Protein AF-0000000084935522 (afdb_homodimer)

Foldseek 3Di:
DDFLLNDDLVLVQLQAQQEADAADPVVVVVLVVAWDKDKAAAFDKDDPVLVLFKWKAWAAAKKWKWFDDDDPVDFIAIGIYHHRDISALPDLPDNDDPVGIIMGGNHTTMMIIHTSVVLVCCVPVPVPVNVSSVVSNVSRVLSNVLLVVCLVPDDLLVLVLSVQSSQCSVVPWDLPDQKTKRPDPDDLCRSCSNSVHDSVVVVVSQVVCVVVVQWDDDDPIIIGGSVSRRVPASCGSVNCPPVRNPVVCVVVPDPPVPPPPPPDD/DDFLLNDDLVLVQLQAQQEADAADPVVVVVLVVAWDKDKAAAFDKDDPVLVLFKWKAWAAAKKWKWFDDDDPVDFIAIGIYHHRDISALPDLPDSDDPPGIIMGGNHTTMMIIHTSVVLVCCVPVPVVVNVSSVVSNVSRVLSNVLLVVCLVPDDLLVLVLSVQSSQCSVVPWDLPDQKTWRPDPDDLCRSCSNSVHDSVVVVVSQVVCVVVVQWDDDDPIIIGGSVSRRVPFSQGSVNCPPVRNPVVCVVVPDPPVPPPPPPDD

Radius of gyration: 23.45 Å; Cα contacts (8 Å, |Δi|>4): 921; chains: 2; bounding box: 56×71×57 Å

pLDDT: mean 80.38, std 21.11, range [19.59, 98.38]

Secondary structure (DSSP, 8-state):
---GGGS-HHHHHHT--SSPPPPPHHHHHHHHHHSEEEEE-TT-B--HHHHHHEEEEEEES-EEEEE--S-TTSPPEEEEE-TTEES----SS--S--TTEEEEESSSEEEEEEEHHHHHTHHHH-HHHHHHHHHHHHHHHHHHHHHHHHHHHS-HHHHHHHHHHHHHHHTT--TTSSEEEE-----HHHHHHHHTS-HHHHHHHHHHHHHTTSEEEETTEEEEEGGGGTTS-S-GGG-TTSTT---GGGSS--GGGS-------/---GGGS-HHHHHHT--SSPPPPPHHHHHHHHHHSEEEEE-TT-B--HHHHHHEEEEEEES-EEEEE--S-TTSPPEEEEE-TTEES----SS--S--TTEEEEESSSEEEEEEEHHHHHTHHHH-HHHHHHHHHHHHHHHHHHHHHHHHHHHS-HHHHHHHHHHHHHHHTT--TTSSEEEE-----HHHHHHHHTS-HHHHHHHHHHHHHTTSEEEETTEEEEEGGGGTTS-S-GGG-TTSTT---THHHH--GGGS-------

Organism: Ferrimonas balearica (strain DSM 9799 / CCM 4581 / KCTC 23876 / PAT) (NCBI:txid550540)

Nearest PDB structures (foldseek):
  4i02-assembly3_F-3  TM=8.255E-01  e=2.495E-12  Escherichia coli K-12
  3rpq-assembly1_B  TM=7.978E-01  e=1.987E-12  Escherichia coli K-12
  7pza-assembly1_A  TM=7.798E-01  e=7.785E-12  Sinorhizobium meliloti 1021
  4i0b-assembly1_A  TM=6.883E-01  e=2.960E-12  Escherichia coli K-12
  1hw5-assembly1_B  TM=7.271E-01  e=2.295E-11  Escherichia coli

Structure (mmCIF, N/CA/C/O backbone):
data_AF-0000000084935522-model_v1
#
loop_
_entity.id
_entity.type
_entity.pdbx_description
1 polymer 'Putative transcriptional regulator, Crp/Fnr family'
#
loop_
_atom_site.group_PDB
_atom_site.id
_atom_site.type_symbol
_atom_site.label_atom_id
_atom_site.label_alt_id
_atom_site.label_comp_id
_atom_site.label_asym_id
_atom_site.label_entity_id
_atom_site.label_seq_id
_atom_site.pdbx_PDB_ins_code
_atom_site.Cartn_x
_atom_site.Cartn_y
_atom_site.Cartn_z
_atom_site.occupancy
_atom_site.B_iso_or_equiv
_atom_site.auth_seq_id
_atom_site.auth_comp_id
_atom_site.auth_asym_id
_atom_site.auth_atom_id
_atom_site.pdbx_PDB_model_num
ATOM 1 N N . MET A 1 1 ? -0.828 3.359 30.453 1 43.62 1 MET A N 1
ATOM 2 C CA . MET A 1 1 ? -0.746 2.953 29.062 1 43.62 1 MET A CA 1
ATOM 3 C C . MET A 1 1 ? -0.355 4.133 28.172 1 43.62 1 MET A C 1
ATOM 5 O O . MET A 1 1 ? -0.935 5.215 28.281 1 43.62 1 MET A O 1
ATOM 9 N N . VAL A 1 2 ? 0.733 4.09 27.641 1 54.03 2 VAL A N 1
ATOM 10 C CA . VAL A 1 2 ? 1.228 5.219 26.859 1 54.03 2 VAL A CA 1
ATOM 11 C C . VAL A 1 2 ? 0.267 5.508 25.703 1 54.03 2 VAL A C 1
ATOM 13 O O . VAL A 1 2 ? -0.183 4.586 25.016 1 54.03 2 VAL A O 1
ATOM 16 N N . ARG A 1 3 ? -0.238 6.727 25.812 1 69.38 3 ARG A N 1
ATOM 17 C CA . ARG A 1 3 ? -1.176 7.203 24.797 1 69.38 3 ARG A CA 1
ATOM 18 C C . ARG A 1 3 ? -0.447 7.93 23.672 1 69.38 3 ARG A C 1
ATOM 20 O O . ARG A 1 3 ? 0.633 8.484 23.891 1 69.38 3 ARG A O 1
ATOM 27 N N . ALA A 1 4 ? -0.957 7.805 22.5 1 75.12 4 ALA A N 1
ATOM 28 C CA . ALA A 1 4 ? -0.351 8.484 21.359 1 75.12 4 ALA A CA 1
ATOM 29 C C . ALA A 1 4 ? -0.124 9.961 21.656 1 75.12 4 ALA A C 1
ATOM 31 O O . ALA A 1 4 ? 0.895 10.531 21.266 1 75.12 4 ALA A O 1
ATOM 32 N N . VAL A 1 5 ? -0.979 10.539 22.5 1 78.38 5 VAL A N 1
ATOM 33 C CA . VAL A 1 5 ? -0.938 11.969 22.781 1 78.38 5 VAL A CA 1
ATOM 34 C C . VAL A 1 5 ? 0.269 12.289 23.656 1 78.38 5 VAL A C 1
ATOM 36 O O . VAL A 1 5 ? 0.755 13.422 23.672 1 78.38 5 VAL A O 1
ATOM 39 N N . SER A 1 6 ? 0.748 11.273 24.266 1 78.06 6 SER A N 1
ATOM 40 C CA . SER A 1 6 ? 1.826 11.492 25.234 1 78.06 6 SER A CA 1
ATOM 41 C C . SER A 1 6 ? 3.191 11.328 24.578 1 78.06 6 SER A C 1
ATOM 43 O O . SER A 1 6 ? 4.223 11.594 25.188 1 78.06 6 SER A O 1
ATOM 45 N N . LEU A 1 7 ? 3.203 10.961 23.375 1 78.44 7 LEU A N 1
ATOM 46 C CA . LEU A 1 7 ? 4.465 10.797 22.656 1 78.44 7 LEU A CA 1
ATOM 47 C C . LEU A 1 7 ? 5.125 12.156 22.406 1 78.44 7 LEU A C 1
ATOM 49 O O . LEU A 1 7 ? 4.445 13.18 22.359 1 78.44 7 LEU A O 1
ATOM 53 N N . ASN A 1 8 ? 6.418 12.102 22.359 1 80.56 8 ASN A N 1
ATOM 54 C CA . ASN A 1 8 ? 7.094 13.336 21.953 1 80.56 8 ASN A CA 1
ATOM 55 C C . ASN A 1 8 ? 6.855 13.648 20.484 1 80.56 8 ASN A C 1
ATOM 57 O O . ASN A 1 8 ? 6.297 12.836 19.75 1 80.56 8 ASN A O 1
ATOM 61 N N . ALA A 1 9 ? 7.262 14.836 20.078 1 80.75 9 ALA A N 1
ATOM 62 C CA . ALA A 1 9 ? 6.957 15.336 18.734 1 80.75 9 ALA A CA 1
ATOM 63 C C . ALA A 1 9 ? 7.535 14.422 17.656 1 80.75 9 ALA A C 1
ATOM 65 O O . ALA A 1 9 ? 6.867 14.117 16.672 1 80.75 9 ALA A O 1
ATOM 66 N N . GLY A 1 10 ? 8.766 14.016 17.875 1 77.75 10 GLY A N 1
ATOM 67 C CA . GLY A 1 10 ? 9.414 13.141 16.906 1 77.75 10 GLY A CA 1
ATOM 68 C C . GLY A 1 10 ? 8.727 11.797 16.766 1 77.75 10 GLY A C 1
ATOM 69 O O . GLY A 1 10 ? 8.547 11.305 15.641 1 77.75 10 GLY A O 1
ATOM 70 N N . MET A 1 11 ? 8.289 11.32 17.812 1 78.75 11 MET A N 1
ATOM 71 C CA . MET A 1 11 ? 7.605 10.031 17.812 1 78.75 11 MET A CA 1
ATOM 72 C C . MET A 1 11 ? 6.223 10.156 17.188 1 78.75 11 MET A C 1
ATOM 74 O O . MET A 1 11 ? 5.77 9.25 16.484 1 78.75 11 MET A O 1
ATOM 78 N N . LYS A 1 12 ? 5.566 11.25 17.438 1 82.75 12 LYS A N 1
ATOM 79 C CA . LYS A 1 12 ? 4.262 11.469 16.828 1 82.75 12 LYS A CA 1
ATOM 80 C C . LYS A 1 12 ? 4.375 11.562 15.312 1 82.75 12 LYS A C 1
ATOM 82 O O . LYS A 1 12 ? 3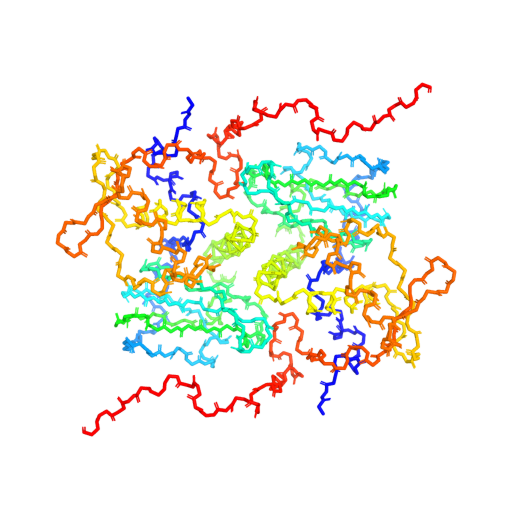.564 10.977 14.586 1 82.75 12 LYS A O 1
ATOM 87 N N . GLU A 1 13 ? 5.383 12.172 14.883 1 82.81 13 GLU A N 1
ATOM 88 C CA . GLU A 1 13 ? 5.574 12.32 13.445 1 82.81 13 GLU A CA 1
ATOM 89 C C . GLU A 1 13 ? 5.82 10.969 12.773 1 82.81 13 GLU A C 1
ATOM 91 O O . GLU A 1 13 ? 5.285 10.695 11.703 1 82.81 13 GLU A O 1
ATOM 96 N N . LYS A 1 14 ? 6.547 10.188 13.422 1 76 14 LYS A N 1
ATOM 97 C CA . LYS A 1 14 ? 6.863 8.867 12.883 1 76 14 LYS A CA 1
ATOM 98 C C . LYS A 1 14 ? 5.633 7.965 12.875 1 76 14 LYS A C 1
ATOM 100 O O . LYS A 1 14 ? 5.57 7 12.109 1 76 14 LYS A O 1
ATOM 105 N N . ALA A 1 15 ? 4.676 8.352 13.602 1 76.56 15 ALA A N 1
ATOM 106 C CA . ALA A 1 15 ? 3.484 7.516 13.75 1 76.56 15 ALA A CA 1
ATOM 107 C C . ALA A 1 15 ? 2.406 7.922 12.75 1 76.56 15 ALA A C 1
ATOM 109 O O . ALA A 1 15 ? 1.381 7.246 12.625 1 76.56 15 ALA A O 1
ATOM 110 N N . THR A 1 16 ? 2.635 8.953 12.008 1 85.69 16 THR A N 1
ATOM 111 C CA . THR A 1 16 ? 1.631 9.391 11.039 1 85.69 16 THR A CA 1
ATOM 112 C C . THR A 1 16 ? 1.622 8.477 9.82 1 85.69 16 THR A C 1
ATOM 114 O O . THR A 1 16 ? 2.676 8.016 9.375 1 85.69 16 THR A O 1
ATOM 117 N N . ILE A 1 17 ? 0.384 8.242 9.297 1 87.69 17 ILE A N 1
ATOM 118 C CA . ILE A 1 17 ? 0.302 7.383 8.117 1 87.69 17 ILE A CA 1
ATOM 119 C C . ILE A 1 17 ? -0.415 8.117 6.988 1 87.69 17 ILE A C 1
ATOM 121 O O . ILE A 1 17 ? -0.262 7.77 5.816 1 87.69 17 ILE A O 1
ATOM 125 N N . PHE A 1 18 ? -1.075 9.156 7.289 1 92.38 18 PHE A N 1
ATOM 126 C CA . PHE A 1 18 ? -1.888 9.812 6.273 1 92.38 18 PHE A CA 1
ATOM 127 C C . PHE A 1 18 ? -1.037 10.75 5.43 1 92.38 18 PHE A C 1
ATOM 129 O O . PHE A 1 18 ? -1.423 11.117 4.316 1 92.38 18 PHE A O 1
ATOM 136 N N . PHE A 1 19 ? 0.098 11.148 5.984 1 92.25 19 PHE A N 1
ATOM 137 C CA . PHE A 1 19 ? 0.929 12.133 5.301 1 92.25 19 PHE A CA 1
ATOM 138 C C . PHE A 1 19 ? 2.371 11.656 5.203 1 92.25 19 PHE A C 1
ATOM 140 O O . PHE A 1 19 ? 2.9 11.07 6.152 1 92.25 19 PHE A O 1
ATOM 147 N N . PRO A 1 20 ? 2.928 11.938 4.031 1 91.12 20 PRO A N 1
ATOM 148 C CA . PRO A 1 20 ? 4.34 11.57 3.939 1 91.12 20 PRO A CA 1
ATOM 149 C C . PRO A 1 20 ? 5.219 12.336 4.93 1 91.12 20 PRO A C 1
ATOM 151 O O . PRO A 1 20 ? 4.809 13.383 5.441 1 91.12 20 PRO A O 1
ATOM 154 N N . GLY A 1 21 ? 6.379 11.781 5.117 1 89 21 GLY A N 1
ATOM 155 C CA . GLY A 1 21 ? 7.344 12.469 5.969 1 89 21 GLY A CA 1
ATOM 156 C C . GLY A 1 21 ? 8.047 13.617 5.27 1 89 21 GLY A C 1
ATOM 157 O O . GLY A 1 21 ? 8.078 13.672 4.039 1 89 21 GLY A O 1
ATOM 158 N N . LYS A 1 22 ? 8.578 14.414 6.133 1 91.5 22 LYS A N 1
ATOM 159 C CA . LYS A 1 22 ? 9.383 15.508 5.594 1 91.5 22 LYS A CA 1
ATOM 160 C C . LYS A 1 22 ? 10.664 14.984 4.945 1 91.5 22 LYS A C 1
ATOM 162 O O . LYS A 1 22 ? 11.203 13.961 5.371 1 91.5 22 LYS A O 1
ATOM 167 N N . VAL A 1 23 ? 11.016 15.703 3.924 1 91.38 23 VAL A N 1
ATOM 168 C CA . VAL A 1 23 ? 12.266 15.344 3.258 1 91.38 23 VAL A CA 1
ATOM 169 C C . VAL A 1 23 ? 13.453 15.727 4.137 1 91.38 23 VAL A C 1
ATOM 171 O O . VAL A 1 23 ? 13.43 16.766 4.793 1 91.38 23 VAL A O 1
ATOM 174 N N . ASP A 1 24 ? 14.422 14.906 4.078 1 89.75 24 ASP A N 1
ATOM 175 C CA . ASP A 1 24 ? 15.664 15.188 4.793 1 89.75 24 ASP A CA 1
ATOM 176 C C . ASP A 1 24 ? 16.281 16.516 4.336 1 89.75 24 ASP A C 1
ATOM 178 O O . ASP A 1 24 ? 16.234 16.844 3.146 1 89.75 24 ASP A O 1
ATOM 182 N N . ASP A 1 25 ? 17 17.188 5.254 1 91.44 25 ASP A N 1
ATOM 183 C CA . ASP A 1 25 ? 17.531 18.516 4.977 1 91.44 25 ASP A CA 1
ATOM 184 C C . ASP A 1 25 ? 18.547 18.469 3.832 1 91.44 25 ASP A C 1
ATOM 186 O O . ASP A 1 25 ? 18.594 19.391 3.014 1 91.44 25 ASP A O 1
ATOM 190 N N . SER A 1 26 ? 19.375 17.484 3.824 1 91.88 26 SER A N 1
ATOM 191 C CA . SER A 1 26 ? 20.375 17.375 2.77 1 91.88 26 SER A CA 1
ATOM 192 C C . SER A 1 26 ? 19.734 17.188 1.404 1 91.88 26 SER A C 1
ATOM 194 O O . SER A 1 26 ? 20.188 17.766 0.411 1 91.88 26 SER A O 1
ATOM 196 N N . ILE A 1 27 ? 18.688 16.453 1.354 1 91.5 27 ILE A N 1
ATOM 197 C CA . ILE A 1 27 ? 17.953 16.234 0.116 1 91.5 27 ILE A CA 1
ATOM 198 C C . ILE A 1 27 ? 17.234 17.516 -0.294 1 91.5 27 ILE A C 1
ATOM 200 O O . ILE A 1 27 ? 17.219 17.875 -1.472 1 91.5 27 ILE A O 1
ATOM 204 N N . LEU A 1 28 ? 16.703 18.172 0.692 1 93.69 28 LEU A N 1
ATOM 205 C CA . LEU A 1 28 ? 16.031 19.453 0.435 1 93.69 28 LEU A CA 1
ATOM 206 C C . LEU A 1 28 ? 16.984 20.438 -0.214 1 93.69 28 LEU A C 1
ATOM 208 O O . LEU A 1 28 ? 16.641 21.094 -1.205 1 93.69 28 LEU A O 1
ATOM 212 N N . THR A 1 29 ? 18.141 20.516 0.333 1 94.88 29 THR A N 1
ATOM 213 C CA . THR A 1 29 ? 19.141 21.438 -0.211 1 94.88 29 THR A CA 1
ATOM 214 C C . THR A 1 29 ? 19.469 21.078 -1.657 1 94.88 29 THR A C 1
ATOM 216 O O . THR A 1 29 ? 19.609 21.953 -2.508 1 94.88 29 THR A O 1
ATOM 219 N N . PHE A 1 30 ? 19.578 19.844 -1.866 1 95.38 30 PHE A N 1
ATOM 220 C CA . PHE A 1 30 ? 19.859 19.375 -3.223 1 95.38 30 PHE A CA 1
ATOM 221 C C . PHE A 1 30 ? 18.734 19.797 -4.172 1 95.38 30 PHE A C 1
ATOM 223 O O . PHE A 1 30 ? 19 20.281 -5.273 1 95.38 30 PHE A O 1
ATOM 230 N N . PHE A 1 31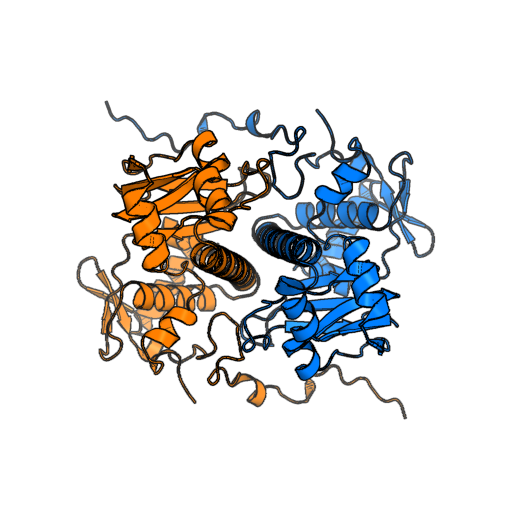 ? 17.516 19.625 -3.781 1 94.5 31 PHE A N 1
ATOM 231 C CA . PHE A 1 31 ? 16.359 19.984 -4.609 1 94.5 31 PHE A CA 1
ATOM 232 C C . PHE A 1 31 ? 16.312 21.484 -4.867 1 94.5 31 PHE A C 1
ATOM 234 O O . PHE A 1 31 ? 16.062 21.922 -5.992 1 94.5 31 PHE A O 1
ATOM 241 N N . LEU A 1 32 ? 16.594 22.203 -3.84 1 94.31 32 LEU A N 1
ATOM 242 C CA . LEU A 1 32 ? 16.547 23.656 -3.971 1 94.31 32 LEU A CA 1
ATOM 243 C C . LEU A 1 32 ? 17.656 24.141 -4.906 1 94.31 32 LEU A C 1
ATOM 245 O O . LEU A 1 32 ? 17.469 25.109 -5.645 1 94.31 32 LEU A O 1
ATOM 249 N N . THR A 1 33 ? 18.719 23.469 -4.93 1 95.19 33 THR A N 1
ATOM 250 C CA . THR A 1 33 ? 19.875 23.875 -5.715 1 95.19 33 THR A CA 1
ATOM 251 C C . THR A 1 33 ? 19.75 23.406 -7.16 1 95.19 33 THR A C 1
ATOM 253 O O . THR A 1 33 ? 20.141 24.125 -8.086 1 95.19 33 THR A O 1
ATOM 256 N N . HIS A 1 34 ? 19.188 22.281 -7.395 1 95.88 34 HIS A N 1
ATOM 257 C CA . HIS A 1 34 ? 19.266 21.672 -8.711 1 95.88 34 HIS A CA 1
ATOM 258 C C . HIS A 1 34 ? 17.906 21.578 -9.375 1 95.88 34 HIS A C 1
ATOM 260 O O . HIS A 1 34 ? 17.797 21.219 -10.547 1 95.88 34 HIS A O 1
ATOM 266 N N . GLY A 1 35 ? 16.875 21.859 -8.586 1 96.38 35 GLY A N 1
ATOM 267 C CA . GLY A 1 35 ? 15.539 21.75 -9.133 1 96.38 35 GLY A CA 1
ATOM 268 C C . GLY A 1 35 ? 15.023 23.047 -9.727 1 96.38 35 GLY A C 1
ATOM 269 O O . GLY A 1 35 ? 15.727 24.062 -9.711 1 96.38 35 GLY A O 1
ATOM 270 N N . GLU A 1 36 ? 13.859 22.922 -10.398 1 96.88 36 GLU A N 1
ATOM 271 C CA . GLU A 1 36 ? 13.18 24.078 -10.984 1 96.88 36 GLU A CA 1
ATOM 272 C C . GLU A 1 36 ? 11.875 24.375 -10.25 1 96.88 36 GLU A C 1
ATOM 274 O O . GLU A 1 36 ? 11.078 23.484 -9.984 1 96.88 36 GLU A O 1
ATOM 279 N N . SER A 1 37 ? 11.703 25.688 -10.039 1 97.25 37 SER A N 1
ATOM 280 C CA . SER A 1 37 ? 10.492 26.125 -9.352 1 97.25 37 SER A CA 1
ATOM 281 C C . SER A 1 37 ? 9.344 26.328 -10.328 1 97.25 37 SER A C 1
ATOM 283 O O . SER A 1 37 ? 9.531 26.891 -11.406 1 97.25 37 SER A O 1
ATOM 285 N N . VAL A 1 38 ? 8.18 25.781 -9.969 1 97.75 38 VAL A N 1
ATOM 286 C CA . VAL A 1 38 ? 6.973 25.906 -10.781 1 97.75 38 VAL A CA 1
ATOM 287 C C . VAL A 1 38 ? 5.801 26.328 -9.891 1 97.75 38 VAL A C 1
ATOM 289 O O . VAL A 1 38 ? 5.586 25.766 -8.82 1 97.75 38 VAL A O 1
ATOM 292 N N . ASN A 1 39 ? 5.086 27.281 -10.352 1 98.12 39 ASN A N 1
ATOM 293 C CA . ASN A 1 39 ? 3.867 27.688 -9.656 1 98.12 39 ASN A CA 1
ATOM 294 C C . ASN A 1 39 ? 2.637 27 -10.242 1 98.12 39 ASN A C 1
ATOM 296 O O . ASN A 1 39 ? 2.5 26.891 -11.461 1 98.12 39 ASN A O 1
ATOM 300 N N . LEU A 1 40 ? 1.85 26.484 -9.344 1 97.88 40 LEU A N 1
ATOM 301 C CA . LEU A 1 40 ? 0.579 25.875 -9.711 1 97.88 40 LEU A CA 1
ATOM 302 C C . LEU A 1 40 ? -0.589 26.609 -9.078 1 97.88 40 LEU A C 1
ATOM 304 O O . LEU A 1 40 ? -0.591 26.859 -7.867 1 97.88 40 LEU A O 1
ATOM 308 N N . ALA A 1 41 ? -1.518 26.953 -9.906 1 97.69 41 ALA A N 1
ATOM 309 C CA . ALA A 1 41 ? -2.762 27.484 -9.359 1 97.69 41 ALA A CA 1
ATOM 310 C C . ALA A 1 41 ? -3.654 26.375 -8.828 1 97.69 41 ALA A C 1
ATOM 312 O O . ALA A 1 41 ? -3.521 25.219 -9.234 1 97.69 41 ALA A O 1
ATOM 313 N N . LYS A 1 42 ? -4.508 26.812 -7.969 1 95.06 42 LYS A N 1
ATOM 314 C CA . LYS A 1 42 ? -5.496 25.844 -7.484 1 95.06 42 LYS A CA 1
ATOM 315 C C . LYS A 1 42 ? -6.172 25.125 -8.641 1 95.06 42 LYS A C 1
ATOM 317 O O . LYS A 1 42 ? -6.641 25.75 -9.586 1 95.06 42 LYS A O 1
ATOM 322 N N . GLY A 1 43 ? -6.129 23.828 -8.539 1 93 43 GLY A N 1
ATOM 323 C CA . GLY A 1 43 ? -6.801 23.047 -9.555 1 93 43 GLY A CA 1
ATOM 324 C C . GLY A 1 43 ? -5.871 22.578 -10.664 1 93 43 GLY A C 1
ATOM 325 O O . GLY A 1 43 ? -6.203 21.672 -11.43 1 93 43 GLY A O 1
ATOM 326 N N . ASP A 1 44 ? -4.715 23.219 -10.75 1 96 44 ASP A N 1
ATOM 327 C CA . ASP A 1 44 ? -3.762 22.812 -11.781 1 96 44 ASP A CA 1
ATOM 328 C C . ASP A 1 44 ? -3.242 21.391 -11.523 1 96 44 ASP A C 1
ATOM 330 O O . ASP A 1 44 ? -3.162 20.953 -10.375 1 96 44 ASP A O 1
ATOM 334 N N . THR A 1 45 ? -2.869 20.75 -12.648 1 93.06 45 THR A N 1
ATOM 335 C CA . THR A 1 45 ? -2.291 19.406 -12.57 1 93.06 45 THR A CA 1
ATOM 336 C C . THR A 1 45 ? -0.834 19.422 -13.023 1 93.06 45 THR A C 1
ATOM 338 O O . THR A 1 45 ? -0.45 20.234 -13.867 1 93.06 45 THR A O 1
ATOM 341 N N . VAL A 1 46 ? -0.079 18.562 -12.414 1 92.31 46 VAL A N 1
ATOM 342 C CA . VAL A 1 46 ? 1.265 18.344 -12.93 1 92.31 46 VAL A CA 1
ATOM 343 C C . VAL A 1 46 ? 1.192 17.453 -14.18 1 92.31 46 VAL A C 1
ATOM 345 O O . VAL A 1 46 ? 0.609 16.375 -14.148 1 92.31 46 VAL A O 1
ATOM 348 N N . PRO A 1 47 ? 1.812 17.906 -15.211 1 87.44 47 PRO A N 1
ATOM 349 C CA . PRO A 1 47 ? 1.754 17.125 -16.453 1 87.44 47 PRO A CA 1
ATOM 350 C C . PRO A 1 47 ? 2.355 15.734 -16.297 1 87.44 47 PRO A C 1
ATOM 352 O O . PRO A 1 47 ? 3.352 15.562 -15.586 1 87.44 47 PRO A O 1
ATOM 355 N N . LYS A 1 48 ? 1.809 14.82 -17.047 1 80.75 48 LYS A N 1
ATOM 356 C CA . LYS A 1 48 ? 2.244 13.43 -16.984 1 80.75 48 LYS A CA 1
ATOM 357 C C . LYS A 1 48 ? 3.719 13.297 -17.359 1 80.75 48 LYS A C 1
ATOM 359 O O . LYS A 1 48 ? 4.445 12.492 -16.781 1 80.75 48 LYS A O 1
ATOM 364 N N . LYS A 1 49 ? 4.098 14.031 -18.312 1 80 49 LYS A N 1
ATOM 365 C CA . LYS A 1 49 ? 5.492 14 -18.75 1 80 49 LYS A CA 1
ATOM 366 C C . LYS A 1 49 ? 6.43 14.344 -17.594 1 80 49 LYS A C 1
ATOM 368 O O . LYS A 1 49 ? 7.5 13.75 -17.453 1 80 49 LYS A O 1
ATOM 373 N N . THR A 1 50 ? 6.016 15.305 -16.812 1 84.88 50 THR A N 1
ATOM 374 C CA . THR A 1 50 ? 6.805 15.695 -15.648 1 84.88 50 THR A CA 1
ATOM 375 C C . THR A 1 50 ? 6.805 14.594 -14.594 1 84.88 50 THR A C 1
ATOM 377 O O . THR A 1 50 ? 7.852 14.273 -14.023 1 84.88 50 THR A O 1
ATOM 380 N N . LEU A 1 51 ? 5.711 13.961 -14.453 1 82 51 LEU A N 1
ATOM 381 C CA . LEU A 1 51 ? 5.582 12.922 -13.438 1 82 51 LEU A CA 1
ATOM 382 C C . LEU A 1 51 ? 6.441 11.711 -13.781 1 82 51 LEU A C 1
ATOM 384 O O . LEU A 1 51 ? 6.934 11.016 -12.891 1 82 51 LEU A O 1
ATOM 388 N N . ILE A 1 52 ? 6.586 11.508 -14.969 1 77.75 52 ILE A N 1
ATOM 389 C CA . ILE A 1 52 ? 7.328 10.336 -15.43 1 77.75 52 ILE A CA 1
ATOM 390 C C . ILE A 1 52 ? 8.828 10.562 -15.234 1 77.75 52 ILE A C 1
ATOM 392 O O . ILE A 1 52 ? 9.555 9.633 -14.883 1 77.75 52 ILE A O 1
ATOM 396 N N . ASN A 1 53 ? 9.242 11.781 -15.32 1 81.88 53 ASN A N 1
ATOM 397 C CA . ASN A 1 53 ? 10.68 12 -15.422 1 81.88 53 ASN A CA 1
ATOM 398 C C . ASN A 1 53 ? 11.219 12.758 -14.219 1 81.88 53 ASN A C 1
ATOM 400 O O . ASN A 1 53 ? 12.438 12.945 -14.086 1 81.88 53 ASN A O 1
ATOM 404 N N . SER A 1 54 ? 10.312 13.148 -13.359 1 88.31 54 SER A N 1
ATOM 405 C CA . SER A 1 54 ? 10.789 14.047 -12.312 1 88.31 54 SER A CA 1
ATOM 406 C C . SER A 1 54 ? 10.172 13.703 -10.969 1 88.31 54 SER A C 1
ATOM 408 O O . SER A 1 54 ? 9.125 13.047 -10.906 1 88.31 54 SER A O 1
ATOM 410 N N . PHE A 1 55 ? 10.883 14.117 -10 1 91.88 55 PHE A N 1
ATOM 411 C CA . PHE A 1 55 ? 10.312 14.156 -8.656 1 91.88 55 PHE A CA 1
ATOM 412 C C . PHE A 1 55 ? 9.695 15.523 -8.375 1 91.88 55 PHE A C 1
ATOM 414 O O . PHE A 1 55 ? 10.18 16.547 -8.875 1 91.88 55 PHE A O 1
ATOM 421 N N . VAL A 1 56 ? 8.656 15.516 -7.602 1 94.81 56 VAL A N 1
ATOM 422 C CA . VAL A 1 56 ? 7.934 16.75 -7.297 1 94.81 56 VAL A CA 1
ATOM 423 C C . VAL A 1 56 ? 7.973 17.016 -5.797 1 94.81 56 VAL A C 1
ATOM 425 O O . VAL A 1 56 ? 7.469 16.219 -5.004 1 94.81 56 VAL A O 1
ATOM 428 N N . PHE A 1 57 ? 8.562 18.125 -5.465 1 96.5 57 PHE A N 1
ATOM 429 C CA . PHE A 1 57 ? 8.672 18.594 -4.09 1 96.5 57 PHE A CA 1
ATOM 430 C C . PHE A 1 57 ? 7.766 19.797 -3.852 1 96.5 57 PHE A C 1
ATOM 432 O O . PHE A 1 57 ? 7.777 20.75 -4.633 1 96.5 57 PHE A O 1
ATOM 439 N N . LEU A 1 58 ? 7.023 19.734 -2.746 1 97.69 58 LEU A N 1
ATOM 440 C CA . LEU A 1 58 ? 6.137 20.859 -2.449 1 97.69 58 LEU A CA 1
ATOM 441 C C . LEU A 1 58 ? 6.805 21.859 -1.506 1 97.69 58 LEU A C 1
ATOM 443 O O . LEU A 1 58 ? 7.078 21.531 -0.347 1 97.69 58 LEU A O 1
ATOM 447 N N . ARG A 1 59 ? 6.973 22.984 -1.981 1 97.12 59 ARG A N 1
ATOM 448 C CA . ARG A 1 59 ? 7.566 24.031 -1.156 1 97.12 59 ARG A CA 1
ATOM 449 C C . ARG A 1 59 ? 6.496 24.781 -0.367 1 97.12 59 ARG A C 1
ATOM 451 O O . ARG A 1 59 ? 6.633 24.969 0.841 1 97.12 59 ARG A O 1
ATOM 458 N N . GLU A 1 60 ? 5.453 25.188 -1.044 1 96.69 60 GLU A N 1
ATOM 459 C CA . GLU A 1 60 ? 4.32 25.891 -0.442 1 96.69 60 GLU A CA 1
ATOM 460 C C . GLU A 1 60 ? 3.002 25.438 -1.062 1 96.69 60 GLU A C 1
ATOM 462 O O . GLU A 1 60 ? 2.949 25.094 -2.246 1 96.69 60 GLU A O 1
ATOM 467 N N . GLY A 1 61 ? 1.966 25.516 -0.209 1 96.25 61 GLY A N 1
ATOM 468 C CA . GLY A 1 61 ? 0.652 25.141 -0.712 1 96.25 61 GLY A CA 1
ATOM 469 C C . GLY A 1 61 ? 0.197 23.766 -0.239 1 96.25 61 GLY A C 1
ATOM 470 O O . GLY A 1 61 ? 0.469 23.375 0.898 1 96.25 61 GLY A O 1
ATOM 471 N N . LEU A 1 62 ? -0.618 23.141 -1.087 1 96.31 62 LEU A N 1
ATOM 472 C CA . LEU A 1 62 ? -1.207 21.828 -0.781 1 96.31 62 LEU A CA 1
ATOM 473 C C . LEU A 1 62 ? -1.48 21.047 -2.059 1 96.31 62 LEU A C 1
ATOM 475 O O . LEU A 1 62 ? -2.15 21.547 -2.967 1 96.31 62 LEU A O 1
ATOM 479 N N . LEU A 1 63 ? -0.934 19.797 -2.096 1 96.44 63 LEU A N 1
ATOM 480 C CA . LEU A 1 63 ? -1.14 18.953 -3.268 1 96.44 63 LEU A CA 1
ATOM 481 C C . LEU A 1 63 ? -1.947 17.703 -2.908 1 96.44 63 LEU A C 1
ATOM 483 O O . LEU A 1 63 ? -1.906 17.25 -1.766 1 96.44 63 LEU A O 1
ATOM 487 N N . PHE A 1 64 ? -2.676 17.234 -3.877 1 93.56 64 PHE A N 1
ATOM 488 C CA . PHE A 1 64 ? -3.26 15.906 -3.828 1 93.56 64 PHE A CA 1
ATOM 489 C C . PHE A 1 64 ? -2.518 14.953 -4.758 1 93.56 64 PHE A C 1
ATOM 491 O O . PHE A 1 64 ? -2.328 15.25 -5.938 1 93.56 64 PHE A O 1
ATOM 498 N N . TYR A 1 65 ? -2.061 13.953 -4.188 1 92 65 TYR A N 1
ATOM 499 C CA . TYR A 1 65 ? -1.533 12.828 -4.953 1 92 65 TYR A CA 1
ATOM 500 C C . TYR A 1 65 ? -2.58 11.727 -5.102 1 92 65 TYR A C 1
ATOM 502 O O . TYR A 1 65 ? -3.088 11.211 -4.105 1 92 65 TYR A O 1
ATOM 510 N N . THR A 1 66 ? -2.865 11.43 -6.34 1 86.94 66 THR A N 1
ATOM 511 C CA . THR A 1 66 ? -3.936 10.461 -6.562 1 86.94 66 THR A CA 1
ATOM 512 C C . THR A 1 66 ? -3.424 9.258 -7.34 1 86.94 66 THR A C 1
ATOM 514 O O . THR A 1 66 ? -2.564 9.391 -8.211 1 86.94 66 THR A O 1
ATOM 517 N N . THR A 1 67 ? -3.918 8.133 -6.883 1 80.38 67 THR A N 1
ATOM 518 C CA . THR A 1 67 ? -3.666 6.891 -7.602 1 80.38 67 THR A CA 1
ATOM 519 C C . THR A 1 67 ? -4.98 6.211 -7.984 1 80.38 67 THR A C 1
ATOM 521 O O . THR A 1 67 ? -5.922 6.184 -7.191 1 80.38 67 THR A O 1
ATOM 524 N N . ARG A 1 68 ? -4.934 5.777 -9.305 1 67.06 68 ARG A N 1
ATOM 525 C CA . ARG A 1 68 ? -6.129 5.082 -9.773 1 67.06 68 ARG A CA 1
ATOM 526 C C . ARG A 1 68 ? -5.793 3.668 -10.242 1 67.06 68 ARG A C 1
ATOM 528 O O . ARG A 1 68 ? -4.684 3.414 -10.711 1 67.06 68 ARG A O 1
ATOM 535 N N . THR A 1 69 ? -6.461 2.674 -9.938 1 57.84 69 THR A N 1
ATOM 536 C CA . THR A 1 69 ? -6.168 1.312 -10.367 1 57.84 69 THR A CA 1
ATOM 537 C C . THR A 1 69 ? -6.836 1.011 -11.711 1 57.84 69 THR A C 1
ATOM 539 O O . THR A 1 69 ? -6.301 0.252 -12.516 1 57.84 69 THR A O 1
ATOM 542 N N . ASN A 1 70 ? -8.055 1.229 -11.953 1 53.19 70 ASN A N 1
ATOM 543 C CA . ASN A 1 70 ? -8.648 0.824 -13.219 1 53.19 70 ASN A CA 1
ATOM 544 C C . ASN A 1 70 ? -9.469 1.949 -13.836 1 53.19 70 ASN A C 1
ATOM 546 O O . ASN A 1 70 ? -8.914 2.941 -14.32 1 53.19 70 ASN A O 1
ATOM 550 N N . ASN A 1 71 ? -10.648 1.853 -13.422 1 51.75 71 ASN A N 1
ATOM 551 C CA . ASN A 1 71 ? -11.711 2.639 -14.047 1 51.75 71 ASN A CA 1
ATOM 552 C C . ASN A 1 71 ? -11.836 4.016 -13.398 1 51.75 71 ASN A C 1
ATOM 554 O O . ASN A 1 71 ? -11.891 4.129 -12.172 1 51.75 71 ASN A O 1
ATOM 558 N N . TYR A 1 72 ? -11.547 4.926 -14.203 1 48.91 72 TYR A N 1
ATOM 559 C CA . TYR A 1 72 ? -11.633 6.32 -13.781 1 48.91 72 TYR A CA 1
ATOM 560 C C . TYR A 1 72 ? -12.914 6.57 -12.984 1 48.91 72 TYR A C 1
ATOM 562 O O . TYR A 1 72 ? -13.023 7.578 -12.289 1 48.91 72 TYR A O 1
ATOM 570 N N . SER A 1 73 ? -13.734 5.672 -13.125 1 49.16 73 SER A N 1
ATOM 571 C CA . SER A 1 73 ? -15 5.906 -12.43 1 49.16 73 SER A CA 1
ATOM 572 C C . SER A 1 73 ? -14.891 5.531 -10.953 1 49.16 73 SER A C 1
ATOM 574 O O . SER A 1 73 ? -15.781 5.844 -10.156 1 49.16 73 SER A O 1
ATOM 576 N N . LYS A 1 74 ? -13.75 4.957 -10.648 1 58.41 74 LYS A N 1
ATOM 577 C CA . LYS A 1 74 ? -13.672 4.449 -9.281 1 58.41 74 LYS A CA 1
ATOM 578 C C . LYS A 1 74 ? -12.922 5.426 -8.375 1 58.41 74 LYS A C 1
ATOM 580 O O . LYS A 1 74 ? -12.18 6.281 -8.859 1 58.41 74 LYS A O 1
ATOM 585 N N . PRO A 1 75 ? -13.305 5.23 -7.137 1 57.12 75 PRO A N 1
ATOM 586 C CA . PRO A 1 75 ? -12.656 6.137 -6.184 1 57.12 75 PRO A CA 1
ATOM 587 C C . PRO A 1 75 ? -11.133 6.117 -6.293 1 57.12 75 PRO A C 1
ATOM 589 O O . PRO A 1 75 ? -10.547 5.066 -6.562 1 57.12 75 PRO A O 1
ATOM 592 N N . LYS A 1 76 ? -10.664 7.227 -6.133 1 76.62 76 LYS A N 1
ATOM 593 C CA . LYS A 1 76 ? -9.219 7.422 -6.148 1 76.62 76 LYS A CA 1
ATOM 594 C C . LYS A 1 76 ? -8.633 7.301 -4.742 1 76.62 76 LYS A C 1
ATOM 596 O O . LYS A 1 76 ? -9.312 7.59 -3.756 1 76.62 76 LYS A O 1
ATOM 601 N N . PHE A 1 77 ? -7.531 6.672 -4.742 1 83.5 77 PHE A N 1
ATOM 602 C CA . PHE A 1 77 ? -6.711 6.766 -3.543 1 83.5 77 PHE A CA 1
ATOM 603 C C . PHE A 1 77 ? -5.977 8.102 -3.494 1 83.5 77 PHE A C 1
ATOM 605 O O . PHE A 1 77 ? -5.238 8.445 -4.422 1 83.5 77 PHE A O 1
ATOM 612 N N . ILE A 1 78 ? -6.277 8.883 -2.4 1 87.81 78 ILE A N 1
ATOM 613 C CA . ILE A 1 78 ? -5.77 10.25 -2.344 1 87.81 78 ILE A CA 1
ATOM 614 C C . ILE A 1 78 ? -4.824 10.398 -1.154 1 87.81 78 ILE A C 1
ATOM 616 O O . ILE A 1 78 ? -5.156 10.008 -0.035 1 87.81 78 ILE A O 1
ATOM 620 N N . THR A 1 79 ? -3.729 10.969 -1.425 1 91.94 79 THR A N 1
ATOM 621 C CA . THR A 1 79 ? -2.791 11.375 -0.384 1 91.94 79 THR A CA 1
ATOM 622 C C . THR A 1 79 ? -2.572 12.883 -0.414 1 91.94 79 THR A C 1
ATOM 624 O O . THR A 1 79 ? -2.334 13.461 -1.477 1 91.94 79 THR A O 1
ATOM 627 N N . VAL A 1 80 ? -2.664 13.477 0.74 1 94.88 80 VAL A N 1
ATOM 628 C CA . VAL A 1 80 ? -2.438 14.914 0.848 1 94.88 80 VAL A CA 1
ATOM 629 C C . VAL A 1 80 ? -0.956 15.188 1.093 1 94.88 80 VAL A C 1
ATOM 631 O O . VAL A 1 80 ? -0.335 14.555 1.951 1 94.88 80 VAL A O 1
ATOM 634 N N . ILE A 1 81 ? -0.458 16.141 0.351 1 96.12 81 ILE A N 1
ATOM 635 C CA . ILE A 1 81 ? 0.949 16.5 0.486 1 96.12 81 ILE A CA 1
ATOM 636 C C . ILE A 1 81 ? 1.065 17.906 1.056 1 96.12 81 ILE A C 1
ATOM 638 O O . ILE A 1 81 ? 0.643 18.875 0.421 1 96.12 81 ILE A O 1
ATOM 642 N N . PHE A 1 82 ? 1.699 17.969 2.199 1 95.12 82 PHE A N 1
ATOM 643 C CA . PHE A 1 82 ? 1.991 19.25 2.84 1 95.12 82 PHE A CA 1
ATOM 644 C C . PHE A 1 82 ? 3.379 19.75 2.453 1 95.12 82 PHE A C 1
ATOM 646 O O . PHE A 1 82 ? 4.168 19 1.87 1 95.12 82 PHE A O 1
ATOM 653 N N . PRO A 1 83 ? 3.658 20.984 2.752 1 94.81 83 PRO A N 1
ATOM 654 C CA . PRO A 1 83 ? 4.957 21.547 2.375 1 94.81 83 PRO A CA 1
ATOM 655 C C . PRO A 1 83 ? 6.129 20.766 2.965 1 94.81 83 PRO A C 1
ATOM 657 O O . PRO A 1 83 ? 5.988 20.109 4.008 1 94.81 83 PRO A O 1
ATOM 660 N N . ASN A 1 84 ? 7.301 20.828 2.236 1 95.25 84 ASN A N 1
ATOM 661 C CA . ASN A 1 84 ? 8.578 20.234 2.609 1 95.25 84 ASN A CA 1
ATOM 662 C C . ASN A 1 84 ? 8.555 18.719 2.479 1 95.25 84 ASN A C 1
ATOM 664 O O . ASN A 1 84 ? 9.234 18.016 3.225 1 95.25 84 ASN A O 1
ATOM 668 N N . ARG A 1 85 ? 7.707 18.281 1.581 1 95 85 ARG A N 1
ATOM 669 C CA . ARG A 1 85 ? 7.578 16.859 1.314 1 95 85 ARG A CA 1
ATOM 670 C C . ARG A 1 85 ? 7.617 16.578 -0.184 1 95 85 ARG A C 1
ATOM 672 O O . ARG A 1 85 ? 7.262 17.438 -0.992 1 95 85 ARG A O 1
ATOM 679 N N . LEU A 1 86 ? 8.109 15.398 -0.495 1 94.38 86 LEU A N 1
ATOM 680 C CA . LEU A 1 86 ? 8.008 14.891 -1.857 1 94.38 86 LEU A CA 1
ATOM 681 C C . LEU A 1 86 ? 6.645 14.242 -2.09 1 94.38 86 LEU A C 1
ATOM 683 O O . LEU A 1 86 ? 6.141 13.523 -1.225 1 94.38 86 LEU A O 1
ATOM 687 N N . ALA A 1 87 ? 6.105 14.539 -3.229 1 92.44 87 ALA A N 1
ATOM 688 C CA . ALA A 1 87 ? 4.785 13.992 -3.533 1 92.44 87 ALA A CA 1
ATOM 689 C C . ALA A 1 87 ? 4.867 12.5 -3.83 1 92.44 87 ALA A C 1
ATOM 691 O O . ALA A 1 87 ? 3.9 11.766 -3.623 1 92.44 87 ALA A O 1
ATOM 692 N N . ASP A 1 88 ? 5.98 12.078 -4.348 1 85.88 88 ASP A N 1
ATOM 693 C CA . ASP A 1 88 ? 6.176 10.664 -4.66 1 85.88 88 ASP A CA 1
ATOM 694 C C . ASP A 1 88 ? 7.66 10.328 -4.809 1 85.88 88 ASP A C 1
ATOM 696 O O . ASP A 1 88 ? 8.477 11.219 -5.062 1 85.88 88 ASP A O 1
ATOM 700 N N . TYR A 1 89 ? 7.961 9.094 -4.449 1 79.38 89 TYR A N 1
ATOM 701 C CA . TYR A 1 89 ? 9.297 8.547 -4.664 1 79.38 89 TYR A CA 1
ATOM 702 C C . TYR A 1 89 ? 9.281 7.473 -5.738 1 79.38 89 TYR A C 1
ATOM 704 O O . TYR A 1 89 ? 9.805 6.375 -5.535 1 79.38 89 TYR A O 1
ATOM 712 N N . HIS A 1 90 ? 8.523 7.785 -6.75 1 68.19 90 HIS A N 1
ATOM 713 C CA . HIS A 1 90 ? 8.414 6.766 -7.789 1 68.19 90 HIS A CA 1
ATOM 714 C C . HIS A 1 90 ? 9.781 6.152 -8.094 1 68.19 90 HIS A C 1
ATOM 716 O O . HIS A 1 90 ? 10.812 6.781 -7.863 1 68.19 90 HIS A O 1
ATOM 722 N N . LEU A 1 91 ? 9.656 5.047 -8.742 1 61.62 91 LEU A N 1
ATOM 723 C CA . LEU A 1 91 ? 10.836 4.223 -8.945 1 61.62 91 LEU A CA 1
ATOM 724 C C . LEU A 1 91 ? 11.898 4.98 -9.734 1 61.62 91 LEU A C 1
ATOM 726 O O . LEU A 1 91 ? 11.617 5.508 -10.812 1 61.62 91 LEU A O 1
ATOM 730 N N . LEU A 1 92 ? 12.906 5.164 -9.047 1 59.38 92 LEU A N 1
ATOM 731 C CA . LEU A 1 92 ? 14.094 5.824 -9.578 1 59.38 92 LEU A CA 1
ATOM 732 C C . LEU A 1 92 ? 14.539 5.18 -10.883 1 59.38 92 LEU A C 1
ATOM 734 O O . LEU A 1 92 ? 15.031 5.867 -11.781 1 59.38 92 LEU A O 1
ATOM 738 N N . PHE A 1 93 ? 14.273 3.963 -10.969 1 57.53 93 PHE A N 1
ATOM 739 C CA . PHE A 1 93 ? 14.977 3.26 -12.039 1 57.53 93 PHE A CA 1
ATOM 740 C C . PHE A 1 93 ? 14 2.805 -13.109 1 57.53 93 PHE A C 1
ATOM 742 O O . PHE A 1 93 ? 14.406 2.244 -14.133 1 57.53 93 PHE A O 1
ATOM 749 N N . ASP A 1 94 ? 12.812 2.98 -12.836 1 58.66 94 ASP A N 1
ATOM 750 C CA . ASP A 1 94 ? 11.883 2.525 -13.867 1 58.66 94 ASP A CA 1
ATOM 751 C C . ASP A 1 94 ? 11.312 3.705 -14.648 1 58.66 94 ASP A C 1
ATOM 753 O O . ASP A 1 94 ? 10.773 4.648 -14.07 1 58.66 94 ASP A O 1
ATOM 757 N N . ASP A 1 95 ? 11.688 3.842 -15.805 1 54.38 95 ASP A N 1
ATOM 758 C CA . ASP A 1 95 ? 11.273 4.953 -16.656 1 54.38 95 ASP A CA 1
ATOM 759 C C . ASP A 1 95 ? 9.844 4.762 -17.156 1 54.38 95 ASP A C 1
ATOM 761 O O . ASP A 1 95 ? 9.297 5.633 -17.844 1 54.38 95 ASP A O 1
ATOM 765 N N . ASN A 1 96 ? 9.367 3.805 -16.922 1 51.88 96 ASN A N 1
ATOM 766 C CA . ASN A 1 96 ? 8.156 3.568 -17.703 1 51.88 96 ASN A CA 1
ATOM 767 C C . ASN A 1 96 ? 6.914 4.066 -16.969 1 51.88 96 ASN A C 1
ATOM 769 O O . ASN A 1 96 ? 6.031 4.676 -17.578 1 51.88 96 ASN A O 1
ATOM 773 N N . CYS A 1 97 ? 6.328 3.363 -15.875 1 51.81 97 CYS A N 1
ATOM 774 C CA . CYS A 1 97 ? 4.887 3.205 -15.695 1 51.81 97 CYS A CA 1
ATOM 775 C C . CYS A 1 97 ? 4.371 4.145 -14.609 1 51.81 97 CYS A C 1
ATOM 777 O O . CYS A 1 97 ? 4.664 3.957 -13.43 1 51.81 97 CYS A O 1
ATOM 779 N N . THR A 1 98 ? 3.977 5.59 -14.906 1 54.53 98 THR A N 1
ATOM 780 C CA . THR A 1 98 ? 3.33 6.391 -13.867 1 54.53 98 THR A CA 1
ATOM 781 C C . THR A 1 98 ? 1.871 6.66 -14.227 1 54.53 98 THR A C 1
ATOM 783 O O . THR A 1 98 ? 1.264 7.602 -13.711 1 54.53 98 THR A O 1
ATOM 786 N N . CYS A 1 99 ? 1.146 5.852 -15.078 1 56.34 99 CYS A N 1
ATOM 787 C CA . CYS A 1 99 ? -0.116 6.254 -15.688 1 56.34 99 CYS A CA 1
ATOM 788 C C . CYS A 1 99 ? -1.221 6.359 -14.641 1 56.34 99 CYS A C 1
ATOM 790 O O . CYS A 1 99 ? -2.146 7.156 -14.797 1 56.34 99 CYS A O 1
ATOM 792 N N . CYS A 1 100 ? -1.044 5.809 -13.578 1 66.81 100 CYS A N 1
ATOM 793 C CA . CYS A 1 100 ? -2.186 5.77 -12.672 1 66.81 100 CYS A CA 1
ATOM 794 C C . CYS A 1 100 ? -2.02 6.777 -11.539 1 66.81 100 CYS A C 1
ATOM 796 O O . CYS A 1 100 ? -2.779 6.758 -10.57 1 66.81 100 CYS A O 1
ATOM 798 N N . LYS A 1 101 ? -1.08 7.621 -11.852 1 78.56 101 LYS A N 1
ATOM 799 C CA . LYS A 1 101 ? -0.837 8.578 -10.773 1 78.56 101 LYS A CA 1
ATOM 800 C C . LYS A 1 101 ? -1.087 10.008 -11.242 1 78.56 101 LYS A C 1
ATOM 802 O O . LYS A 1 101 ? -0.913 10.32 -12.43 1 78.56 101 LYS A O 1
ATOM 807 N N . GLY A 1 102 ? -1.565 10.844 -10.414 1 84 102 GLY A N 1
ATOM 808 C CA . GLY A 1 102 ? -1.773 12.266 -10.664 1 84 102 GLY A CA 1
ATOM 809 C C . GLY A 1 102 ? -1.467 13.133 -9.461 1 84 102 GLY A C 1
ATOM 810 O O . GLY A 1 102 ? -1.624 12.703 -8.32 1 84 102 GLY A O 1
ATOM 811 N N . ILE A 1 103 ? -0.987 14.289 -9.836 1 90.88 103 ILE A N 1
ATOM 812 C CA . ILE A 1 103 ? -0.775 15.305 -8.812 1 90.88 103 ILE A CA 1
ATOM 813 C C . ILE A 1 103 ? -1.508 16.594 -9.195 1 90.88 103 ILE A C 1
ATOM 815 O O . ILE A 1 103 ? -1.356 17.078 -10.312 1 90.88 103 ILE A O 1
ATOM 819 N N . PHE A 1 104 ? -2.291 17.094 -8.336 1 92.06 104 PHE A N 1
ATOM 820 C CA . PHE A 1 104 ? -2.92 18.375 -8.625 1 92.06 104 PHE A CA 1
ATOM 821 C C . PHE A 1 104 ? -2.918 19.266 -7.387 1 92.06 104 PHE A C 1
ATOM 823 O O . PHE A 1 104 ? -2.859 18.781 -6.258 1 92.06 104 PHE A O 1
ATOM 830 N N . ALA A 1 105 ? -2.996 20.547 -7.656 1 96.06 105 ALA A N 1
ATOM 831 C CA . ALA A 1 105 ? -2.924 21.562 -6.598 1 96.06 105 ALA A CA 1
ATOM 832 C C . ALA A 1 105 ? -4.285 21.75 -5.934 1 96.06 105 ALA A C 1
ATOM 834 O O . ALA A 1 105 ? -5.23 22.219 -6.574 1 96.06 105 ALA A O 1
ATOM 835 N N . ALA A 1 106 ? -4.352 21.375 -4.723 1 93.69 106 ALA A N 1
ATOM 836 C CA . ALA A 1 106 ? -5.566 21.641 -3.953 1 93.69 106 ALA A CA 1
ATOM 837 C C . ALA A 1 106 ? -5.715 23.125 -3.67 1 93.69 106 ALA A C 1
ATOM 839 O O . ALA A 1 106 ? -6.828 23.625 -3.496 1 93.69 106 ALA A O 1
ATOM 840 N N . ARG A 1 107 ? -4.641 23.828 -3.551 1 95.62 107 ARG A N 1
ATOM 841 C CA . ARG A 1 107 ? -4.496 25.266 -3.402 1 95.62 107 ARG A CA 1
ATOM 842 C C . ARG A 1 107 ? -3.328 25.797 -4.23 1 95.62 107 ARG A C 1
ATOM 844 O O . ARG A 1 107 ? -2.52 25.016 -4.734 1 95.62 107 ARG A O 1
ATOM 851 N N . ASP A 1 108 ? -3.324 27.172 -4.301 1 97.38 108 ASP A N 1
ATOM 852 C CA . ASP A 1 108 ? -2.139 27.734 -4.945 1 97.38 108 ASP A CA 1
ATOM 853 C C . ASP A 1 108 ? -0.861 27.203 -4.301 1 97.38 108 ASP A C 1
ATOM 855 O O . ASP A 1 108 ? -0.713 27.234 -3.078 1 97.38 108 ASP A O 1
ATOM 859 N N . SER A 1 109 ? 0.032 26.672 -5.211 1 97.81 109 SER A N 1
ATOM 860 C CA . SER A 1 109 ? 1.191 25.953 -4.68 1 97.81 109 SER A CA 1
ATOM 861 C C . SER A 1 109 ? 2.451 26.281 -5.473 1 97.81 109 SER A C 1
ATOM 863 O O . SER A 1 109 ? 2.373 26.672 -6.641 1 97.81 109 SER A O 1
ATOM 865 N N . GLU A 1 110 ? 3.516 26.203 -4.781 1 98.38 110 GLU A N 1
ATOM 866 C CA . GLU A 1 110 ? 4.836 26.234 -5.398 1 98.38 110 GLU A CA 1
ATOM 867 C C . GLU A 1 110 ? 5.547 24.891 -5.25 1 98.38 110 GLU A C 1
ATOM 869 O O . GLU A 1 110 ? 5.711 24.391 -4.137 1 98.38 110 GLU A O 1
ATOM 874 N N . ILE A 1 111 ? 5.957 24.391 -6.391 1 98.12 111 ILE A N 1
ATOM 875 C CA . ILE A 1 111 ? 6.629 23.094 -6.352 1 98.12 111 ILE A CA 1
ATOM 876 C C . ILE A 1 111 ? 8.031 23.219 -6.938 1 98.12 111 ILE A C 1
ATOM 878 O O . ILE A 1 111 ? 8.336 24.188 -7.645 1 98.12 111 ILE A O 1
ATOM 882 N N . ILE A 1 112 ? 8.883 22.344 -6.523 1 97.88 112 ILE A N 1
ATOM 883 C CA . ILE A 1 112 ? 10.188 22.156 -7.148 1 97.88 112 ILE A CA 1
ATOM 884 C C . ILE A 1 112 ? 10.227 20.812 -7.867 1 97.88 112 ILE A C 1
ATOM 886 O O . ILE A 1 112 ? 9.914 19.766 -7.273 1 97.88 112 ILE A O 1
ATOM 890 N N . VAL A 1 113 ? 10.57 20.875 -9.141 1 96.38 113 VAL A N 1
ATOM 891 C CA . VAL A 1 113 ? 10.672 19.672 -9.953 1 96.38 113 VAL A CA 1
ATOM 892 C C . VAL A 1 113 ? 12.141 19.359 -10.234 1 96.38 113 VAL A C 1
ATOM 894 O O . VAL A 1 113 ? 12.914 20.25 -10.594 1 96.38 113 VAL A O 1
ATOM 897 N N . ILE A 1 114 ? 12.5 18.109 -10.039 1 94.31 114 ILE A N 1
ATOM 898 C CA . ILE A 1 114 ? 13.867 17.703 -10.312 1 94.31 114 ILE A CA 1
ATOM 899 C C . ILE A 1 114 ? 13.875 16.453 -11.188 1 94.31 114 ILE A C 1
ATOM 901 O O . ILE A 1 114 ? 13.164 15.484 -10.906 1 94.31 114 ILE A O 1
ATOM 905 N N . ASN A 1 115 ? 14.664 16.5 -12.18 1 90.75 115 ASN A N 1
ATOM 906 C CA . ASN A 1 115 ? 14.781 15.359 -13.07 1 90.75 115 ASN A CA 1
ATOM 907 C C . ASN A 1 115 ? 15.352 14.141 -12.352 1 90.75 115 ASN A C 1
ATOM 909 O O . ASN A 1 115 ? 16.328 14.258 -11.602 1 90.75 115 ASN A O 1
ATOM 913 N N . LYS A 1 116 ? 14.766 13.016 -12.617 1 87.88 116 LYS A N 1
ATOM 914 C CA . LYS A 1 116 ? 15.18 11.773 -11.969 1 87.88 116 LYS A CA 1
ATOM 915 C C . LYS A 1 116 ? 16.641 11.461 -12.273 1 87.88 116 LYS A C 1
ATOM 917 O O . LYS A 1 116 ? 17.328 10.852 -11.453 1 87.88 116 LYS A O 1
ATOM 922 N N . GLN A 1 117 ? 17.109 11.875 -13.43 1 86.62 117 GLN A N 1
ATOM 923 C CA . GLN A 1 117 ? 18.484 11.609 -13.828 1 86.62 117 GLN A CA 1
ATOM 924 C C . GLN A 1 117 ? 19.469 12.242 -12.859 1 86.62 117 GLN A C 1
ATOM 926 O O . GLN A 1 117 ? 20.531 11.68 -12.578 1 86.62 117 GLN A O 1
ATOM 931 N N . LYS A 1 118 ? 19.125 13.336 -12.383 1 91.56 118 LYS A N 1
ATOM 932 C CA . LYS A 1 118 ? 20 14.008 -11.43 1 91.56 118 LYS A CA 1
ATOM 933 C C . LYS A 1 118 ? 20.125 13.211 -10.141 1 91.56 118 LYS A C 1
ATOM 935 O O . LYS A 1 118 ? 21.188 13.195 -9.508 1 91.56 118 LYS A O 1
ATOM 940 N N . ILE A 1 119 ? 19.047 12.625 -9.797 1 89.25 119 ILE A N 1
ATOM 941 C CA . ILE A 1 119 ? 19.062 11.797 -8.594 1 89.25 119 ILE A CA 1
ATOM 942 C C . ILE A 1 119 ? 19.875 10.531 -8.844 1 89.25 119 ILE A C 1
ATOM 944 O O . ILE A 1 119 ? 20.641 10.102 -7.984 1 89.25 119 ILE A O 1
ATOM 948 N N . ARG A 1 120 ? 19.688 10.031 -9.969 1 85.12 120 ARG A N 1
ATOM 949 C CA . ARG A 1 120 ? 20.438 8.828 -10.328 1 85.12 120 ARG A CA 1
ATOM 950 C C . ARG A 1 120 ? 21.938 9.078 -10.289 1 85.12 120 ARG A C 1
ATOM 952 O O . ARG A 1 120 ? 22.703 8.211 -9.875 1 85.12 120 ARG A O 1
ATOM 959 N N . GLU A 1 121 ? 22.344 10.172 -10.625 1 88.62 121 GLU A N 1
ATOM 960 C CA . GLU A 1 121 ? 23.75 10.531 -10.688 1 88.62 121 GLU A CA 1
ATOM 961 C C . GLU A 1 121 ? 24.359 10.625 -9.289 1 88.62 121 GLU A C 1
ATOM 963 O O . GLU A 1 121 ? 25.578 10.562 -9.133 1 88.62 121 GLU A O 1
ATOM 968 N N . LEU A 1 122 ? 23.516 10.781 -8.352 1 88.06 122 LEU A N 1
ATOM 969 C CA . LEU A 1 122 ? 24 10.898 -6.98 1 88.06 122 LEU A CA 1
ATOM 970 C C . LEU A 1 122 ? 24.703 9.617 -6.539 1 88.06 122 LEU A C 1
ATOM 972 O O . LEU A 1 122 ? 25.516 9.641 -5.617 1 88.06 122 LEU A O 1
ATOM 976 N N . VAL A 1 123 ? 24.344 8.555 -7.203 1 82.19 123 VAL A N 1
ATOM 977 C CA . VAL A 1 123 ? 24.953 7.281 -6.84 1 82.19 123 VAL A CA 1
ATOM 978 C C . VAL A 1 123 ? 26.469 7.387 -6.941 1 82.19 123 VAL A C 1
ATOM 980 O O . VAL A 1 123 ? 27.203 6.793 -6.141 1 82.19 123 VAL A O 1
ATOM 983 N N . GLN A 1 124 ? 26.969 8.18 -7.875 1 86.38 124 GLN A N 1
ATOM 984 C CA . GLN A 1 124 ? 28.391 8.328 -8.125 1 86.38 124 GLN A CA 1
ATOM 985 C C . GLN A 1 124 ? 28.953 9.555 -7.422 1 86.38 124 GLN A C 1
ATOM 987 O O . GLN A 1 124 ? 30.062 9.516 -6.879 1 86.38 124 GLN A O 1
ATOM 992 N N . THR A 1 125 ? 28.281 10.578 -7.391 1 90.31 125 THR A N 1
ATOM 993 C CA . THR A 1 125 ? 28.828 11.867 -6.965 1 90.31 125 THR A CA 1
ATOM 994 C C . THR A 1 125 ? 28.656 12.055 -5.457 1 90.31 125 THR A C 1
ATOM 996 O O . THR A 1 125 ? 29.516 12.641 -4.801 1 90.31 125 THR A O 1
ATOM 999 N N . ARG A 1 126 ? 27.5 11.641 -4.973 1 91.06 126 ARG A N 1
ATOM 1000 C CA . ARG A 1 126 ? 27.172 11.742 -3.553 1 91.06 126 ARG A CA 1
ATOM 1001 C C . ARG A 1 126 ? 26.438 10.5 -3.064 1 91.06 126 ARG A C 1
ATOM 1003 O O . ARG A 1 126 ? 25.25 10.555 -2.75 1 91.06 126 ARG A O 1
ATOM 1010 N N . PRO A 1 127 ? 27.172 9.438 -2.891 1 84.62 127 PRO A N 1
ATOM 1011 C CA . PRO A 1 127 ? 26.547 8.164 -2.516 1 84.62 127 PRO A CA 1
ATOM 1012 C C . PRO A 1 127 ? 25.797 8.25 -1.184 1 84.62 127 PRO A C 1
ATOM 1014 O O . PRO A 1 127 ? 24.797 7.559 -0.988 1 84.62 127 PRO A O 1
ATOM 1017 N N . ASP A 1 128 ? 26.25 9.094 -0.323 1 85.69 128 ASP A N 1
ATOM 1018 C CA . ASP A 1 128 ? 25.562 9.281 0.956 1 85.69 128 ASP A CA 1
ATOM 1019 C C . ASP A 1 128 ? 24.172 9.852 0.756 1 85.69 128 ASP A C 1
ATOM 1021 O O . ASP A 1 128 ? 23.203 9.383 1.359 1 85.69 128 ASP A O 1
ATOM 1025 N N . LEU A 1 129 ? 24.094 10.805 -0.101 1 89.94 129 LEU A N 1
ATOM 1026 C CA . LEU A 1 129 ? 22.812 11.43 -0.39 1 89.94 129 LEU A CA 1
ATOM 1027 C C . LEU A 1 129 ? 21.891 10.453 -1.12 1 89.94 129 LEU A C 1
ATOM 1029 O O . LEU A 1 129 ? 20.688 10.422 -0.852 1 89.94 129 LEU A O 1
ATOM 1033 N N . PHE A 1 130 ? 22.5 9.719 -1.957 1 86.38 130 PHE A N 1
ATOM 1034 C CA . PHE A 1 130 ? 21.719 8.727 -2.684 1 86.38 130 PHE A CA 1
ATOM 1035 C C . PHE A 1 130 ? 21.141 7.68 -1.729 1 86.38 130 PHE A C 1
ATOM 1037 O O . PHE A 1 130 ? 19.984 7.301 -1.84 1 86.38 130 PHE A O 1
ATOM 1044 N N . SER A 1 131 ? 21.922 7.266 -0.857 1 80.81 131 SER A N 1
ATOM 1045 C CA . SER A 1 131 ? 21.484 6.293 0.131 1 80.81 131 SER A CA 1
ATOM 1046 C C . SER A 1 131 ? 20.328 6.848 0.972 1 80.81 131 SER A C 1
ATOM 1048 O O . SER A 1 131 ? 19.359 6.141 1.247 1 80.81 131 SER A O 1
ATOM 1050 N N . GLN A 1 132 ? 20.438 8.062 1.322 1 84.25 132 GLN A N 1
ATOM 1051 C CA . GLN A 1 132 ? 19.375 8.703 2.084 1 84.25 132 GLN A CA 1
ATOM 1052 C C . GLN A 1 132 ? 18.094 8.789 1.269 1 84.25 132 GLN A C 1
ATOM 1054 O O . GLN A 1 132 ? 17 8.531 1.787 1 84.25 132 GLN A O 1
ATOM 1059 N N . PHE A 1 133 ? 18.266 9.086 0.041 1 87.25 133 PHE A N 1
ATOM 1060 C CA . PHE A 1 133 ? 17.109 9.172 -0.838 1 87.25 133 PHE A CA 1
ATOM 1061 C C . PHE A 1 133 ? 16.422 7.82 -0.955 1 87.25 133 PHE A C 1
ATOM 1063 O O . PHE A 1 133 ? 15.188 7.738 -0.877 1 87.25 133 PHE A O 1
ATOM 1070 N N . THR A 1 134 ? 17.156 6.824 -1.111 1 80.75 134 THR A N 1
ATOM 1071 C CA . THR A 1 134 ? 16.609 5.477 -1.25 1 80.75 134 THR A CA 1
ATOM 1072 C C . THR A 1 134 ? 15.914 5.039 0.034 1 80.75 134 THR A C 1
ATOM 1074 O O . THR A 1 134 ? 14.859 4.398 -0.014 1 80.75 134 THR A O 1
ATOM 1077 N N . LEU A 1 135 ? 16.453 5.43 1.104 1 77.94 135 LEU A N 1
ATOM 1078 C CA . LEU A 1 135 ? 15.82 5.121 2.385 1 77.94 135 LEU A CA 1
ATOM 1079 C C . LEU A 1 135 ? 14.5 5.863 2.537 1 77.94 135 LEU A C 1
ATOM 1081 O O . LEU A 1 135 ? 13.5 5.277 2.965 1 77.94 135 LEU A O 1
ATOM 1085 N N . ASP A 1 136 ? 14.523 7.09 2.193 1 83.38 136 ASP A N 1
ATOM 1086 C CA . ASP A 1 136 ? 13.297 7.887 2.244 1 83.38 136 ASP A CA 1
ATOM 1087 C C . ASP A 1 136 ? 12.227 7.301 1.33 1 83.38 136 ASP A C 1
ATOM 1089 O O . ASP A 1 136 ? 11.047 7.285 1.683 1 83.38 136 ASP A O 1
ATOM 1093 N N . ALA A 1 137 ? 12.672 6.867 0.2 1 83.44 137 ALA A N 1
ATOM 1094 C CA . ALA A 1 137 ? 11.742 6.27 -0.754 1 83.44 137 ALA A CA 1
ATOM 1095 C C . ALA A 1 137 ? 11.125 4.996 -0.185 1 83.44 137 ALA A C 1
ATOM 1097 O O . ALA A 1 137 ? 9.922 4.766 -0.337 1 83.44 137 ALA A O 1
ATOM 1098 N N . ALA A 1 138 ? 11.914 4.219 0.435 1 78.81 138 ALA A N 1
ATOM 1099 C CA . ALA A 1 138 ? 11.422 2.982 1.043 1 78.81 138 ALA A CA 1
ATOM 1100 C C . ALA A 1 138 ? 10.398 3.279 2.135 1 78.81 138 ALA A C 1
ATOM 1102 O O . ALA A 1 138 ? 9.344 2.641 2.197 1 78.81 138 ALA A O 1
ATOM 1103 N N . TYR A 1 139 ? 10.672 4.273 2.891 1 79.69 139 TYR A N 1
ATOM 1104 C CA . TYR A 1 139 ? 9.758 4.648 3.965 1 79.69 139 TYR A CA 1
ATOM 1105 C C . TYR A 1 139 ? 8.461 5.219 3.404 1 79.69 139 TYR A C 1
ATOM 1107 O O . TYR A 1 139 ? 7.375 4.953 3.936 1 79.69 139 TYR A O 1
ATOM 1115 N N . TYR A 1 140 ? 8.625 5.984 2.443 1 84.75 140 TYR A N 1
ATOM 1116 C CA . TYR A 1 140 ? 7.453 6.559 1.799 1 84.75 140 TYR A CA 1
ATOM 1117 C C . TYR A 1 140 ? 6.504 5.465 1.317 1 84.75 140 TYR A C 1
ATOM 1119 O O . TYR A 1 140 ? 5.301 5.52 1.582 1 84.75 140 TYR A O 1
ATOM 1127 N N . THR A 1 141 ? 7.02 4.531 0.617 1 82.75 141 THR A N 1
ATOM 1128 C CA . THR A 1 141 ? 6.188 3.482 0.036 1 82.75 141 THR A CA 1
ATOM 1129 C C . THR A 1 141 ? 5.578 2.609 1.128 1 82.75 141 THR A C 1
ATOM 1131 O O . THR A 1 141 ? 4.43 2.174 1.012 1 82.75 141 THR A O 1
ATOM 1134 N N . GLU A 1 142 ? 6.336 2.344 2.086 1 80.56 142 GLU A N 1
ATOM 1135 C CA . GLU A 1 142 ? 5.797 1.585 3.213 1 80.56 142 GLU A CA 1
ATOM 1136 C C . GLU A 1 142 ? 4.629 2.316 3.861 1 80.56 142 GLU A C 1
ATOM 1138 O O . GLU A 1 142 ? 3.619 1.7 4.207 1 80.56 142 GLU A O 1
ATOM 1143 N N . ARG A 1 143 ? 4.801 3.527 4.008 1 84.44 143 ARG A N 1
ATOM 1144 C CA . ARG A 1 143 ? 3.738 4.332 4.602 1 84.44 143 ARG A CA 1
ATOM 1145 C C . ARG A 1 143 ? 2.49 4.328 3.727 1 84.44 143 ARG A C 1
ATOM 1147 O O . ARG A 1 143 ? 1.37 4.246 4.234 1 84.44 143 ARG A O 1
ATOM 1154 N N . GLN A 1 144 ? 2.721 4.422 2.459 1 86.31 144 GLN A N 1
ATOM 1155 C CA . GLN A 1 144 ? 1.585 4.375 1.544 1 86.31 144 GLN A CA 1
ATOM 1156 C C . GLN A 1 144 ? 0.857 3.037 1.638 1 86.31 144 GLN A C 1
ATOM 1158 O O . GLN A 1 144 ? -0.375 2.992 1.615 1 86.31 144 GLN A O 1
ATOM 1163 N N . THR A 1 145 ? 1.607 2.027 1.742 1 84.62 145 THR A N 1
ATOM 1164 C CA . THR A 1 145 ? 1.005 0.707 1.884 1 84.62 145 THR A CA 1
ATOM 1165 C C . THR A 1 145 ? 0.218 0.608 3.188 1 84.62 145 THR A C 1
ATOM 1167 O O . THR A 1 145 ? -0.926 0.148 3.195 1 84.62 145 THR A O 1
ATOM 1170 N N . THR A 1 146 ? 0.857 1.048 4.191 1 84.31 146 THR A N 1
ATOM 1171 C CA . THR A 1 146 ? 0.214 1.015 5.5 1 84.31 146 THR A CA 1
ATOM 1172 C C . THR A 1 146 ? -1.08 1.823 5.488 1 84.31 146 THR A C 1
ATOM 1174 O O . THR A 1 146 ? -2.092 1.393 6.043 1 84.31 146 THR A O 1
ATOM 1177 N N . LEU A 1 147 ? -1.021 2.922 4.887 1 89.12 147 LEU A N 1
ATOM 1178 C CA . LEU A 1 147 ? -2.209 3.762 4.789 1 89.12 147 LEU A CA 1
ATOM 1179 C C . LEU A 1 147 ? -3.318 3.047 4.027 1 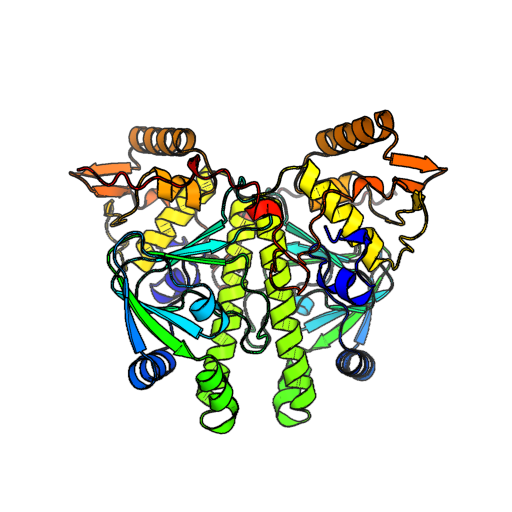89.12 147 LEU A C 1
ATOM 1181 O O . LEU A 1 147 ? -4.465 3.01 4.48 1 89.12 147 LEU A O 1
ATOM 1185 N N . ALA A 1 148 ? -2.963 2.553 2.916 1 87.81 148 ALA A N 1
ATOM 1186 C CA . ALA A 1 148 ? -3.963 1.854 2.113 1 87.81 148 ALA A CA 1
ATOM 1187 C C . ALA A 1 148 ? -4.578 0.693 2.891 1 87.81 148 ALA A C 1
ATOM 1189 O O . ALA A 1 148 ? -5.797 0.504 2.877 1 87.81 148 ALA A O 1
ATOM 1190 N N . VAL A 1 149 ? -3.766 -0.059 3.523 1 86.38 149 VAL A N 1
ATOM 1191 C CA . VAL A 1 149 ? -4.238 -1.188 4.316 1 86.38 149 VAL A CA 1
ATOM 1192 C C . VAL A 1 149 ? -5.117 -0.686 5.457 1 86.38 149 VAL A C 1
ATOM 1194 O O . VAL A 1 149 ? -6.172 -1.262 5.738 1 86.38 149 VAL A O 1
ATOM 1197 N N . PHE A 1 150 ? -4.699 0.348 6.086 1 86.75 150 PHE A N 1
ATOM 1198 C CA . PHE A 1 150 ? -5.465 0.951 7.168 1 86.75 150 PHE A CA 1
ATOM 1199 C C . PHE A 1 150 ? -6.852 1.361 6.688 1 86.75 150 PHE A C 1
ATOM 1201 O O . PHE A 1 150 ? -7.855 1.056 7.336 1 86.75 150 PHE A O 1
ATOM 1208 N N . LEU A 1 151 ? -6.879 1.991 5.613 1 89.88 151 LEU A N 1
ATOM 1209 C CA . LEU A 1 151 ? -8.148 2.449 5.062 1 89.88 151 LEU A CA 1
ATOM 1210 C C . LEU A 1 151 ? -9.031 1.268 4.672 1 89.88 151 LEU A C 1
ATOM 1212 O O . LEU A 1 151 ? -10.258 1.349 4.754 1 89.88 151 LEU A O 1
ATOM 1216 N N . LEU A 1 152 ? -8.406 0.244 4.312 1 87.62 152 LEU A N 1
ATOM 1217 C CA . LEU A 1 152 ? -9.102 -0.958 3.869 1 87.62 152 LEU A CA 1
ATOM 1218 C C . LEU A 1 152 ? -9.688 -1.717 5.059 1 87.62 152 LEU A C 1
ATOM 1220 O O . LEU A 1 152 ? -10.75 -2.326 4.949 1 87.62 152 LEU A O 1
ATOM 1224 N N . THR A 1 153 ? -9.055 -1.648 6.199 1 85.62 153 THR A N 1
ATOM 1225 C CA . THR A 1 153 ? -9.383 -2.598 7.258 1 85.62 153 THR A CA 1
ATOM 1226 C C . THR A 1 153 ? -10 -1.882 8.453 1 85.62 153 THR A C 1
ATOM 1228 O O . THR A 1 153 ? -10.523 -2.525 9.367 1 85.62 153 THR A O 1
ATOM 1231 N N . SER A 1 154 ? -10 -0.612 8.453 1 85.06 154 SER A N 1
ATOM 1232 C CA . SER A 1 154 ? -10.445 0.128 9.625 1 85.06 154 SER A CA 1
ATOM 1233 C C . SER A 1 154 ? -11.867 0.654 9.438 1 85.06 154 SER A C 1
ATOM 1235 O O . SER A 1 154 ? -12.312 0.878 8.312 1 85.06 154 SER A O 1
ATOM 1237 N N . SER A 1 155 ? -12.492 0.88 10.562 1 87 155 SER A N 1
ATOM 1238 C CA . SER A 1 155 ? -13.812 1.492 10.539 1 87 155 SER A CA 1
ATOM 1239 C C . SER A 1 155 ? -13.734 2.975 10.195 1 87 155 SER A C 1
ATOM 1241 O O . SER A 1 155 ? -12.688 3.604 10.375 1 87 155 SER A O 1
ATOM 1243 N N . PRO A 1 156 ? -14.812 3.482 9.766 1 92.69 156 PRO A N 1
ATOM 1244 C CA . PRO A 1 156 ? -14.836 4.926 9.5 1 92.69 156 PRO A CA 1
ATOM 1245 C C . PRO A 1 156 ? -14.438 5.75 10.727 1 92.69 156 PRO A C 1
ATOM 1247 O O . PRO A 1 156 ? -13.758 6.77 10.586 1 92.69 156 PRO A O 1
ATOM 1250 N N . GLU A 1 157 ? -14.789 5.293 11.852 1 91 157 GLU A N 1
ATOM 1251 C CA . GLU A 1 157 ? -14.469 6.012 13.078 1 91 157 GLU A CA 1
ATOM 1252 C C . GLU A 1 157 ? -12.969 6.016 13.336 1 91 157 GLU A C 1
ATOM 1254 O O . GLU A 1 157 ? -12.398 7.043 13.703 1 91 157 GLU A O 1
ATOM 1259 N N . ASP A 1 158 ? -12.406 4.887 13.102 1 88 158 ASP A N 1
ATOM 1260 C CA . ASP A 1 158 ? -10.961 4.789 13.273 1 88 158 ASP A CA 1
ATOM 1261 C C . ASP A 1 158 ? -10.227 5.656 12.258 1 88 158 ASP A C 1
ATOM 1263 O O . ASP A 1 158 ? -9.203 6.273 12.578 1 88 158 ASP A O 1
ATOM 1267 N N . LYS A 1 159 ? -10.734 5.645 11.086 1 91.44 159 LYS A N 1
ATOM 1268 C CA . LYS A 1 159 ? -10.133 6.445 10.023 1 91.44 159 LYS A CA 1
ATOM 1269 C C . LYS A 1 159 ? -10.148 7.93 10.375 1 91.44 159 LYS A C 1
ATOM 1271 O O . LYS A 1 159 ? -9.133 8.609 10.258 1 91.44 159 LYS A O 1
ATOM 1276 N N . LEU A 1 160 ? -11.281 8.383 10.836 1 94.5 160 LEU A N 1
ATOM 1277 C CA . LEU A 1 160 ? -11.414 9.797 11.188 1 94.5 160 LEU A CA 1
ATOM 1278 C C . LEU A 1 160 ? -10.5 10.148 12.359 1 94.5 160 LEU A C 1
ATOM 1280 O O . LEU A 1 160 ? -9.82 11.172 12.336 1 94.5 160 LEU A O 1
ATOM 1284 N N . LEU A 1 161 ? -10.484 9.281 13.297 1 92.56 161 LEU A N 1
ATOM 1285 C CA . LEU A 1 161 ? -9.656 9.477 14.477 1 92.56 161 LEU A CA 1
ATOM 1286 C C . LEU A 1 161 ? -8.188 9.625 14.086 1 92.56 161 LEU A C 1
ATOM 1288 O O . LEU A 1 161 ? -7.527 10.586 14.484 1 92.56 161 LEU A O 1
ATOM 1292 N N . LYS A 1 162 ? -7.703 8.719 13.32 1 91.31 162 LYS A N 1
ATOM 1293 C CA . LYS A 1 162 ? -6.297 8.719 12.922 1 91.31 162 LYS A CA 1
ATOM 1294 C C . LYS A 1 162 ? -5.984 9.898 12.008 1 91.31 162 LYS A C 1
ATOM 1296 O O . LYS A 1 162 ? -4.918 10.508 12.109 1 91.31 162 LYS A O 1
ATOM 1301 N N . PHE A 1 163 ? -6.895 10.219 11.188 1 93.94 163 PHE A N 1
ATOM 1302 C CA . PHE A 1 163 ? -6.707 11.328 10.258 1 93.94 163 PHE A CA 1
ATOM 1303 C C . PHE A 1 163 ? -6.555 12.641 11.016 1 93.94 163 PHE A C 1
ATOM 1305 O O . PHE A 1 163 ? -5.637 13.422 10.742 1 93.94 163 PHE A O 1
ATOM 1312 N N . LEU A 1 164 ? -7.434 12.828 11.906 1 94.38 164 LEU A N 1
ATOM 1313 C CA . LEU A 1 164 ? -7.395 14.07 12.672 1 94.38 164 LEU A CA 1
ATOM 1314 C C . LEU A 1 164 ? -6.125 14.148 13.516 1 94.38 164 LEU A C 1
ATOM 1316 O O . LEU A 1 164 ? -5.484 15.195 13.586 1 94.38 164 LEU A O 1
ATOM 1320 N N . PHE A 1 165 ? -5.793 13.078 14.047 1 92.25 165 PHE A N 1
ATOM 1321 C CA . PHE A 1 165 ? -4.562 13.039 14.82 1 92.25 165 PHE A CA 1
ATOM 1322 C C . PHE A 1 165 ? -3.359 13.383 13.953 1 92.25 165 PHE A C 1
ATOM 1324 O O . PHE A 1 165 ? -2.555 14.242 14.312 1 92.25 165 PHE A O 1
ATOM 1331 N N . ASP A 1 166 ? -3.266 12.695 12.852 1 92.25 166 ASP A N 1
ATOM 1332 C CA . ASP A 1 166 ? -2.143 12.914 11.945 1 92.25 166 ASP A CA 1
ATOM 1333 C C . ASP A 1 166 ? -2.098 14.359 11.461 1 92.25 166 ASP A C 1
ATOM 1335 O O . ASP A 1 166 ? -1.017 14.93 11.305 1 92.25 166 ASP A O 1
ATOM 1339 N N . THR A 1 167 ? -3.234 14.898 11.234 1 94.19 167 THR A N 1
ATOM 1340 C CA . THR A 1 167 ? -3.312 16.281 10.781 1 94.19 167 THR A CA 1
ATOM 1341 C C . THR A 1 167 ? -2.752 17.234 11.836 1 94.19 167 THR A C 1
ATOM 1343 O O . THR A 1 167 ? -1.957 18.125 11.516 1 94.19 167 THR A O 1
ATOM 1346 N N . LEU A 1 168 ? -3.141 16.984 13 1 94.19 168 LEU A N 1
ATOM 1347 C CA . LEU A 1 168 ? -2.658 17.828 14.094 1 94.19 168 LEU A CA 1
ATOM 1348 C C . LEU A 1 168 ? -1.146 17.703 14.25 1 94.19 168 LEU A C 1
ATOM 1350 O O . LEU A 1 168 ? -0.456 18.688 14.484 1 94.19 168 LEU A O 1
ATOM 1354 N N . VAL A 1 169 ? -0.662 16.562 14.086 1 90.75 169 VAL A N 1
ATOM 1355 C CA . VAL A 1 169 ? 0.767 16.297 14.234 1 90.75 169 VAL A CA 1
ATOM 1356 C C . VAL A 1 169 ? 1.537 17.016 13.117 1 90.75 169 VAL A C 1
ATOM 1358 O O . VAL A 1 169 ? 2.51 17.719 13.383 1 90.75 169 VAL A O 1
ATOM 1361 N N . VAL A 1 170 ? 1.089 16.844 11.953 1 91.19 170 VAL A N 1
ATOM 1362 C CA . VAL A 1 170 ? 1.833 17.359 10.805 1 91.19 170 VAL A CA 1
ATOM 1363 C C . VAL A 1 170 ? 1.798 18.891 10.797 1 91.19 170 VAL A C 1
ATOM 1365 O O . VAL A 1 170 ? 2.729 19.531 10.312 1 91.19 170 VAL A O 1
ATOM 1368 N N . LEU A 1 171 ? 0.807 19.422 11.375 1 92.19 171 LEU A N 1
ATOM 1369 C CA . LEU A 1 171 ? 0.695 20.875 11.445 1 92.19 171 LEU A CA 1
ATOM 1370 C C . LEU A 1 171 ? 1.317 21.422 12.727 1 92.19 171 LEU A C 1
ATOM 1372 O O . LEU A 1 171 ? 1.103 22.578 13.094 1 92.19 171 LEU A O 1
ATOM 1376 N N . ASP A 1 172 ? 1.962 20.609 13.414 1 90.5 172 ASP A N 1
ATOM 1377 C CA . ASP A 1 172 ? 2.74 20.938 14.602 1 90.5 172 ASP A CA 1
ATOM 1378 C C . ASP A 1 172 ? 1.852 21.547 15.688 1 90.5 172 ASP A C 1
ATOM 1380 O O . ASP A 1 172 ? 2.217 22.547 16.312 1 90.5 172 ASP A O 1
ATOM 1384 N N . THR A 1 173 ? 0.762 20.938 15.875 1 92.12 173 THR A N 1
ATOM 1385 C CA . THR A 1 173 ? -0.165 21.391 16.906 1 92.12 173 THR A CA 1
ATOM 1386 C C . THR A 1 173 ? 0.354 21.031 18.297 1 92.12 173 THR A C 1
ATOM 1388 O O . THR A 1 173 ? 0.928 19.953 18.484 1 92.12 173 THR A O 1
ATOM 1391 N N . ASP A 1 174 ? 0.111 21.938 19.234 1 90.25 174 ASP A N 1
ATOM 1392 C CA . ASP A 1 174 ? 0.431 21.688 20.641 1 90.25 174 ASP A CA 1
ATOM 1393 C C . ASP A 1 174 ? -0.661 20.859 21.312 1 90.25 174 ASP A C 1
ATOM 1395 O O . ASP A 1 174 ? -1.786 21.344 21.484 1 90.25 174 ASP A O 1
ATOM 1399 N N . PHE A 1 175 ? -0.282 19.672 21.797 1 91.12 175 PHE A N 1
ATOM 1400 C CA . PHE A 1 175 ? -1.259 18.734 22.344 1 91.12 175 PHE A CA 1
ATOM 1401 C C . PHE A 1 175 ? -1.453 18.969 23.844 1 91.12 175 PHE A C 1
ATOM 1403 O O . PHE A 1 175 ? -2.162 18.219 24.5 1 91.12 175 PHE A O 1
ATOM 1410 N N . SER A 1 176 ? -0.894 19.969 24.375 1 90.19 176 SER A N 1
ATOM 1411 C CA . SER A 1 176 ? -1.041 20.266 25.797 1 90.19 176 SER A CA 1
ATOM 1412 C C . SER A 1 176 ? -2.359 20.984 26.094 1 90.19 176 SER A C 1
ATOM 1414 O O . SER A 1 176 ? -2.799 21.047 27.234 1 90.19 176 SER A O 1
ATOM 1416 N N . GLN A 1 177 ? -2.943 21.516 25.062 1 92.06 177 GLN A N 1
ATOM 1417 C CA . GLN A 1 177 ? -4.219 22.203 25.219 1 92.06 177 GLN A CA 1
ATOM 1418 C C . GLN A 1 177 ? -5.383 21.219 25.219 1 92.06 177 GLN A C 1
ATOM 1420 O O . GLN A 1 177 ? -5.297 20.156 24.609 1 92.06 177 GLN A O 1
ATOM 1425 N N . GLN A 1 178 ? -6.367 21.578 25.891 1 93.88 178 GLN A N 1
ATOM 1426 C CA . GLN A 1 178 ? -7.547 20.734 25.953 1 93.88 178 GLN A CA 1
ATOM 1427 C C . GLN A 1 178 ? -8.242 20.672 24.594 1 93.88 178 GLN A C 1
ATOM 1429 O O . GLN A 1 178 ? -8.703 19.609 24.188 1 93.88 178 GLN A O 1
ATOM 1434 N N . TRP A 1 179 ? -8.398 21.844 23.984 1 95.62 179 TRP A N 1
ATOM 1435 C CA . TRP A 1 179 ? -9 21.938 22.656 1 95.62 179 TRP A CA 1
ATOM 1436 C C . TRP A 1 179 ? -7.941 22.203 21.594 1 95.62 179 TRP A C 1
ATOM 1438 O O . TRP A 1 179 ? -7.172 23.172 21.703 1 95.62 179 TRP A O 1
ATOM 1448 N N . LEU A 1 180 ? -7.941 21.312 20.641 1 95.62 180 LEU A N 1
ATOM 1449 C CA . LEU A 1 180 ? -6.973 21.391 19.562 1 95.62 180 LEU A CA 1
ATOM 1450 C C . LEU A 1 180 ? -7.621 21.922 18.281 1 95.62 180 LEU A C 1
ATOM 1452 O O . LEU A 1 180 ? -8.609 21.375 17.812 1 95.62 180 LEU A O 1
ATOM 1456 N N . THR A 1 181 ? -7.012 22.922 17.766 1 94.44 181 THR A N 1
ATOM 1457 C CA . THR A 1 181 ? -7.559 23.531 16.547 1 94.44 181 THR A CA 1
ATOM 1458 C C . THR A 1 181 ? -7.008 22.828 15.305 1 94.44 181 THR A C 1
ATOM 1460 O O . THR A 1 181 ? -5.793 22.672 15.164 1 94.44 181 THR A O 1
ATOM 1463 N N . VAL A 1 182 ? -7.898 22.375 14.461 1 91.44 182 VAL A N 1
ATOM 1464 C CA . VAL A 1 182 ? -7.504 21.734 13.219 1 91.44 182 VAL A CA 1
ATOM 1465 C C . VAL A 1 182 ? -7.492 22.75 12.078 1 91.44 182 VAL A C 1
ATOM 1467 O O . VAL A 1 182 ? -8.547 23.203 11.633 1 91.44 182 VAL A O 1
ATOM 1470 N N . HIS A 1 183 ? -6.316 23.062 11.625 1 85.06 183 HIS A N 1
ATOM 1471 C CA . HIS A 1 183 ? -6.156 24.016 10.523 1 85.06 183 HIS A CA 1
ATOM 1472 C C . HIS A 1 183 ? -6.078 23.297 9.18 1 85.06 183 HIS A C 1
ATOM 1474 O O . HIS A 1 183 ? -5.047 23.328 8.516 1 85.06 183 HIS A O 1
ATOM 1480 N N . LEU A 1 184 ? -7.156 22.641 8.961 1 76.62 184 LEU A N 1
ATOM 1481 C CA . LEU A 1 184 ? -7.152 21.875 7.723 1 76.62 184 LEU A CA 1
ATOM 1482 C C . LEU A 1 184 ? -7.812 22.641 6.594 1 76.62 184 LEU A C 1
ATOM 1484 O O . LEU A 1 184 ? -8.961 23.094 6.723 1 76.62 184 LEU A O 1
ATOM 1488 N N . LYS A 1 185 ? -7.102 23.016 5.664 1 81.38 185 LYS A N 1
ATOM 1489 C CA . LYS A 1 185 ? -7.688 23.672 4.492 1 81.38 185 LYS A CA 1
ATOM 1490 C C . LYS A 1 185 ? -8.219 22.641 3.502 1 81.38 185 LYS A C 1
ATOM 1492 O O . LYS A 1 185 ? -7.801 22.609 2.342 1 81.38 185 LYS A O 1
ATOM 1497 N N . LEU A 1 186 ? -9.102 21.766 4.047 1 88.94 186 LEU A N 1
ATOM 1498 C CA . LEU A 1 186 ? -9.766 20.766 3.227 1 88.94 186 LEU A CA 1
ATOM 1499 C C . LEU A 1 186 ? -11.281 20.859 3.369 1 88.94 186 LEU A C 1
ATOM 1501 O O . LEU A 1 186 ? -11.789 21.109 4.465 1 88.94 186 LEU A O 1
ATOM 1505 N N . THR A 1 187 ? -11.922 20.656 2.279 1 89.06 187 THR A N 1
ATOM 1506 C CA . THR A 1 187 ? -13.375 20.594 2.314 1 89.06 187 THR A CA 1
ATOM 1507 C C . THR A 1 187 ? -13.852 19.266 2.891 1 89.06 187 THR A C 1
ATOM 1509 O O . THR A 1 187 ? -13.07 18.312 2.994 1 89.06 187 THR A O 1
ATOM 1512 N N . ARG A 1 188 ? -15.164 19.266 3.25 1 91.25 188 ARG A N 1
ATOM 1513 C CA . ARG A 1 188 ? -15.758 18.031 3.742 1 91.25 188 ARG A CA 1
ATOM 1514 C C . ARG A 1 188 ? -15.672 16.922 2.689 1 91.25 188 ARG A C 1
ATOM 1516 O O . ARG A 1 188 ? -15.398 15.766 3.016 1 91.25 188 ARG A O 1
ATOM 1523 N N . GLN A 1 189 ? -15.852 17.297 1.491 1 91.81 189 GLN A N 1
ATOM 1524 C CA . GLN A 1 189 ? -15.789 16.328 0.41 1 91.81 189 GLN A CA 1
ATOM 1525 C C . GLN A 1 189 ? -14.375 15.766 0.256 1 91.81 189 GLN A C 1
ATOM 1527 O O . GLN A 1 189 ? -14.203 14.555 0.075 1 91.81 189 GLN A O 1
ATOM 1532 N N . GLU A 1 190 ? -13.422 16.625 0.326 1 90.81 190 GLU A N 1
ATOM 1533 C CA . GLU A 1 190 ? -12.031 16.188 0.212 1 90.81 190 GLU A CA 1
ATOM 1534 C C . GLU A 1 190 ? -11.664 15.234 1.338 1 90.81 190 GLU A C 1
ATOM 1536 O O . GLU A 1 190 ? -11.023 14.211 1.101 1 90.81 190 GLU A O 1
ATOM 1541 N N . ILE A 1 191 ? -12.086 15.539 2.482 1 94.5 191 ILE A N 1
ATOM 1542 C CA . ILE A 1 191 ? -11.797 14.68 3.629 1 94.5 191 ILE A CA 1
ATOM 1543 C C . ILE A 1 191 ? -12.477 13.328 3.443 1 94.5 191 ILE A C 1
ATOM 1545 O O . ILE A 1 191 ? -11.852 12.281 3.656 1 94.5 191 ILE A O 1
ATOM 1549 N N . ALA A 1 192 ? -13.695 13.336 3.059 1 94.94 192 ALA A N 1
ATOM 1550 C CA . ALA A 1 192 ? -14.438 12.094 2.82 1 94.94 192 ALA A CA 1
ATOM 1551 C C . ALA A 1 192 ? -13.734 11.227 1.778 1 94.94 192 ALA A C 1
ATOM 1553 O O . ALA A 1 192 ? -13.625 10.016 1.948 1 94.94 192 ALA A O 1
ATOM 1554 N N . ASP A 1 193 ? -13.258 11.852 0.755 1 90.69 193 ASP A N 1
ATOM 1555 C CA . ASP A 1 193 ? -12.547 11.125 -0.299 1 90.69 193 ASP A CA 1
ATOM 1556 C C . ASP A 1 193 ? -11.258 10.5 0.231 1 90.69 193 ASP A C 1
ATOM 1558 O O . ASP A 1 193 ? -10.938 9.359 -0.104 1 90.69 193 ASP A O 1
ATOM 1562 N N . ILE A 1 194 ? -10.578 11.258 1.02 1 94.12 194 ILE A N 1
ATOM 1563 C CA . ILE A 1 194 ? -9.328 10.773 1.601 1 94.12 194 ILE A CA 1
ATOM 1564 C C . ILE A 1 194 ? -9.609 9.562 2.486 1 94.12 194 ILE A C 1
ATOM 1566 O O . ILE A 1 194 ? -8.859 8.586 2.467 1 94.12 194 ILE A O 1
ATOM 1570 N N . LEU A 1 195 ? -10.719 9.617 3.143 1 95 195 LEU A N 1
ATOM 1571 C CA . LEU A 1 195 ? -11.055 8.578 4.109 1 95 195 LEU A CA 1
ATOM 1572 C C . LEU A 1 195 ? -11.781 7.422 3.434 1 95 195 LEU A C 1
ATOM 1574 O O . LEU A 1 195 ? -12.008 6.379 4.051 1 95 195 LEU A O 1
ATOM 1578 N N . HIS A 1 196 ? -12.148 7.625 2.225 1 91.5 196 HIS A N 1
ATOM 1579 C CA . HIS A 1 196 ? -12.922 6.637 1.479 1 91.5 196 HIS A CA 1
ATOM 1580 C C . HIS A 1 196 ? -14.234 6.312 2.188 1 91.5 196 HIS A C 1
ATOM 1582 O O . HIS A 1 196 ? -14.57 5.137 2.361 1 91.5 196 HIS A O 1
ATOM 1588 N N . ILE A 1 197 ? -14.891 7.359 2.574 1 94.19 197 ILE A N 1
ATOM 1589 C CA . ILE A 1 197 ? -16.234 7.281 3.121 1 94.19 197 ILE A CA 1
ATOM 1590 C C . ILE A 1 197 ? -17.125 8.32 2.441 1 94.19 197 ILE A C 1
ATOM 1592 O O . ILE A 1 197 ? -16.641 9.164 1.688 1 94.19 197 ILE A O 1
ATOM 1596 N N . SER A 1 198 ? -18.391 8.133 2.619 1 94.38 198 SER A N 1
ATOM 1597 C CA . SER A 1 198 ? -19.297 9.141 2.07 1 94.38 198 SER A CA 1
ATOM 1598 C C . SER A 1 198 ? -19.297 10.414 2.908 1 94.38 198 SER A C 1
ATOM 1600 O O . SER A 1 198 ? -19.031 10.367 4.113 1 94.38 198 SER A O 1
ATOM 1602 N N . VAL A 1 199 ? -19.594 11.469 2.209 1 95.62 199 VAL A N 1
ATOM 1603 C CA . VAL A 1 199 ? -19.672 12.758 2.902 1 95.62 199 VAL A CA 1
ATOM 1604 C C . VAL A 1 199 ? -20.766 12.711 3.961 1 95.62 199 VAL A C 1
ATOM 1606 O O . VAL A 1 199 ? -20.625 13.289 5.043 1 95.62 199 VAL A O 1
ATOM 1609 N N . ILE A 1 200 ? -21.812 12.016 3.695 1 97.5 200 ILE A N 1
ATOM 1610 C CA . ILE A 1 200 ? -22.906 11.867 4.645 1 97.5 200 ILE A CA 1
ATOM 1611 C C . ILE A 1 200 ? -22.406 11.172 5.91 1 97.5 200 ILE A C 1
ATOM 1613 O O . ILE A 1 200 ? -22.688 11.625 7.023 1 97.5 200 ILE A O 1
ATOM 1617 N N . LYS A 1 201 ? -21.719 10.102 5.727 1 97.69 201 LYS A N 1
ATOM 1618 C CA . LYS A 1 201 ? -21.156 9.375 6.863 1 97.69 201 LYS A CA 1
ATOM 1619 C C . LYS A 1 201 ? -20.219 10.266 7.676 1 97.69 201 LYS A C 1
ATOM 1621 O O . LYS A 1 201 ? -20.234 10.234 8.906 1 97.69 201 LYS A O 1
ATOM 1626 N N . LEU A 1 202 ? -19.438 11.039 7.016 1 97.31 202 LEU A N 1
ATOM 1627 C CA . LEU A 1 202 ? -18.531 11.961 7.699 1 97.31 202 LEU A CA 1
ATOM 1628 C C . LEU A 1 202 ? -19.312 12.961 8.539 1 97.31 202 LEU A C 1
ATOM 1630 O O . LEU A 1 202 ? -18.984 13.188 9.711 1 97.31 202 LEU A O 1
ATOM 1634 N N . ASP A 1 203 ? -20.266 13.508 7.949 1 97 203 ASP A N 1
ATOM 1635 C CA . ASP A 1 203 ? -21.078 14.508 8.641 1 97 203 ASP A CA 1
ATOM 1636 C C . ASP A 1 203 ? -21.75 13.914 9.867 1 97 203 ASP A C 1
ATOM 1638 O O . ASP A 1 203 ? -21.812 14.547 10.922 1 97 203 ASP A O 1
ATOM 1642 N N . LEU A 1 204 ? -22.25 12.719 9.68 1 98 204 LEU A N 1
ATOM 1643 C CA . LEU A 1 204 ? -22.891 12.031 10.805 1 98 204 LEU A CA 1
ATOM 1644 C C . LEU A 1 204 ? -21.891 11.805 11.93 1 98 204 LEU A C 1
ATOM 1646 O O . LEU A 1 204 ? -22.219 12 13.102 1 98 204 LEU A O 1
ATOM 1650 N N . MET A 1 205 ? -20.75 11.414 11.602 1 97.75 205 MET A N 1
ATOM 1651 C CA . MET A 1 205 ? -19.719 11.164 12.602 1 97.75 205 MET A CA 1
ATOM 1652 C C . MET A 1 205 ? -19.328 12.453 13.328 1 97.75 205 MET A C 1
ATOM 1654 O O . MET A 1 205 ? -19.203 12.469 14.555 1 97.75 205 MET A O 1
ATOM 1658 N N . LEU A 1 206 ? -19.172 13.5 12.594 1 96.38 206 LEU A N 1
ATOM 1659 C CA . LEU A 1 206 ? -18.844 14.789 13.195 1 96.38 206 LEU A CA 1
ATOM 1660 C C . LEU A 1 206 ? -19.984 15.281 14.078 1 96.38 206 LEU A C 1
ATOM 1662 O O . LEU A 1 206 ? -19.75 15.867 15.141 1 96.38 206 LEU A O 1
ATOM 1666 N N . GLY A 1 207 ? -21.141 15.039 13.578 1 97.06 207 GLY A N 1
ATOM 1667 C CA . GLY A 1 207 ? -22.312 15.391 14.383 1 97.06 207 GLY A CA 1
ATOM 1668 C C . GLY A 1 207 ? -22.359 14.648 15.711 1 97.06 207 GLY A C 1
ATOM 1669 O O . GLY A 1 207 ? -22.625 15.25 16.75 1 97.06 207 GLY A O 1
ATOM 1670 N N . GLU A 1 208 ? -22.109 13.391 15.664 1 97.56 208 GLU A N 1
ATOM 1671 C CA . GLU A 1 208 ? -22.094 12.578 16.875 1 97.56 208 GLU A CA 1
ATOM 1672 C C . GLU A 1 208 ? -21 13.039 17.828 1 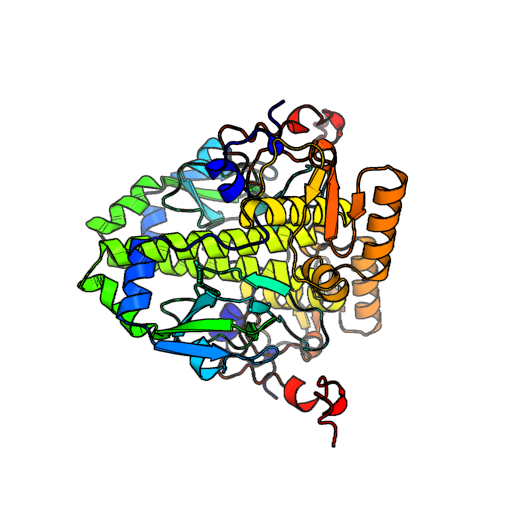97.56 208 GLU A C 1
ATOM 1674 O O . GLU A 1 208 ? -21.219 13.078 19.047 1 97.56 208 GLU A O 1
ATOM 1679 N N . LEU A 1 209 ? -19.922 13.359 17.312 1 97.12 209 LEU A N 1
ATOM 1680 C CA . LEU A 1 209 ? -18.812 13.836 18.141 1 97.12 209 LEU A CA 1
ATOM 1681 C C . LEU A 1 209 ? -19.156 15.18 18.781 1 97.12 209 LEU A C 1
ATOM 1683 O O . LEU A 1 209 ? -18.766 15.438 19.922 1 97.12 209 LEU A O 1
ATOM 1687 N N . LYS A 1 210 ? -19.797 15.977 18.094 1 96.94 210 LYS A N 1
ATOM 1688 C CA . LYS A 1 210 ? -20.266 17.25 18.641 1 96.94 210 LYS A CA 1
ATOM 1689 C C . LYS A 1 210 ? -21.219 17.047 19.812 1 96.94 210 LYS A C 1
ATOM 1691 O O . LYS A 1 210 ? -21.094 17.703 20.844 1 96.94 210 LYS A O 1
ATOM 1696 N N . LYS A 1 211 ? -22.109 16.141 19.625 1 97.44 211 LYS A N 1
ATOM 1697 C CA . LYS A 1 211 ? -23.062 15.828 20.672 1 97.44 211 LYS A CA 1
ATOM 1698 C C . LYS A 1 211 ? -22.344 15.32 21.922 1 97.44 211 LYS A C 1
ATOM 1700 O O . LYS A 1 211 ? -22.781 15.594 23.047 1 97.44 211 LYS A O 1
ATOM 1705 N N . GLN A 1 212 ? -21.281 14.656 21.703 1 97.06 212 GLN A N 1
ATOM 1706 C CA . GLN A 1 212 ? -20.516 14.078 22.812 1 97.06 212 GLN A CA 1
ATOM 1707 C C . GLN A 1 212 ? -19.578 15.109 23.422 1 97.06 212 GLN A C 1
ATOM 1709 O O . GLN A 1 212 ? -18.891 14.82 24.406 1 97.06 212 GLN A O 1
ATOM 1714 N N . GLY A 1 213 ? -19.484 16.266 22.781 1 96.44 213 GLY A N 1
ATOM 1715 C CA . GLY A 1 213 ? -18.609 17.312 23.266 1 96.44 213 GLY A CA 1
ATOM 1716 C C . GLY A 1 213 ? -17.156 17.094 22.906 1 96.44 213 GLY A C 1
ATOM 1717 O O . GLY A 1 213 ? -16.25 17.641 23.547 1 96.44 213 GLY A O 1
ATOM 1718 N N . LEU A 1 214 ? -16.906 16.328 21.922 1 97.31 214 LEU A N 1
ATOM 1719 C CA . LEU A 1 214 ? -15.547 15.992 21.531 1 97.31 214 LEU A CA 1
ATOM 1720 C C . LEU A 1 214 ? -15.078 16.875 20.391 1 97.31 214 LEU A C 1
ATOM 1722 O O . LEU A 1 214 ? -13.875 16.984 20.125 1 97.31 214 LEU A O 1
ATOM 1726 N N . VAL A 1 215 ? -16.031 17.438 19.703 1 96.75 215 VAL A N 1
ATOM 1727 C CA . VAL A 1 215 ? -15.719 18.359 18.609 1 96.75 215 VAL A CA 1
ATOM 1728 C C . VAL A 1 215 ? -16.578 19.609 18.719 1 96.75 215 VAL A C 1
ATOM 1730 O O . VAL A 1 215 ? -17.734 19.531 19.172 1 96.75 215 VAL A O 1
ATOM 1733 N N . ARG A 1 216 ? -16.031 20.734 18.344 1 95.56 216 ARG A N 1
ATOM 1734 C CA . ARG A 1 216 ? -16.797 21.969 18.281 1 95.56 216 ARG A CA 1
ATOM 1735 C C . ARG A 1 216 ? -16.281 22.875 17.172 1 95.56 216 ARG A C 1
ATOM 1737 O O . ARG A 1 216 ? -15.188 22.672 16.656 1 95.56 216 ARG A O 1
ATOM 1744 N N . ARG A 1 217 ? -17.125 23.75 16.781 1 91.56 217 ARG A N 1
ATOM 1745 C CA . ARG A 1 217 ? -16.734 24.766 15.797 1 91.56 217 ARG A CA 1
ATOM 1746 C C . ARG A 1 217 ? -16.625 26.141 16.438 1 91.56 217 ARG A C 1
ATOM 1748 O O . ARG A 1 217 ? -17.531 26.578 17.156 1 91.56 217 ARG A O 1
ATOM 1755 N N . VAL A 1 218 ? -15.547 26.719 16.281 1 91.06 218 VAL A N 1
ATOM 1756 C CA . VAL A 1 218 ? -15.32 28.094 16.719 1 91.06 218 VAL A CA 1
ATOM 1757 C C . VAL A 1 218 ? -14.984 28.969 15.523 1 91.06 218 VAL A C 1
ATOM 1759 O O . VAL A 1 218 ? -13.875 28.906 14.984 1 91.06 218 VAL A O 1
ATOM 1762 N N . GLY A 1 219 ? -15.945 29.75 15.102 1 86.31 219 GLY A N 1
ATOM 1763 C CA . GLY A 1 219 ? -15.789 30.406 13.82 1 86.31 219 GLY A CA 1
ATOM 1764 C C . GLY A 1 219 ? -15.766 29.453 12.648 1 86.31 219 GLY A C 1
ATOM 1765 O O . GLY A 1 219 ? -16.672 28.625 12.5 1 86.31 219 GLY A O 1
ATOM 1766 N N . ASN A 1 220 ? -14.719 29.5 11.844 1 83.75 220 ASN A N 1
ATOM 1767 C CA . ASN A 1 220 ? -14.594 28.625 10.688 1 83.75 220 ASN A CA 1
ATOM 1768 C C . ASN A 1 220 ? -13.602 27.5 10.938 1 83.75 220 ASN A C 1
ATOM 1770 O O . ASN A 1 220 ? -13.195 26.797 10.008 1 83.75 220 ASN A O 1
ATOM 1774 N N . LYS A 1 221 ? -13.336 27.344 12.273 1 89.19 221 LYS A N 1
ATOM 1775 C CA . LYS A 1 221 ? -12.32 26.344 12.586 1 89.19 221 LYS A CA 1
ATOM 1776 C C . LYS A 1 221 ? -12.914 25.188 13.398 1 89.19 221 LYS A C 1
ATOM 1778 O O . LYS A 1 221 ? -13.766 25.406 14.258 1 89.19 221 LYS A O 1
ATOM 1783 N N . LEU A 1 222 ? -12.406 24.078 13.047 1 92.44 222 LEU A N 1
ATOM 1784 C CA . LEU A 1 222 ? -12.773 22.875 13.797 1 92.44 222 LEU A CA 1
ATOM 1785 C C . LEU A 1 222 ? -11.82 22.641 14.961 1 92.44 222 LEU A C 1
ATOM 1787 O O . LEU A 1 222 ? -10.602 22.766 14.805 1 92.44 222 LEU A O 1
ATOM 1791 N N . GLN A 1 223 ? -12.398 22.438 16.125 1 96.06 223 GLN A N 1
ATOM 1792 C CA . GLN A 1 223 ? -11.594 22.062 17.281 1 96.06 223 GLN A CA 1
ATOM 1793 C C . GLN A 1 223 ? -11.977 20.688 17.812 1 96.06 223 GLN A C 1
ATOM 1795 O O . GLN A 1 223 ? -13.148 20.328 17.812 1 96.06 223 GLN A O 1
ATOM 1800 N N . VAL A 1 224 ? -10.992 19.953 18.219 1 96.94 224 VAL A N 1
ATOM 1801 C CA . VAL A 1 224 ? -11.18 18.609 18.75 1 96.94 224 VAL A CA 1
ATOM 1802 C C . VAL A 1 224 ? -10.617 18.531 20.172 1 96.94 224 VAL A C 1
ATOM 1804 O O . VAL A 1 224 ? -9.531 19.047 20.438 1 96.94 224 VAL A O 1
ATOM 1807 N N . ARG A 1 225 ? -11.367 17.938 21.031 1 96.81 225 ARG A N 1
ATOM 1808 C CA . ARG A 1 225 ? -10.875 17.719 22.375 1 96.81 225 ARG A CA 1
ATOM 1809 C C . ARG A 1 225 ? -9.758 16.672 22.391 1 96.81 225 ARG A C 1
ATOM 1811 O O . ARG A 1 225 ? -9.852 15.648 21.719 1 96.81 225 ARG A O 1
ATOM 1818 N N . VAL A 1 226 ? -8.805 16.906 23.203 1 94.56 226 VAL A N 1
ATOM 1819 C CA . VAL A 1 226 ? -7.633 16.031 23.219 1 94.56 226 VAL A CA 1
ATOM 1820 C C . VAL A 1 226 ? -8.039 14.633 23.672 1 94.56 226 VAL A C 1
ATOM 1822 O O . VAL A 1 226 ? -7.438 13.641 23.234 1 94.56 226 VAL A O 1
ATOM 1825 N N . ASP A 1 227 ? -9.109 14.461 24.391 1 92.62 227 ASP A N 1
ATOM 1826 C CA . ASP A 1 227 ? -9.586 13.18 24.906 1 92.62 227 ASP A CA 1
ATOM 1827 C C . ASP A 1 227 ? -10.039 12.273 23.766 1 92.62 227 ASP A C 1
ATOM 1829 O O . ASP A 1 227 ? -10.094 11.047 23.922 1 92.62 227 ASP A O 1
ATOM 1833 N N . TYR A 1 228 ? -10.352 12.883 22.688 1 93.75 228 TYR A N 1
ATOM 1834 C CA . TYR A 1 228 ? -10.797 12.125 21.531 1 93.75 228 TYR A CA 1
ATOM 1835 C C . TYR A 1 228 ? -9.719 11.156 21.062 1 93.75 228 TYR A C 1
ATOM 1837 O O . TYR A 1 228 ? -10.023 10.086 20.516 1 93.75 228 TYR A O 1
ATOM 1845 N N . PHE A 1 229 ? -8.516 11.414 21.375 1 91.19 229 PHE A N 1
ATOM 1846 C CA . PHE A 1 229 ? -7.41 10.648 20.812 1 91.19 229 PHE A CA 1
ATOM 1847 C C . PHE A 1 229 ? -6.891 9.641 21.828 1 91.19 229 PHE A C 1
ATOM 1849 O O . PHE A 1 229 ? -5.93 8.914 21.562 1 91.19 229 PHE A O 1
ATOM 1856 N N . HIS A 1 230 ? -7.512 9.453 22.906 1 85.12 230 HIS A N 1
ATOM 1857 C CA . HIS A 1 230 ? -7.039 8.586 23.969 1 85.12 230 HIS A CA 1
ATOM 1858 C C . HIS A 1 230 ? -7.035 7.125 23.531 1 85.12 230 HIS A C 1
ATOM 1860 O O . HIS A 1 230 ? -6.164 6.352 23.938 1 85.12 230 HIS A O 1
ATOM 1866 N N . PRO A 1 231 ? -7.949 6.773 22.672 1 79.31 231 PRO A N 1
ATOM 1867 C CA . PRO A 1 231 ? -7.977 5.367 22.266 1 79.31 231 PRO A CA 1
ATOM 1868 C C . PRO A 1 231 ? -6.828 5.012 21.312 1 79.31 231 PRO A C 1
ATOM 1870 O O . PRO A 1 231 ? -6.578 3.832 21.062 1 79.31 231 PRO A O 1
ATOM 1873 N N . LEU A 1 232 ? -6.16 6.012 20.797 1 80.38 232 LEU A N 1
ATOM 1874 C CA . LEU A 1 232 ? -5.121 5.734 19.797 1 80.38 232 LEU A CA 1
ATOM 1875 C C . LEU A 1 232 ? -3.891 5.129 20.469 1 80.38 232 LEU A C 1
ATOM 1877 O O . LEU A 1 232 ? -3.398 5.648 21.469 1 80.38 232 LEU A O 1
ATOM 1881 N N . SER A 1 233 ? -3.555 4.027 19.891 1 68.19 233 SER A N 1
ATOM 1882 C CA . SER A 1 233 ? -2.346 3.35 20.344 1 68.19 233 SER A CA 1
ATOM 1883 C C . SER A 1 233 ? -1.091 4.09 19.891 1 68.19 233 SER A C 1
ATOM 1885 O O . SER A 1 233 ? -1.062 4.668 18.812 1 68.19 233 SER A O 1
ATOM 1887 N N . PRO A 1 234 ? -0.122 4.16 20.875 1 61.16 234 PRO A N 1
ATOM 1888 C CA . PRO A 1 234 ? 1.118 4.836 20.484 1 61.16 234 PRO A CA 1
ATOM 1889 C C . PRO A 1 234 ? 1.837 4.141 19.328 1 61.16 234 PRO A C 1
ATOM 1891 O O . PRO A 1 234 ? 2.799 4.684 18.781 1 61.16 234 PRO A O 1
ATOM 1894 N N . CYS A 1 235 ? 1.562 2.982 19.109 1 55.5 235 CYS A N 1
ATOM 1895 C CA . CYS A 1 235 ? 2.33 2.277 18.078 1 55.5 235 CYS A CA 1
ATOM 1896 C C . CYS A 1 235 ? 2.18 2.951 16.734 1 55.5 235 CYS A C 1
ATOM 1898 O O . CYS A 1 235 ? 1.062 3.148 16.25 1 55.5 235 CYS A O 1
ATOM 1900 N N . PRO A 1 236 ? 3.275 3.652 16.438 1 45.06 236 PRO A N 1
ATOM 1901 C CA . PRO A 1 236 ? 3.299 4.297 15.125 1 45.06 236 PRO A CA 1
ATOM 1902 C C . PRO A 1 236 ? 3.014 3.324 13.984 1 45.06 236 PRO A C 1
ATOM 1904 O O . PRO A 1 236 ? 3.385 2.15 14.062 1 45.06 236 PRO A O 1
ATOM 1907 N N . LEU A 1 237 ? 2.318 3.883 12.922 1 44.47 237 LEU A N 1
ATOM 1908 C CA . LEU A 1 237 ? 2.164 3.314 11.586 1 44.47 237 LEU A CA 1
ATOM 1909 C C . LEU A 1 237 ? 1.812 1.833 11.664 1 44.47 237 LEU A C 1
ATOM 1911 O O . LEU A 1 237 ? 2.271 1.037 10.836 1 44.47 237 LEU A O 1
ATOM 1915 N N . GLY A 1 238 ? 1.016 1.346 12.695 1 43.22 238 GLY A N 1
ATOM 1916 C CA . GLY A 1 238 ? 0.899 -0.104 12.727 1 43.22 238 GLY A CA 1
ATOM 1917 C C . GLY A 1 238 ? 2.195 -0.799 13.094 1 43.22 238 GLY A C 1
ATOM 1918 O O . GLY A 1 238 ? 2.316 -2.018 12.953 1 43.22 238 GLY A O 1
ATOM 1919 N N . ARG A 1 239 ? 3.268 0.076 13.195 1 42.12 239 ARG A N 1
ATOM 1920 C CA . ARG A 1 239 ? 4.57 -0.468 13.578 1 42.12 239 ARG A CA 1
ATOM 1921 C C . ARG A 1 239 ? 4.633 -0.748 15.07 1 42.12 239 ARG A C 1
ATOM 1923 O O . ARG A 1 239 ? 4.562 0.175 15.883 1 42.12 239 ARG A O 1
ATOM 1930 N N . GLU A 1 240 ? 4.199 -1.694 15.516 1 40 240 GLU A N 1
ATOM 1931 C CA . GLU A 1 240 ? 4.305 -2.094 16.906 1 40 240 GLU A CA 1
ATOM 1932 C C . GLU A 1 240 ? 5.699 -1.81 17.469 1 40 240 GLU A C 1
ATOM 1934 O O . GLU A 1 240 ? 5.93 -1.921 18.672 1 40 240 GLU A O 1
ATOM 1939 N N . ASP A 1 241 ? 6.645 -1.738 16.766 1 34.94 241 ASP A N 1
ATOM 1940 C CA . ASP A 1 241 ? 7.969 -1.679 17.375 1 34.94 241 ASP A CA 1
ATOM 1941 C C . ASP A 1 241 ? 8.234 -0.301 17.984 1 34.94 241 ASP A C 1
ATOM 1943 O O . ASP A 1 241 ? 9.336 -0.025 18.453 1 34.94 241 ASP A O 1
ATOM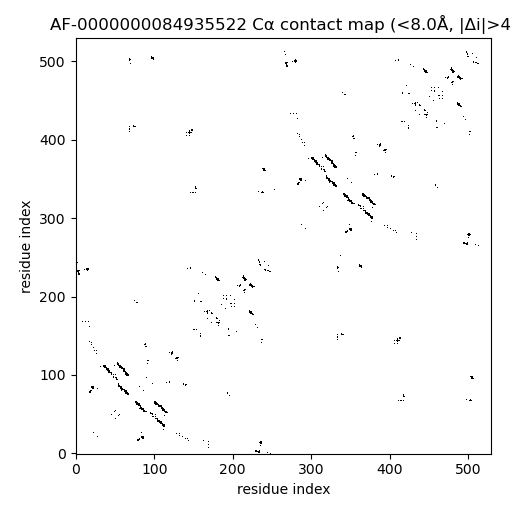 1947 N N . ALA A 1 242 ? 7.441 0.65 17.641 1 35.72 242 ALA A N 1
ATOM 1948 C CA . ALA A 1 242 ? 7.957 1.81 18.359 1 35.72 242 ALA A CA 1
ATOM 1949 C C . ALA A 1 242 ? 8.07 1.517 19.859 1 35.72 242 ALA A C 1
ATOM 1951 O O . ALA A 1 242 ? 7.234 0.804 20.422 1 35.72 242 ALA A O 1
ATOM 1952 N N . ASN A 1 243 ? 9.195 1.422 20.344 1 38.28 243 ASN A N 1
ATOM 1953 C CA . ASN A 1 243 ? 9.359 1.203 21.781 1 38.28 243 ASN A CA 1
ATOM 1954 C C . ASN A 1 243 ? 8.039 1.371 22.516 1 38.28 243 ASN A C 1
ATOM 1956 O O . ASN A 1 243 ? 7.836 0.777 23.578 1 38.28 243 ASN A O 1
ATOM 1960 N N . GLY A 1 244 ? 7.172 2.193 22.141 1 34.41 244 GLY A N 1
ATOM 1961 C CA . GLY A 1 244 ? 5.898 2.428 22.797 1 34.41 244 GLY A CA 1
ATOM 1962 C C . GLY A 1 244 ? 4.758 1.626 22.203 1 34.41 244 GLY A C 1
ATOM 1963 O O . GLY A 1 244 ? 3.594 1.84 22.547 1 34.41 244 GLY A O 1
ATOM 1964 N N . CYS A 1 245 ? 4.883 1.126 21.156 1 37.12 245 CYS A N 1
ATOM 1965 C CA . CYS A 1 245 ? 3.709 0.358 20.766 1 37.12 245 CYS A CA 1
ATOM 1966 C C . CYS A 1 245 ? 3.574 -0.906 21.609 1 37.12 245 CYS A C 1
ATOM 1968 O O . CYS A 1 245 ? 4.207 -1.922 21.312 1 37.12 245 CYS A O 1
ATOM 1970 N N . GLN A 1 246 ? 3.637 -0.912 22.781 1 32.75 246 GLN A N 1
ATOM 1971 C CA . GLN A 1 246 ? 2.992 -2.002 23.5 1 32.75 246 GLN A CA 1
ATOM 1972 C C . GLN A 1 246 ? 1.621 -2.32 22.906 1 32.75 246 GLN A C 1
ATOM 1974 O O . GLN A 1 246 ? 0.738 -1.46 22.875 1 32.75 246 GLN A O 1
ATOM 1979 N N . SER A 1 247 ? 1.57 -2.994 21.859 1 31.27 247 SER A N 1
ATOM 1980 C CA . SER A 1 247 ? 0.213 -3.432 21.547 1 31.27 247 SER A CA 1
ATOM 1981 C C . SER A 1 247 ? -0.6 -3.648 22.812 1 31.27 247 SER A C 1
ATOM 1983 O O . SER A 1 247 ? -0.256 -4.496 23.641 1 31.27 247 SER A O 1
ATOM 1985 N N . ASN A 1 248 ? -0.919 -2.816 23.438 1 29.8 248 ASN A N 1
ATOM 1986 C CA . ASN A 1 248 ? -1.886 -2.979 24.516 1 29.8 248 ASN A CA 1
ATOM 1987 C C . ASN A 1 248 ? -2.953 -4.012 24.172 1 29.8 248 ASN A C 1
ATOM 1989 O O . ASN A 1 248 ? -3.656 -4.508 25.047 1 29.8 248 ASN A O 1
ATOM 1993 N N . ASN A 1 249 ? -3.383 -4.051 22.891 1 28.83 249 ASN A N 1
ATOM 1994 C CA . ASN A 1 249 ? -4.527 -4.945 22.766 1 28.83 249 ASN A CA 1
ATOM 1995 C C . ASN A 1 249 ? -4.117 -6.406 22.906 1 28.83 249 ASN A C 1
ATOM 1997 O O . ASN A 1 249 ? -4.926 -7.309 22.688 1 28.83 249 ASN A O 1
ATOM 2001 N N . MET A 1 250 ? -2.947 -6.68 22.922 1 28.36 250 MET A N 1
ATOM 2002 C CA . MET A 1 250 ? -2.707 -8.078 23.297 1 28.36 250 MET A CA 1
ATOM 2003 C C . MET A 1 250 ? -3.322 -8.398 24.641 1 28.36 250 MET A C 1
ATOM 2005 O O . MET A 1 250 ? -3.525 -9.562 24.984 1 28.36 250 MET A O 1
ATOM 2009 N N . SER A 1 251 ? -3.436 -7.551 25.453 1 27.78 251 SER A N 1
ATOM 2010 C CA . SER A 1 251 ? -4.082 -7.926 26.703 1 27.78 251 SER A CA 1
ATOM 2011 C C . SER A 1 251 ? -5.578 -8.148 26.5 1 27.78 251 SER A C 1
ATOM 2013 O O . SER A 1 251 ? -6.246 -8.719 27.375 1 27.78 251 SER A O 1
ATOM 2015 N N . LYS A 1 252 ? -6.156 -7.477 25.547 1 27.83 252 LYS A N 1
ATOM 2016 C CA . LYS A 1 252 ? -7.574 -7.789 25.406 1 27.83 252 LYS A CA 1
ATOM 2017 C C . LYS A 1 252 ? -7.781 -9.016 24.516 1 27.83 252 LYS A C 1
ATOM 2019 O O . LYS A 1 252 ? -8.906 -9.344 24.141 1 27.83 252 LYS A O 1
ATOM 2024 N N . PHE A 1 253 ? -6.809 -9.531 23.922 1 26.81 253 PHE A N 1
ATOM 2025 C CA . PHE A 1 253 ? -7.02 -10.82 23.281 1 26.81 253 PHE A CA 1
ATOM 2026 C C . PHE A 1 253 ? -7.535 -11.844 24.281 1 26.81 253 PHE A C 1
ATOM 2028 O O . PHE A 1 253 ? -6.824 -12.211 25.219 1 26.81 253 PHE A O 1
ATOM 2035 N N . ARG A 1 254 ? -8.844 -11.914 24.344 1 28.03 254 ARG A N 1
ATOM 2036 C CA . ARG A 1 254 ? -9.352 -13.102 25.016 1 28.03 254 ARG A CA 1
ATOM 2037 C C . ARG A 1 254 ? -8.812 -14.375 24.359 1 28.03 254 ARG A C 1
ATOM 2039 O O . ARG A 1 254 ? -8.688 -14.453 23.141 1 28.03 254 ARG A O 1
ATOM 2046 N N . ALA A 1 255 ? -8.219 -15.281 24.969 1 26.75 255 ALA A N 1
ATOM 2047 C CA . ALA A 1 255 ? -7.75 -16.625 24.672 1 26.75 255 ALA A CA 1
ATOM 2048 C C . ALA A 1 255 ? -8.648 -17.312 23.641 1 26.75 255 ALA A C 1
ATOM 2050 O O . ALA A 1 255 ? -8.188 -18.141 22.844 1 26.75 255 ALA A O 1
ATOM 2051 N N . GLY A 1 256 ? -9.859 -17.062 23.641 1 27.14 256 GLY A N 1
ATOM 2052 C CA . GLY A 1 256 ? -10.836 -17.891 22.953 1 27.14 256 GLY A CA 1
ATOM 2053 C C . GLY A 1 256 ? -10.797 -17.719 21.438 1 27.14 256 GLY A C 1
ATOM 2054 O O . GLY A 1 256 ? -11.383 -18.516 20.703 1 27.14 256 GLY A O 1
ATOM 2055 N N . ASN A 1 257 ? -10.656 -16.547 21.031 1 24.86 257 ASN A N 1
ATOM 2056 C CA . ASN A 1 257 ? -10.922 -16.469 19.609 1 24.86 257 ASN A CA 1
ATOM 2057 C C . ASN A 1 257 ? -9.719 -16.922 18.781 1 24.86 257 ASN A C 1
ATOM 2059 O O . ASN A 1 257 ? -9.625 -16.625 17.594 1 24.86 257 ASN A O 1
ATOM 2063 N N . LEU A 1 258 ? -8.633 -17.328 19.328 1 25.98 258 LEU A N 1
ATOM 2064 C CA . LEU A 1 258 ? -7.637 -18.141 18.641 1 25.98 258 LEU A CA 1
ATOM 2065 C C . LEU A 1 258 ? -8.289 -19.312 17.922 1 25.98 258 LEU A C 1
ATOM 2067 O O . LEU A 1 258 ? -9.211 -19.938 18.453 1 25.98 258 LEU A O 1
ATOM 2071 N N . ILE A 1 259 ? -8.234 -19.312 16.75 1 25.58 259 ILE A N 1
ATOM 2072 C CA . ILE A 1 259 ? -8.602 -20.625 16.203 1 25.58 259 ILE A CA 1
ATOM 2073 C C . ILE A 1 259 ? -8.016 -21.734 17.062 1 25.58 259 ILE A C 1
ATOM 2075 O O . ILE A 1 259 ? -6.793 -21.828 17.203 1 25.58 259 ILE A O 1
ATOM 2079 N N . THR A 1 260 ? -8.633 -22.109 18.047 1 24.12 260 THR A N 1
ATOM 2080 C CA . THR A 1 260 ? -8.352 -23.391 18.703 1 24.12 260 THR A CA 1
ATOM 2081 C C . THR A 1 260 ? -8.148 -24.484 17.672 1 24.12 260 THR A C 1
ATOM 2083 O O . THR A 1 260 ? -9.062 -24.797 16.891 1 24.12 260 THR A O 1
ATOM 2086 N N . LEU A 1 261 ? -6.988 -24.578 17.094 1 23.86 261 LEU A N 1
ATOM 2087 C CA . LEU A 1 261 ? -6.758 -25.906 16.562 1 23.86 261 LEU A CA 1
ATOM 2088 C C . LEU A 1 261 ? -7.152 -26.984 17.578 1 23.86 261 LEU A C 1
ATOM 2090 O O . LEU A 1 261 ? -6.664 -26.984 18.703 1 23.86 261 LEU A O 1
ATOM 2094 N N . ASN A 1 262 ? -8.422 -27.391 17.578 1 22.14 262 ASN A N 1
ATOM 2095 C CA . ASN A 1 262 ? -8.828 -28.594 18.281 1 22.14 262 ASN A CA 1
ATOM 2096 C C . ASN A 1 262 ? -7.793 -29.703 18.141 1 22.14 262 ASN A C 1
ATOM 2098 O O . ASN A 1 262 ? -7.496 -30.141 17.031 1 22.14 262 ASN A O 1
ATOM 2102 N N . ASN A 1 263 ? -6.914 -29.781 18.984 1 21.17 263 ASN A N 1
ATOM 2103 C CA . ASN A 1 263 ? -6.316 -31.062 19.328 1 21.17 263 ASN A CA 1
ATOM 2104 C C . ASN A 1 263 ? -7.383 -32.125 19.609 1 21.17 263 ASN A C 1
ATOM 2106 O O . ASN A 1 263 ? -8.164 -31.984 20.547 1 21.17 263 ASN A O 1
ATOM 2110 N N . GLY A 1 264 ? -8.102 -32.688 18.656 1 19.97 264 GLY A N 1
ATOM 2111 C CA . GLY A 1 264 ? -8.648 -34 18.984 1 19.97 264 GLY A CA 1
ATOM 2112 C C . GLY A 1 264 ? -7.672 -34.875 19.734 1 19.97 264 GLY A C 1
ATOM 2113 O O . GLY A 1 264 ? -6.523 -35.031 19.312 1 19.97 264 GLY A O 1
ATOM 2114 N N . GLY A 1 265 ? -7.969 -35.062 21 1 19.83 265 GLY A N 1
ATOM 2115 C CA . GLY A 1 265 ? -7.855 -36.375 21.578 1 19.83 265 GLY A CA 1
ATOM 2116 C C . GLY A 1 265 ? -8.648 -37.438 20.812 1 19.83 265 GLY A C 1
ATOM 2117 O O . GLY A 1 265 ? -9.609 -37.094 20.109 1 19.83 265 GLY A O 1
ATOM 2118 N N . MET B 1 1 ? -8.32 -4.062 -29.344 1 43.5 1 MET B N 1
ATOM 2119 C CA . MET B 1 1 ? -7.941 -3.645 -28 1 43.5 1 MET B CA 1
ATOM 2120 C C . MET B 1 1 ? -7.164 -4.746 -27.281 1 43.5 1 MET B C 1
ATOM 2122 O O . MET B 1 1 ? -7.582 -5.906 -27.297 1 43.5 1 MET B O 1
ATOM 2126 N N . VAL B 1 2 ? -5.992 -4.543 -27.031 1 53.72 2 VAL B N 1
ATOM 2127 C CA . VAL B 1 2 ? -5.152 -5.574 -26.438 1 53.72 2 VAL B CA 1
ATOM 2128 C C . VAL B 1 2 ? -5.734 -5.996 -25.078 1 53.72 2 VAL B C 1
ATOM 2130 O O . VAL B 1 2 ? -6.145 -5.152 -24.281 1 53.72 2 VAL B O 1
ATOM 2133 N N . ARG B 1 3 ? -6.047 -7.277 -25.094 1 69.38 3 ARG B N 1
ATOM 2134 C CA . ARG B 1 3 ? -6.605 -7.883 -23.891 1 69.38 3 ARG B CA 1
ATOM 2135 C C . ARG B 1 3 ? -5.508 -8.477 -23.016 1 69.38 3 ARG B C 1
ATOM 2137 O O . ARG B 1 3 ? -4.453 -8.875 -23.516 1 69.38 3 ARG B O 1
ATOM 2144 N N . ALA B 1 4 ? -5.707 -8.398 -21.734 1 75.12 4 ALA B N 1
ATOM 2145 C CA . ALA B 1 4 ? -4.727 -8.961 -20.812 1 75.12 4 ALA B CA 1
ATOM 2146 C C . ALA B 1 4 ? -4.371 -10.398 -21.188 1 75.12 4 ALA B C 1
ATOM 2148 O O . ALA B 1 4 ? -3.211 -10.805 -21.094 1 75.12 4 ALA B O 1
ATOM 2149 N N . VAL B 1 5 ? -5.328 -11.102 -21.812 1 78.62 5 VAL B N 1
ATOM 2150 C CA . VAL B 1 5 ? -5.152 -12.516 -22.125 1 78.62 5 VAL B CA 1
ATOM 2151 C C . VAL B 1 5 ? -4.188 -12.672 -23.297 1 78.62 5 VAL B C 1
ATOM 2153 O O . VAL B 1 5 ? -3.557 -13.719 -23.453 1 78.62 5 VAL B O 1
ATOM 2156 N N . SER B 1 6 ? -4.031 -11.602 -23.984 1 77.88 6 SER B N 1
ATOM 2157 C CA . SER B 1 6 ? -3.227 -11.68 -25.203 1 77.88 6 SER B CA 1
ATOM 2158 C C . SER B 1 6 ? -1.773 -11.305 -24.922 1 77.88 6 SER B C 1
ATOM 2160 O O . SER B 1 6 ? -0.918 -11.43 -25.812 1 77.88 6 SER B O 1
ATOM 2162 N N . LEU B 1 7 ? -1.509 -10.914 -23.766 1 78.56 7 LEU B N 1
ATOM 2163 C CA . LEU B 1 7 ? -0.14 -10.562 -23.391 1 78.56 7 LEU B CA 1
ATOM 2164 C C . LEU B 1 7 ? 0.75 -11.797 -23.359 1 78.56 7 LEU B C 1
ATOM 2166 O O . LEU B 1 7 ? 0.261 -12.914 -23.156 1 78.56 7 LEU B O 1
ATOM 2170 N N . ASN B 1 8 ? 1.992 -11.555 -23.656 1 80.56 8 ASN B N 1
ATOM 2171 C CA . ASN B 1 8 ? 2.92 -12.672 -23.484 1 80.56 8 ASN B CA 1
ATOM 2172 C C . ASN B 1 8 ? 3.133 -12.992 -22.016 1 80.56 8 ASN B C 1
ATOM 2174 O O . ASN B 1 8 ? 2.67 -12.258 -21.141 1 80.56 8 ASN B O 1
ATOM 2178 N N . ALA B 1 9 ? 3.807 -14.094 -21.766 1 81.31 9 ALA B N 1
ATOM 2179 C CA . ALA B 1 9 ? 3.943 -14.617 -20.406 1 81.31 9 ALA B CA 1
ATOM 2180 C C . ALA B 1 9 ? 4.637 -13.602 -19.5 1 81.31 9 ALA B C 1
ATOM 2182 O O . ALA B 1 9 ? 4.211 -13.383 -18.359 1 81.31 9 ALA B O 1
ATOM 2183 N N . GLY B 1 10 ? 5.691 -13.016 -20 1 78.06 10 GLY B N 1
ATOM 2184 C CA . GLY B 1 10 ? 6.438 -12.031 -19.219 1 78.06 10 GLY B CA 1
ATOM 2185 C C . GLY B 1 10 ? 5.621 -10.805 -18.875 1 78.06 10 GLY B C 1
ATOM 2186 O O . GLY B 1 10 ? 5.676 -10.32 -17.734 1 78.06 10 GLY B O 1
ATOM 2187 N N . MET B 1 11 ? 4.852 -10.398 -19.766 1 78.94 11 MET B N 1
ATOM 2188 C CA . MET B 1 11 ? 4.008 -9.234 -19.547 1 78.94 11 MET B CA 1
ATOM 2189 C C . MET B 1 11 ? 2.873 -9.547 -18.578 1 78.94 11 MET B C 1
ATOM 2191 O O . MET B 1 11 ? 2.496 -8.711 -17.75 1 78.94 11 MET B O 1
ATOM 2195 N N . LYS B 1 12 ? 2.344 -10.734 -18.672 1 82.88 12 LYS B N 1
ATOM 2196 C CA . LYS B 1 12 ? 1.296 -11.141 -17.75 1 82.88 12 LYS B CA 1
ATOM 2197 C C . LYS B 1 12 ? 1.818 -11.188 -16.312 1 82.88 12 LYS B C 1
ATOM 2199 O O . LYS B 1 12 ? 1.15 -10.711 -15.391 1 82.88 12 LYS B O 1
ATOM 2204 N N . GLU B 1 13 ? 2.982 -11.633 -16.188 1 83 13 GLU B N 1
ATOM 2205 C CA . GLU B 1 13 ? 3.57 -11.727 -14.859 1 83 13 GLU B CA 1
ATOM 2206 C C . GLU B 1 13 ? 3.779 -10.336 -14.25 1 83 13 GLU B C 1
ATOM 2208 O O . GLU B 1 13 ? 3.508 -10.125 -13.062 1 83 13 GLU B O 1
ATOM 2213 N N . LYS B 1 14 ? 4.188 -9.461 -15.031 1 75.94 14 LYS B N 1
ATOM 2214 C CA . LYS B 1 14 ? 4.438 -8.102 -14.57 1 75.94 14 LYS B CA 1
ATOM 2215 C C . LYS B 1 14 ? 3.131 -7.395 -14.219 1 75.94 14 LYS B C 1
ATOM 2217 O O . LYS B 1 14 ? 3.127 -6.434 -13.445 1 75.94 14 LYS B O 1
ATOM 2222 N N . ALA B 1 15 ? 2.08 -7.938 -14.688 1 76.69 15 ALA B N 1
ATOM 2223 C CA . ALA B 1 15 ? 0.784 -7.289 -14.5 1 76.69 15 ALA B CA 1
ATOM 2224 C C . ALA B 1 15 ? 0.077 -7.824 -13.258 1 76.69 15 ALA B C 1
ATOM 2226 O O . ALA B 1 15 ? -0.967 -7.309 -12.859 1 76.69 15 ALA B O 1
ATOM 2227 N N . THR B 1 16 ? 0.642 -8.805 -12.625 1 85.56 16 THR B N 1
ATOM 2228 C CA . THR B 1 16 ? 0.001 -9.367 -11.438 1 85.56 16 THR B CA 1
ATOM 2229 C C . THR B 1 16 ? 0.179 -8.438 -10.242 1 85.56 16 THR B C 1
ATOM 2231 O O . THR B 1 16 ? 1.232 -7.812 -10.086 1 85.56 16 THR B O 1
ATOM 2234 N N . ILE B 1 17 ? -0.888 -8.375 -9.398 1 87.56 17 ILE B N 1
ATOM 2235 C CA . ILE B 1 17 ? -0.783 -7.516 -8.227 1 87.56 17 ILE B CA 1
ATOM 2236 C C . ILE B 1 17 ? -1.053 -8.328 -6.965 1 87.56 17 ILE B C 1
ATOM 2238 O O . ILE B 1 17 ? -0.641 -7.941 -5.871 1 87.56 17 ILE B O 1
ATOM 2242 N N . PHE B 1 18 ? -1.608 -9.461 -7.105 1 92.38 18 PHE B N 1
ATOM 2243 C CA . PHE B 1 18 ? -2.014 -10.211 -5.926 1 92.38 18 PHE B CA 1
ATOM 2244 C C . PHE B 1 18 ? -0.839 -10.992 -5.348 1 92.38 18 PHE B C 1
ATOM 2246 O O . PHE B 1 18 ? -0.852 -11.367 -4.176 1 92.38 18 PHE B O 1
ATOM 2253 N N . PHE B 1 19 ? 0.149 -11.234 -6.195 1 92.19 19 PHE B N 1
ATOM 2254 C CA . PHE B 1 19 ? 1.265 -12.078 -5.773 1 92.19 19 PHE B CA 1
ATOM 2255 C C . PHE B 1 19 ? 2.596 -11.391 -6.051 1 92.19 19 PHE B C 1
ATOM 2257 O O . PHE B 1 19 ? 2.768 -10.758 -7.102 1 92.19 19 PHE B O 1
ATOM 2264 N N . PRO B 1 20 ? 3.477 -11.562 -5.07 1 91.19 20 PRO B N 1
ATOM 2265 C CA . PRO B 1 20 ? 4.793 -10.984 -5.348 1 91.19 20 PRO B CA 1
ATOM 2266 C C . PRO B 1 20 ? 5.484 -11.641 -6.547 1 91.19 20 PRO B C 1
ATOM 2268 O O . PRO B 1 20 ? 5.113 -12.742 -6.945 1 91.19 20 PRO B O 1
ATOM 2271 N N . GLY B 1 21 ? 6.469 -10.922 -7.023 1 89.12 21 GLY B N 1
ATOM 2272 C CA . GLY B 1 21 ? 7.266 -11.469 -8.109 1 89.12 21 GLY B CA 1
ATOM 2273 C C . GLY B 1 21 ? 8.289 -12.484 -7.645 1 89.12 21 GLY B C 1
ATOM 2274 O O . GLY B 1 21 ? 8.656 -12.508 -6.469 1 89.12 21 GLY B O 1
ATOM 2275 N N . LYS B 1 22 ? 8.688 -13.227 -8.633 1 91.5 22 LYS B N 1
ATOM 2276 C CA . LYS B 1 22 ? 9.758 -14.18 -8.344 1 91.5 22 LYS B CA 1
ATOM 2277 C C . LYS B 1 22 ? 11.07 -13.461 -8.055 1 91.5 22 LYS B C 1
ATOM 2279 O O . LYS B 1 22 ? 11.32 -12.375 -8.586 1 91.5 22 LYS B O 1
ATOM 2284 N N . VAL B 1 23 ? 11.781 -14.094 -7.168 1 91.38 23 VAL B N 1
ATOM 2285 C CA . VAL B 1 23 ? 13.094 -13.531 -6.855 1 91.38 23 VAL B CA 1
ATOM 2286 C C . VAL B 1 23 ? 14.047 -13.766 -8.023 1 91.38 23 VAL B C 1
ATOM 2288 O O . VAL B 1 23 ? 14.008 -14.82 -8.664 1 91.38 23 VAL B O 1
ATOM 2291 N N . ASP B 1 24 ? 14.859 -12.812 -8.211 1 89.69 24 ASP B N 1
ATOM 2292 C CA . ASP B 1 24 ? 15.891 -12.93 -9.234 1 89.69 24 ASP B CA 1
ATOM 2293 C C . ASP B 1 24 ? 16.781 -14.133 -8.977 1 89.69 24 ASP B C 1
ATOM 2295 O O . ASP B 1 24 ? 17.125 -14.438 -7.832 1 89.69 24 ASP B O 1
ATOM 2299 N N . ASP B 1 25 ? 17.344 -14.734 -10.07 1 91.38 25 ASP B N 1
ATOM 2300 C CA . ASP B 1 25 ? 18.125 -15.961 -9.977 1 91.38 25 ASP B CA 1
ATOM 2301 C C . ASP B 1 25 ? 19.375 -15.75 -9.141 1 91.38 25 ASP B C 1
ATOM 2303 O O . ASP B 1 25 ? 19.781 -16.625 -8.383 1 91.38 25 ASP B O 1
ATOM 2307 N N . SER B 1 26 ? 20.031 -14.641 -9.352 1 91.75 26 SER B N 1
ATOM 2308 C CA . SER B 1 26 ? 21.25 -14.375 -8.602 1 91.75 26 SER B CA 1
ATOM 2309 C C . SER B 1 26 ? 20.969 -14.242 -7.109 1 91.75 26 SER B C 1
ATOM 2311 O O . SER B 1 26 ? 21.75 -14.719 -6.277 1 91.75 26 SER B O 1
ATOM 2313 N N . ILE B 1 27 ? 19.891 -13.664 -6.773 1 91.5 27 ILE B N 1
ATOM 2314 C CA . ILE B 1 27 ? 19.484 -13.523 -5.379 1 91.5 27 ILE B CA 1
ATOM 2315 C C . ILE B 1 27 ? 19.094 -14.883 -4.812 1 91.5 27 ILE B C 1
ATOM 2317 O O . ILE B 1 27 ? 19.453 -15.219 -3.682 1 91.5 27 ILE B O 1
ATOM 2321 N N . LEU B 1 28 ? 18.422 -15.633 -5.621 1 93.62 28 LEU B N 1
ATOM 2322 C CA . LEU B 1 28 ? 18.031 -16.984 -5.215 1 93.62 28 LEU B CA 1
ATOM 2323 C C . LEU B 1 28 ? 19.25 -17.812 -4.859 1 93.62 28 LEU B C 1
ATOM 2325 O O . LEU B 1 28 ? 19.281 -18.484 -3.82 1 93.62 28 LEU B O 1
ATOM 2329 N N . THR B 1 29 ? 20.219 -17.734 -5.699 1 94.75 29 THR B N 1
ATOM 2330 C CA . THR B 1 29 ? 21.453 -18.484 -5.453 1 94.75 29 THR B CA 1
ATOM 2331 C C . THR B 1 29 ? 22.094 -18.047 -4.141 1 94.75 29 THR B C 1
ATOM 2333 O O . THR B 1 29 ? 22.578 -18.875 -3.371 1 94.75 29 THR B O 1
ATOM 2336 N N . PHE B 1 30 ? 22.078 -16.812 -3.947 1 95.25 30 PHE B N 1
ATOM 2337 C CA . PHE B 1 30 ? 22.641 -16.281 -2.709 1 95.25 30 PHE B CA 1
ATOM 2338 C C . PHE B 1 30 ? 21.891 -16.828 -1.501 1 95.25 30 PHE B C 1
ATOM 2340 O O . PHE B 1 30 ? 22.5 -17.25 -0.52 1 95.25 30 PHE B O 1
ATOM 2347 N N . PHE B 1 31 ? 20.578 -16.859 -1.551 1 94.5 31 PHE B N 1
ATOM 2348 C CA . PHE B 1 31 ? 19.75 -17.344 -0.454 1 94.5 31 PHE B CA 1
ATOM 2349 C C . PHE B 1 31 ? 20 -18.828 -0.216 1 94.5 31 PHE B C 1
ATOM 2351 O O . PHE B 1 31 ? 20.125 -19.266 0.929 1 94.5 31 PHE B O 1
ATOM 2358 N N . LEU B 1 32 ? 20.094 -19.547 -1.284 1 94.25 32 LEU B N 1
ATOM 2359 C CA . LEU B 1 32 ? 20.312 -20.984 -1.171 1 94.25 32 LEU B CA 1
ATOM 2360 C C . LEU B 1 32 ? 21.688 -21.281 -0.569 1 94.25 32 LEU B C 1
ATOM 2362 O O . LEU B 1 32 ? 21.844 -22.25 0.174 1 94.25 32 LEU B O 1
ATOM 2366 N N . THR B 1 33 ? 22.609 -20.438 -0.823 1 95.06 33 THR B N 1
ATOM 2367 C CA . THR B 1 33 ? 23.984 -20.656 -0.383 1 95.06 33 THR B CA 1
ATOM 2368 C C . THR B 1 33 ? 24.172 -20.172 1.052 1 95.06 33 THR B C 1
ATOM 2370 O O . THR B 1 33 ? 24.891 -20.797 1.83 1 95.06 33 THR B O 1
ATOM 2373 N N . HIS B 1 34 ? 23.531 -19.141 1.432 1 95.88 34 HIS B N 1
ATOM 2374 C CA . HIS B 1 34 ? 23.875 -18.484 2.688 1 95.88 34 HIS B CA 1
ATOM 2375 C C . HIS B 1 34 ? 22.734 -18.578 3.691 1 95.88 34 HIS B C 1
ATOM 2377 O O . HIS B 1 34 ? 22.891 -18.219 4.859 1 95.88 34 HIS B O 1
ATOM 2383 N N . GLY B 1 35 ? 21.594 -19.016 3.199 1 96.38 35 GLY B N 1
ATOM 2384 C CA . GLY B 1 35 ? 20.438 -19.094 4.082 1 96.38 35 GLY B CA 1
ATOM 2385 C C . GLY B 1 35 ? 20.312 -20.438 4.773 1 96.38 35 GLY B C 1
ATOM 2386 O O . GLY B 1 35 ? 21.125 -21.344 4.555 1 96.38 35 GLY B O 1
ATOM 2387 N N . GLU B 1 36 ? 19.344 -20.469 5.73 1 96.88 36 GLU B N 1
ATOM 2388 C CA . GLU B 1 36 ? 19.031 -21.703 6.461 1 96.88 36 GLU B CA 1
ATOM 2389 C C . GLU B 1 36 ? 17.641 -22.219 6.09 1 96.88 36 GLU B C 1
ATOM 2391 O O . GLU B 1 36 ? 16.672 -21.453 6.066 1 96.88 36 GLU B O 1
ATOM 2396 N N . SER B 1 37 ? 17.609 -23.547 5.914 1 97.25 37 SER B N 1
ATOM 2397 C CA . SER B 1 37 ? 16.344 -24.156 5.566 1 97.25 37 SER B CA 1
ATOM 2398 C C . SER B 1 37 ? 15.539 -24.516 6.812 1 97.25 37 SER B C 1
ATOM 2400 O O . SER B 1 37 ? 16.094 -25.016 7.793 1 97.25 37 SER B O 1
ATOM 2402 N N . VAL B 1 38 ? 14.258 -24.156 6.785 1 97.75 38 VAL B N 1
ATOM 2403 C CA . VAL B 1 38 ? 13.344 -24.438 7.883 1 97.75 38 VAL B CA 1
ATOM 2404 C C . VAL B 1 38 ? 12.055 -25.047 7.336 1 97.75 38 VAL B C 1
ATOM 2406 O O . VAL B 1 38 ? 11.477 -24.547 6.371 1 97.75 38 VAL B O 1
ATOM 2409 N N . ASN B 1 39 ? 11.633 -26.078 7.945 1 98.19 39 ASN B N 1
ATOM 2410 C CA . ASN B 1 39 ? 10.344 -26.672 7.594 1 98.19 39 ASN B CA 1
ATOM 2411 C C . ASN B 1 39 ? 9.227 -26.172 8.492 1 98.19 39 ASN B C 1
ATOM 2413 O O . ASN B 1 39 ? 9.398 -26.047 9.711 1 98.19 39 ASN B O 1
ATOM 2417 N N . LEU B 1 40 ? 8.172 -25.797 7.852 1 97.88 40 LEU B N 1
ATOM 2418 C CA . LEU B 1 40 ? 6.965 -25.359 8.555 1 97.88 40 LEU B CA 1
ATOM 2419 C C . LEU B 1 40 ? 5.793 -26.297 8.234 1 97.88 40 LEU B C 1
ATOM 2421 O O . LEU B 1 40 ? 5.504 -26.562 7.066 1 97.88 40 LEU B O 1
ATOM 2425 N N . ALA B 1 41 ? 5.168 -26.734 9.281 1 97.75 41 ALA B N 1
ATOM 2426 C CA . ALA B 1 41 ? 3.92 -27.469 9.078 1 97.75 41 ALA B CA 1
ATOM 2427 C C . ALA B 1 41 ? 2.762 -26.516 8.82 1 97.75 41 ALA B C 1
ATOM 2429 O O . ALA B 1 41 ? 2.828 -25.328 9.188 1 97.75 41 ALA B O 1
ATOM 2430 N N . LYS B 1 42 ? 1.783 -27.078 8.211 1 95.25 42 LYS B N 1
ATOM 2431 C CA . LYS B 1 42 ? 0.574 -26.297 8.016 1 95.25 42 LYS B CA 1
ATOM 2432 C C . LYS B 1 42 ? 0.127 -25.641 9.328 1 95.25 42 LYS B C 1
ATOM 2434 O O . LYS B 1 42 ? 0.024 -26.328 10.352 1 95.25 42 LYS B O 1
ATOM 2439 N N . GLY B 1 43 ? -0.049 -24.359 9.234 1 93.19 43 GLY B N 1
ATOM 2440 C CA . GLY B 1 43 ? -0.534 -23.656 10.406 1 93.19 43 GLY B CA 1
ATOM 2441 C C . GLY B 1 43 ? 0.579 -23.047 11.234 1 93.19 43 GLY B C 1
ATOM 2442 O O . GLY B 1 43 ? 0.328 -22.172 12.078 1 93.19 43 GLY B O 1
ATOM 2443 N N . ASP B 1 44 ? 1.79 -23.5 11.016 1 96.12 44 ASP B N 1
ATOM 2444 C CA . ASP B 1 44 ? 2.912 -22.938 11.758 1 96.12 44 ASP B CA 1
ATOM 2445 C C . ASP B 1 44 ? 3.137 -21.469 11.398 1 96.12 44 ASP B C 1
ATOM 2447 O O . ASP B 1 44 ? 2.865 -21.062 10.266 1 96.12 44 ASP B O 1
ATOM 2451 N N . THR B 1 45 ? 3.674 -20.75 12.383 1 93.38 45 THR B N 1
ATOM 2452 C CA . THR B 1 45 ? 4.008 -19.344 12.18 1 93.38 45 THR B CA 1
ATOM 2453 C C . THR B 1 45 ? 5.516 -19.125 12.227 1 93.38 45 THR B C 1
ATOM 2455 O O . THR B 1 45 ? 6.23 -19.859 12.906 1 93.38 45 THR B O 1
ATOM 2458 N N . VAL B 1 46 ? 5.965 -18.188 11.461 1 92.44 46 VAL B N 1
ATOM 2459 C CA . VAL B 1 46 ? 7.348 -17.75 11.609 1 92.44 46 VAL B CA 1
ATOM 2460 C C . VAL B 1 46 ? 7.48 -16.859 12.844 1 92.44 46 VAL B C 1
ATOM 2462 O O . VAL B 1 46 ? 6.754 -15.875 12.992 1 92.44 46 VAL B O 1
ATOM 2465 N N . PRO B 1 47 ? 8.406 -17.188 13.664 1 87.5 47 PRO B N 1
ATOM 2466 C CA . PRO B 1 47 ? 8.562 -16.391 14.883 1 87.5 47 PRO B CA 1
ATOM 2467 C C . PRO B 1 47 ? 8.891 -14.93 14.602 1 87.5 47 PRO B C 1
ATOM 2469 O O . PRO B 1 47 ? 9.625 -14.633 13.656 1 87.5 47 PRO B O 1
ATOM 2472 N N . LYS B 1 48 ? 8.438 -14.102 15.492 1 81 48 LYS B N 1
ATOM 2473 C CA . LYS B 1 48 ? 8.633 -12.656 15.344 1 81 48 LYS B CA 1
ATOM 2474 C C . LYS B 1 48 ? 10.109 -12.305 15.312 1 81 48 LYS B C 1
ATOM 2476 O O . LYS B 1 48 ? 10.531 -11.414 14.57 1 81 48 LYS B O 1
ATOM 2481 N N . LYS B 1 49 ? 10.836 -12.953 16.125 1 79.94 49 LYS B N 1
ATOM 2482 C CA . LYS B 1 49 ? 12.273 -12.711 16.156 1 79.94 49 LYS B CA 1
ATOM 2483 C C . LYS B 1 49 ? 12.906 -12.938 14.797 1 79.94 49 LYS B C 1
ATOM 2485 O O . LYS B 1 49 ? 13.805 -12.188 14.391 1 79.94 49 LYS B O 1
ATOM 2490 N N . THR B 1 50 ? 12.445 -13.961 14.125 1 85.06 50 THR B N 1
ATOM 2491 C CA . THR B 1 50 ? 12.945 -14.258 12.789 1 85.06 50 THR B CA 1
ATOM 2492 C C . THR B 1 50 ? 12.508 -13.188 11.797 1 85.06 50 THR B C 1
ATOM 2494 O O . THR B 1 50 ? 13.297 -12.727 10.969 1 85.06 50 THR B O 1
ATOM 2497 N N . LEU B 1 51 ? 11.32 -12.727 11.969 1 82.25 51 LEU B N 1
ATOM 2498 C CA . LEU B 1 51 ? 10.773 -11.742 11.039 1 82.25 51 LEU B CA 1
ATOM 2499 C C . LEU B 1 51 ? 11.508 -10.414 11.164 1 82.25 51 LEU B C 1
ATOM 2501 O O . LEU B 1 51 ? 11.633 -9.672 10.188 1 82.25 51 LEU B O 1
ATOM 2505 N N . ILE B 1 52 ? 11.945 -10.156 12.273 1 77.94 52 ILE B N 1
ATOM 2506 C CA . ILE B 1 52 ? 12.602 -8.883 12.539 1 77.94 52 ILE B CA 1
ATOM 2507 C C . ILE B 1 52 ? 14.008 -8.891 11.938 1 77.94 52 ILE B C 1
ATOM 2509 O O . ILE B 1 52 ? 14.469 -7.875 11.414 1 77.94 52 ILE B O 1
ATOM 2513 N N . ASN B 1 53 ? 14.609 -10.031 11.898 1 81.94 53 ASN B N 1
ATOM 2514 C CA . ASN B 1 53 ? 16.047 -10.031 11.617 1 81.94 53 ASN B CA 1
ATOM 2515 C C . ASN B 1 53 ? 16.344 -10.734 10.297 1 81.94 53 ASN B C 1
ATOM 2517 O O . ASN B 1 53 ? 17.5 -10.742 9.844 1 81.94 53 ASN B O 1
ATOM 2521 N N . SER B 1 54 ? 15.312 -11.266 9.711 1 88.38 54 SER B N 1
ATOM 2522 C CA . SER B 1 54 ? 15.617 -12.117 8.562 1 88.38 54 SER B CA 1
ATOM 2523 C C . SER B 1 54 ? 14.617 -11.891 7.43 1 88.38 54 SER B C 1
ATOM 2525 O O . SER B 1 54 ? 13.516 -11.398 7.66 1 88.38 54 SER B O 1
ATOM 2527 N N . PHE B 1 55 ? 15.109 -12.219 6.301 1 91.88 55 PHE B N 1
ATOM 2528 C CA . PHE B 1 55 ? 14.211 -12.375 5.16 1 91.88 55 PHE B CA 1
ATOM 2529 C C . PHE B 1 55 ? 13.758 -13.82 5.027 1 91.88 55 PHE B C 1
ATOM 2531 O O . PHE B 1 55 ? 14.5 -14.75 5.359 1 91.88 55 PHE B O 1
ATOM 2538 N N . VAL B 1 56 ? 12.547 -13.984 4.562 1 94.94 56 VAL B N 1
ATOM 2539 C CA . VAL B 1 56 ? 11.961 -15.32 4.445 1 94.94 56 VAL B CA 1
ATOM 2540 C C . VAL B 1 56 ? 11.641 -15.609 2.98 1 94.94 56 VAL B C 1
ATOM 2542 O O . VAL B 1 56 ? 10.828 -14.914 2.365 1 94.94 56 VAL B O 1
ATOM 2545 N N . PHE B 1 57 ? 12.281 -16.625 2.49 1 96.5 57 PHE B N 1
ATOM 2546 C CA . PHE B 1 57 ? 12.086 -17.094 1.125 1 96.5 57 PHE B CA 1
ATOM 2547 C C . PHE B 1 57 ? 11.344 -18.438 1.113 1 96.5 57 PHE B C 1
ATOM 2549 O O . PHE B 1 57 ? 11.695 -19.359 1.847 1 96.5 57 PHE B O 1
ATOM 2556 N N . LEU B 1 58 ? 10.328 -18.516 0.244 1 97.75 58 LEU B N 1
ATOM 2557 C CA . LEU B 1 58 ? 9.57 -19.766 0.174 1 97.75 58 LEU B CA 1
ATOM 2558 C C . LEU B 1 58 ? 10.109 -20.672 -0.929 1 97.75 58 LEU B C 1
ATOM 2560 O O . LEU B 1 58 ? 10.016 -20.328 -2.111 1 97.75 58 LEU B O 1
ATOM 2564 N N . ARG B 1 59 ? 10.562 -21.75 -0.541 1 97.12 59 ARG B N 1
ATOM 2565 C CA . ARG B 1 59 ? 11.07 -22.719 -1.512 1 97.12 59 ARG B CA 1
ATOM 2566 C C . ARG B 1 59 ? 9.953 -23.641 -2.002 1 97.12 59 ARG B C 1
ATOM 2568 O O . ARG B 1 59 ? 9.789 -23.844 -3.207 1 97.12 59 ARG B O 1
ATOM 2575 N N . GLU B 1 60 ? 9.195 -24.188 -1.088 1 96.69 60 GLU B N 1
ATOM 2576 C CA . GLU B 1 60 ? 8.062 -25.062 -1.381 1 96.69 60 GLU B CA 1
ATOM 2577 C C . GLU B 1 60 ? 6.902 -24.797 -0.425 1 96.69 60 GLU B C 1
ATOM 2579 O O . GLU B 1 60 ? 7.117 -24.438 0.736 1 96.69 60 GLU B O 1
ATOM 2584 N N . GLY B 1 61 ? 5.699 -25.031 -0.978 1 96.31 61 GLY B N 1
ATOM 2585 C CA . GLY B 1 61 ? 4.527 -24.844 -0.138 1 96.31 61 GLY B CA 1
ATOM 2586 C C . GLY B 1 61 ? 3.76 -23.578 -0.453 1 96.31 61 GLY B C 1
ATOM 2587 O O . GLY B 1 61 ? 3.656 -23.188 -1.615 1 96.31 61 GLY B O 1
ATOM 2588 N N . LEU B 1 62 ? 3.125 -23.031 0.594 1 96.44 62 LEU B N 1
ATOM 2589 C CA . LEU B 1 62 ? 2.287 -21.844 0.478 1 96.44 62 LEU B CA 1
ATOM 2590 C C . LEU B 1 62 ? 2.244 -21.078 1.795 1 96.44 62 LEU B C 1
ATOM 2592 O O . LEU B 1 62 ? 1.921 -21.656 2.84 1 96.44 62 LEU B O 1
ATOM 2596 N N . LEU B 1 63 ? 2.584 -19.766 1.71 1 96.56 63 LEU B N 1
ATOM 2597 C CA . LEU B 1 63 ? 2.576 -18.938 2.91 1 96.56 63 LEU B CA 1
ATOM 2598 C C . LEU B 1 63 ? 1.527 -17.828 2.803 1 96.56 63 LEU B C 1
ATOM 2600 O O . LEU B 1 63 ? 1.193 -17.391 1.701 1 96.56 63 LEU B O 1
ATOM 2604 N N . PHE B 1 64 ? 1.028 -17.453 3.949 1 93.69 64 PHE B N 1
ATOM 2605 C CA . PHE B 1 64 ? 0.263 -16.219 4.082 1 93.69 64 PHE B CA 1
ATOM 2606 C C . PHE B 1 64 ? 1.081 -15.148 4.797 1 93.69 64 PHE B C 1
ATOM 2608 O O . PHE B 1 64 ? 1.621 -15.398 5.879 1 93.69 64 PHE B O 1
ATOM 2615 N N . TYR B 1 65 ? 1.204 -14.109 4.145 1 92.06 65 TYR B N 1
ATOM 2616 C CA . TYR B 1 65 ? 1.741 -12.898 4.762 1 92.06 65 TYR B CA 1
ATOM 2617 C C . TYR B 1 65 ? 0.62 -11.969 5.199 1 92.06 65 TYR B C 1
ATOM 2619 O O . TYR B 1 65 ? -0.201 -11.547 4.383 1 92.06 65 TYR B O 1
ATOM 2627 N N . THR B 1 66 ? 0.618 -11.68 6.484 1 87.12 66 THR B N 1
ATOM 2628 C CA . THR B 1 66 ? -0.492 -10.883 6.996 1 87.12 66 THR B CA 1
ATOM 2629 C C . THR B 1 66 ? 0.015 -9.594 7.637 1 87.12 66 THR B C 1
ATOM 2631 O O . THR B 1 66 ? 1.082 -9.586 8.258 1 87.12 66 THR B O 1
ATOM 2634 N N . THR B 1 67 ? -0.729 -8.578 7.355 1 80.38 67 THR B N 1
ATOM 2635 C CA . THR B 1 67 ? -0.497 -7.297 8.008 1 80.38 67 THR B CA 1
ATOM 2636 C C . THR B 1 67 ? -1.753 -6.824 8.734 1 80.38 67 THR B C 1
ATOM 2638 O O . THR B 1 67 ? -2.863 -6.961 8.219 1 80.38 67 THR B O 1
ATOM 2641 N N . ARG B 1 68 ? -1.414 -6.367 10 1 66.94 68 ARG B N 1
ATOM 2642 C CA . ARG B 1 68 ? -2.541 -5.863 10.781 1 66.94 68 ARG B CA 1
ATOM 2643 C C . ARG B 1 68 ? -2.324 -4.406 11.18 1 66.94 68 ARG B C 1
ATOM 2645 O O . ARG B 1 68 ? -1.187 -3.969 11.359 1 66.94 68 ARG B O 1
ATOM 2652 N N . THR B 1 69 ? -3.113 -3.502 11.109 1 56.78 69 THR B N 1
ATOM 2653 C CA . THR B 1 69 ? -2.943 -2.107 11.5 1 56.78 69 THR B CA 1
ATOM 2654 C C . THR B 1 69 ? -3.211 -1.922 12.992 1 56.78 69 THR B C 1
ATOM 2656 O O . THR B 1 69 ? -2.564 -1.104 13.648 1 56.78 69 THR B O 1
ATOM 2659 N N . ASN B 1 70 ? -4.199 -2.412 13.664 1 52 70 ASN B N 1
ATOM 2660 C CA . ASN B 1 70 ? -4.359 -2.127 15.086 1 52 70 ASN B CA 1
ATOM 2661 C C . ASN B 1 70 ? -5.07 -3.266 15.805 1 52 70 ASN B C 1
ATOM 2663 O O . ASN B 1 70 ? -4.598 -3.738 16.844 1 52 70 ASN B O 1
ATOM 2667 N N . ASN B 1 71 ? -6.234 -3.266 15.484 1 50.91 71 ASN B N 1
ATOM 2668 C CA . ASN B 1 71 ? -7.113 -4.109 16.297 1 50.91 71 ASN B CA 1
ATOM 2669 C C . ASN B 1 71 ? -7.227 -5.516 15.719 1 50.91 71 ASN B C 1
ATOM 2671 O O . ASN B 1 71 ? -7.594 -5.688 14.555 1 50.91 71 ASN B O 1
ATOM 2675 N N . TYR B 1 72 ? -6.621 -6.363 16.391 1 48.34 72 TYR B N 1
ATOM 2676 C CA . TYR B 1 72 ? -6.621 -7.773 16.016 1 48.34 72 TYR B CA 1
ATOM 2677 C C . TYR B 1 72 ? -8.016 -8.219 15.586 1 48.34 72 TYR B C 1
ATOM 2679 O O . TYR B 1 72 ? -8.164 -9.273 14.953 1 48.34 72 TYR B O 1
ATOM 2687 N N . SER B 1 73 ? -8.914 -7.43 15.992 1 49.12 73 SER B N 1
ATOM 2688 C CA . SER B 1 73 ? -10.266 -7.852 15.641 1 49.12 73 SER B CA 1
ATOM 2689 C C . SER B 1 73 ? -10.586 -7.512 14.188 1 49.12 73 SER B C 1
ATOM 2691 O O . SER B 1 73 ? -11.594 -7.969 13.648 1 49.12 73 SER B O 1
ATOM 2693 N N . LYS B 1 74 ? -9.664 -6.785 13.617 1 58.72 74 LYS B N 1
ATOM 2694 C CA . LYS B 1 74 ? -10.008 -6.309 12.273 1 58.72 74 LYS B CA 1
ATOM 2695 C C . LYS B 1 74 ? -9.383 -7.195 11.203 1 58.72 74 LYS B C 1
ATOM 2697 O O . LYS B 1 74 ? -8.43 -7.934 11.469 1 58.72 74 LYS B O 1
ATOM 2702 N N . PRO B 1 75 ? -10.094 -7.086 10.109 1 58.91 75 PRO B N 1
ATOM 2703 C CA . PRO B 1 75 ? -9.594 -7.914 9.008 1 58.91 75 PRO B CA 1
ATOM 2704 C C . PRO B 1 75 ? -8.117 -7.664 8.703 1 58.91 75 PRO B C 1
ATOM 2706 O O . PRO B 1 75 ? -7.645 -6.531 8.82 1 58.91 75 PRO B O 1
ATOM 2709 N N . LYS B 1 76 ? -7.527 -8.688 8.43 1 77.19 76 LYS B N 1
ATOM 2710 C CA . LYS B 1 76 ? -6.117 -8.664 8.062 1 77.19 76 LYS B CA 1
ATOM 2711 C C . LYS B 1 76 ? -5.949 -8.492 6.551 1 77.19 76 LYS B C 1
ATOM 2713 O O . LYS B 1 76 ? -6.812 -8.914 5.777 1 77.19 76 LYS B O 1
ATOM 2718 N N . PHE B 1 77 ? -4.973 -7.727 6.27 1 83.94 77 PHE B N 1
ATOM 2719 C CA . PHE B 1 77 ? -4.496 -7.727 4.891 1 83.94 77 PHE B CA 1
ATOM 2720 C C . PHE B 1 77 ? -3.611 -8.938 4.625 1 83.94 77 PHE B C 1
ATOM 2722 O O . PHE B 1 77 ? -2.611 -9.141 5.316 1 83.94 77 PHE B O 1
ATOM 2729 N N . ILE B 1 78 ? -4.055 -9.773 3.629 1 88.25 78 ILE B N 1
ATOM 2730 C CA . ILE B 1 78 ? -3.375 -11.047 3.414 1 88.25 78 ILE B CA 1
ATOM 2731 C C . ILE B 1 78 ? -2.768 -11.078 2.014 1 88.25 78 ILE B C 1
ATOM 2733 O O . ILE B 1 78 ? -3.441 -10.758 1.03 1 88.25 78 ILE B O 1
ATOM 2737 N N . THR B 1 79 ? -1.57 -11.461 1.975 1 92.06 79 THR B N 1
ATOM 2738 C CA . THR B 1 79 ? -0.896 -11.75 0.714 1 92.06 79 THR B CA 1
ATOM 2739 C C . THR B 1 79 ? -0.455 -13.211 0.659 1 92.06 79 THR B C 1
ATOM 2741 O O . THR B 1 79 ? 0.14 -13.719 1.61 1 92.06 79 THR B O 1
ATOM 2744 N N . VAL B 1 80 ? -0.745 -13.828 -0.439 1 94.88 80 VAL B N 1
ATOM 2745 C CA . VAL B 1 80 ? -0.345 -15.219 -0.627 1 94.88 80 VAL B CA 1
ATOM 2746 C C . VAL B 1 80 ? 1.042 -15.281 -1.263 1 94.88 80 VAL B C 1
ATOM 2748 O O . VAL B 1 80 ? 1.313 -14.578 -2.242 1 94.88 80 VAL B O 1
ATOM 2751 N N . ILE B 1 81 ? 1.848 -16.141 -0.698 1 96.12 81 ILE B N 1
ATOM 2752 C CA . ILE B 1 81 ? 3.205 -16.281 -1.208 1 96.12 81 ILE B CA 1
ATOM 2753 C C . ILE B 1 81 ? 3.375 -17.672 -1.815 1 96.12 81 ILE B C 1
ATOM 2755 O O . ILE B 1 81 ? 3.281 -18.688 -1.11 1 96.12 81 ILE B O 1
ATOM 2759 N N . PHE B 1 82 ? 3.689 -17.672 -3.086 1 95.25 82 PHE B N 1
ATOM 2760 C CA . PHE B 1 82 ? 3.988 -18.906 -3.805 1 95.25 82 PHE B CA 1
ATOM 2761 C C . PHE B 1 82 ? 5.488 -19.188 -3.807 1 95.25 82 PHE B C 1
ATOM 2763 O O . PHE B 1 82 ? 6.285 -18.328 -3.443 1 95.25 82 PHE B O 1
ATOM 2770 N N . PRO B 1 83 ? 5.859 -20.359 -4.199 1 94.88 83 PRO B N 1
ATOM 2771 C CA . PRO B 1 83 ? 7.281 -20.719 -4.191 1 94.88 83 PRO B CA 1
ATOM 2772 C C . PRO B 1 83 ? 8.133 -19.781 -5.051 1 94.88 83 PRO B C 1
ATOM 2774 O O . PRO B 1 83 ? 7.621 -19.188 -6.004 1 94.88 83 PRO B O 1
ATOM 2777 N N . ASN B 1 84 ? 9.445 -19.672 -4.648 1 95.31 84 ASN B N 1
ATOM 2778 C CA . ASN B 1 84 ? 10.477 -18.891 -5.336 1 95.31 84 ASN B CA 1
ATOM 2779 C C . ASN B 1 84 ? 10.266 -17.391 -5.168 1 95.31 84 ASN B C 1
ATOM 2781 O O . ASN B 1 84 ? 10.625 -16.609 -6.047 1 95.31 84 ASN B O 1
ATOM 2785 N N . ARG B 1 85 ? 9.625 -17.078 -4.078 1 95.06 85 ARG B N 1
ATOM 2786 C CA . ARG B 1 85 ? 9.359 -15.68 -3.766 1 95.06 85 ARG B CA 1
ATOM 2787 C C . ARG B 1 85 ? 9.75 -15.359 -2.324 1 95.06 85 ARG B C 1
ATOM 2789 O O . ARG B 1 85 ? 9.742 -16.234 -1.463 1 95.06 85 ARG B O 1
ATOM 2796 N N . LEU B 1 86 ? 10.133 -14.117 -2.133 1 94.5 86 LEU B N 1
ATOM 2797 C CA . LEU B 1 86 ? 10.312 -13.594 -0.783 1 94.5 86 LEU B CA 1
ATOM 2798 C C . LEU B 1 86 ? 8.984 -13.148 -0.188 1 94.5 86 LEU B C 1
ATOM 2800 O O . LEU B 1 86 ? 8.172 -12.523 -0.877 1 94.5 86 LEU B O 1
ATOM 2804 N N . ALA B 1 87 ? 8.805 -13.5 1.039 1 92.56 87 ALA B N 1
ATOM 2805 C CA . ALA B 1 87 ? 7.547 -13.141 1.692 1 92.56 87 ALA B CA 1
ATOM 2806 C C . ALA B 1 87 ? 7.488 -11.641 1.98 1 92.56 87 ALA B C 1
ATOM 2808 O O . ALA B 1 87 ? 6.402 -11.062 2.045 1 92.56 87 ALA B O 1
ATOM 2809 N N . ASP B 1 88 ? 8.617 -11.055 2.201 1 86.12 88 ASP B N 1
ATOM 2810 C CA . ASP B 1 88 ? 8.68 -9.625 2.477 1 86.12 88 ASP B CA 1
ATOM 2811 C C . ASP B 1 88 ? 10.086 -9.078 2.236 1 86.12 88 ASP B C 1
ATOM 2813 O O . ASP B 1 88 ? 11.062 -9.828 2.266 1 86.12 88 ASP B O 1
ATOM 2817 N N . TYR B 1 89 ? 10.109 -7.82 1.812 1 79.81 89 TYR B N 1
ATOM 2818 C CA . TYR B 1 89 ? 11.359 -7.086 1.674 1 79.81 89 TYR B CA 1
ATOM 2819 C C . TYR B 1 89 ? 11.477 -6.004 2.738 1 79.81 89 TYR B C 1
ATOM 2821 O O . TYR B 1 89 ? 11.789 -4.848 2.43 1 79.81 89 TYR B O 1
ATOM 2829 N N . HIS B 1 90 ? 11.062 -6.41 3.912 1 68.38 90 HIS B N 1
ATOM 2830 C CA . HIS B 1 90 ? 11.078 -5.398 4.961 1 68.38 90 HIS B CA 1
ATOM 2831 C C . HIS B 1 90 ? 12.367 -4.582 4.922 1 68.38 90 HIS B C 1
ATOM 2833 O O . HIS B 1 90 ? 13.391 -5.051 4.414 1 68.38 90 HIS B O 1
ATOM 2839 N N . LEU B 1 91 ? 12.273 -3.486 5.598 1 61.97 91 LEU B N 1
ATOM 2840 C CA . LEU B 1 91 ? 13.328 -2.484 5.508 1 61.97 91 LEU B CA 1
ATOM 2841 C C . LEU B 1 91 ? 14.664 -3.059 5.961 1 61.97 91 LEU B C 1
ATOM 2843 O O . LEU B 1 91 ? 14.758 -3.623 7.055 1 61.97 91 LEU B O 1
ATOM 2847 N N . LEU B 1 92 ? 15.469 -3.086 5.043 1 60.62 92 LEU B N 1
ATOM 2848 C CA . LEU B 1 92 ? 16.844 -3.557 5.215 1 60.62 92 LEU B CA 1
ATOM 2849 C C . LEU B 1 92 ? 17.531 -2.836 6.371 1 60.62 92 LEU B C 1
ATOM 2851 O O . LEU B 1 92 ? 18.344 -3.428 7.082 1 60.62 92 LEU B O 1
ATOM 2855 N N . PHE B 1 93 ? 17.141 -1.662 6.527 1 57.88 93 PHE B N 1
ATOM 2856 C CA . PHE B 1 93 ? 17.984 -0.845 7.387 1 57.88 93 PHE B CA 1
ATOM 2857 C C . PHE B 1 93 ? 17.281 -0.538 8.703 1 57.88 93 PHE B C 1
ATOM 2859 O O . PHE B 1 93 ? 17.875 0.069 9.602 1 57.88 93 PHE B O 1
ATOM 2866 N N . ASP B 1 94 ? 16.109 -0.874 8.734 1 58.66 94 ASP B N 1
ATOM 2867 C CA . ASP B 1 94 ? 15.438 -0.544 9.984 1 58.66 94 ASP B CA 1
ATOM 2868 C C . ASP B 1 94 ? 15.266 -1.783 10.859 1 58.66 94 ASP B C 1
ATOM 2870 O O . ASP B 1 94 ? 14.766 -2.811 10.391 1 58.66 94 ASP B O 1
ATOM 2874 N N . ASP B 1 95 ? 15.977 -1.842 11.852 1 54.16 95 ASP B N 1
ATOM 2875 C CA . ASP B 1 95 ? 15.938 -2.982 12.766 1 54.16 95 ASP B CA 1
ATOM 2876 C C . ASP B 1 95 ? 14.664 -2.965 13.609 1 54.16 95 ASP B C 1
ATOM 2878 O O . ASP B 1 95 ? 14.453 -3.848 14.445 1 54.16 95 ASP B O 1
ATOM 2882 N N . ASN B 1 96 ? 14 -2.08 13.406 1 51.75 96 ASN B N 1
ATOM 2883 C CA . ASN B 1 96 ? 12.977 -1.969 14.445 1 51.75 96 ASN B CA 1
ATOM 2884 C C . ASN B 1 96 ? 11.719 -2.754 14.078 1 51.75 96 ASN B C 1
ATOM 2886 O O . ASN B 1 96 ? 11.797 -3.785 13.406 1 51.75 96 ASN B O 1
ATOM 2890 N N . CYS B 1 97 ? 10.492 -2.09 13.68 1 51.56 97 CYS B N 1
ATOM 2891 C CA . CYS B 1 97 ? 9.109 -2.373 14.023 1 51.56 97 CYS B CA 1
ATOM 2892 C C . CYS B 1 97 ? 8.445 -3.252 12.969 1 51.56 97 CYS B C 1
ATOM 2894 O O . CYS B 1 97 ? 8.312 -2.844 11.812 1 51.56 97 CYS B O 1
ATOM 2896 N N . THR B 1 98 ? 8.453 -4.738 13.109 1 54.5 98 THR B N 1
ATOM 2897 C CA . THR B 1 98 ? 7.672 -5.609 12.234 1 54.5 98 THR B CA 1
ATOM 2898 C C . THR B 1 98 ? 6.402 -6.086 12.93 1 54.5 98 THR B C 1
ATOM 2900 O O . THR B 1 98 ? 5.812 -7.094 12.539 1 54.5 98 THR B O 1
ATOM 2903 N N . CYS B 1 99 ? 5.855 -5.414 13.977 1 56.09 99 CYS B N 1
ATOM 2904 C CA . CYS B 1 99 ? 4.867 -5.984 14.891 1 56.09 99 CYS B CA 1
ATOM 2905 C C . CYS B 1 99 ? 3.555 -6.262 14.164 1 56.09 99 CYS B C 1
ATOM 2907 O O . CYS B 1 99 ? 2.82 -7.184 14.531 1 56.09 99 CYS B O 1
ATOM 2909 N N . CYS B 1 100 ? 3.4 -5.699 13.086 1 66.75 100 CYS B N 1
ATOM 2910 C CA . CYS B 1 100 ? 2.072 -5.844 12.5 1 66.75 100 CYS B CA 1
ATOM 2911 C C . CYS B 1 100 ? 2.09 -6.84 11.352 1 66.75 100 CYS B C 1
ATOM 2913 O O . CYS B 1 100 ? 1.11 -6.961 10.609 1 66.75 100 CYS B O 1
ATOM 2915 N N . LYS B 1 101 ? 3.207 -7.531 11.398 1 78.62 101 LYS B N 1
ATOM 2916 C CA . LYS B 1 101 ? 3.305 -8.461 10.281 1 78.62 101 LYS B CA 1
ATOM 2917 C C . LYS B 1 101 ? 3.398 -9.906 10.773 1 78.62 101 LYS B C 1
ATOM 2919 O O . LYS B 1 101 ? 3.922 -10.164 11.859 1 78.62 101 LYS B O 1
ATOM 2924 N N . GLY B 1 102 ? 2.842 -10.812 10.078 1 84.25 102 GLY B N 1
ATOM 2925 C CA . GLY B 1 102 ? 2.918 -12.242 10.344 1 84.25 102 GLY B CA 1
ATOM 2926 C C . GLY B 1 102 ? 3.025 -13.086 9.094 1 84.25 102 GLY B C 1
ATOM 2927 O O . GLY B 1 102 ? 2.51 -12.703 8.039 1 84.25 102 GLY B O 1
ATOM 2928 N N . ILE B 1 103 ? 3.764 -14.141 9.305 1 90.94 103 ILE B N 1
ATOM 2929 C CA . ILE B 1 103 ? 3.848 -15.141 8.242 1 90.94 103 ILE B CA 1
ATOM 2930 C C . ILE B 1 103 ? 3.451 -16.516 8.781 1 90.94 103 ILE B C 1
ATOM 2932 O O . ILE B 1 103 ? 3.963 -16.953 9.812 1 90.94 103 ILE B O 1
ATOM 2936 N N . PHE B 1 104 ? 2.545 -17.156 8.156 1 92.12 104 PHE B N 1
ATOM 2937 C CA . PHE B 1 104 ? 2.227 -18.516 8.578 1 92.12 104 PHE B CA 1
ATOM 2938 C C . PHE B 1 104 ? 2.018 -19.422 7.367 1 92.12 104 PHE B C 1
ATOM 2940 O O . PHE B 1 104 ? 1.698 -18.938 6.277 1 92.12 104 PHE B O 1
ATOM 2947 N N . ALA B 1 105 ? 2.215 -20.703 7.617 1 96.12 105 ALA B N 1
ATOM 2948 C CA . ALA B 1 105 ? 2.146 -21.703 6.555 1 96.12 105 ALA B CA 1
ATOM 2949 C C . ALA B 1 105 ? 0.701 -22.109 6.277 1 96.12 105 ALA B C 1
ATOM 2951 O O . ALA B 1 105 ? 0.037 -22.688 7.137 1 96.12 105 ALA B O 1
ATOM 2952 N N . ALA B 1 106 ? 0.267 -21.766 5.125 1 93.81 106 ALA B N 1
ATOM 2953 C CA . ALA B 1 106 ? -1.053 -22.234 4.703 1 93.81 106 ALA B CA 1
ATOM 2954 C C . ALA B 1 106 ? -1.05 -23.734 4.441 1 93.81 106 ALA B C 1
ATOM 2956 O O . ALA B 1 106 ? -2.084 -24.406 4.566 1 93.81 106 ALA B O 1
ATOM 2957 N N . ARG B 1 107 ? 0.043 -24.266 4.023 1 95.69 107 ARG B N 1
ATOM 2958 C CA . ARG B 1 107 ? 0.354 -25.688 3.818 1 95.69 107 ARG B CA 1
ATOM 2959 C C . ARG B 1 107 ? 1.764 -26.016 4.301 1 95.69 107 ARG B C 1
ATOM 2961 O O . ARG B 1 107 ? 2.553 -25.109 4.586 1 95.69 107 ARG B O 1
ATOM 2968 N N . ASP B 1 108 ? 1.997 -27.359 4.355 1 97.44 108 ASP B N 1
ATOM 2969 C CA . ASP B 1 108 ? 3.379 -27.719 4.652 1 97.44 108 ASP B CA 1
ATOM 2970 C C . ASP B 1 108 ? 4.348 -27.016 3.701 1 97.44 108 ASP B C 1
ATOM 2972 O O . ASP B 1 108 ? 4.172 -27.062 2.482 1 97.44 108 ASP B O 1
ATOM 2976 N N . SER B 1 109 ? 5.352 -26.344 4.352 1 97.81 109 SER B N 1
ATOM 2977 C CA . SER B 1 109 ? 6.211 -25.484 3.543 1 97.81 109 SER B CA 1
ATOM 2978 C C . SER B 1 109 ? 7.672 -25.609 3.967 1 97.81 109 SER B C 1
ATOM 2980 O O . SER B 1 109 ? 7.965 -25.969 5.109 1 97.81 109 SER B O 1
ATOM 2982 N N . GLU B 1 110 ? 8.492 -25.391 3.023 1 98.38 110 GLU B N 1
ATOM 2983 C CA . GLU B 1 110 ? 9.922 -25.219 3.266 1 98.38 110 GLU B CA 1
ATOM 2984 C C . GLU B 1 110 ? 10.352 -23.781 2.959 1 98.38 110 GLU B C 1
ATOM 2986 O O . GLU B 1 110 ? 10.141 -23.281 1.85 1 98.38 110 GLU B O 1
ATOM 2991 N N . ILE B 1 111 ? 10.969 -23.188 3.953 1 98.12 111 ILE B N 1
ATOM 2992 C CA . ILE B 1 111 ? 11.406 -21.812 3.758 1 98.12 111 ILE B CA 1
ATOM 2993 C C . ILE B 1 111 ? 12.914 -21.719 3.947 1 98.12 111 ILE B C 1
ATOM 2995 O O . ILE B 1 111 ? 13.531 -22.609 4.535 1 98.12 111 ILE B O 1
ATOM 2999 N N . ILE B 1 112 ? 13.484 -20.734 3.348 1 97.94 112 ILE B N 1
ATOM 3000 C CA . ILE B 1 112 ? 14.867 -20.344 3.602 1 97.94 112 ILE B CA 1
ATOM 3001 C C . ILE B 1 112 ? 14.898 -18.984 4.305 1 97.94 112 ILE B C 1
ATOM 3003 O O . ILE B 1 112 ? 14.289 -18.016 3.834 1 97.94 112 ILE B O 1
ATOM 3007 N N . VAL B 1 113 ? 15.57 -18.969 5.438 1 96.38 113 VAL B N 1
ATOM 3008 C CA . VAL B 1 113 ? 15.711 -17.75 6.219 1 96.38 113 VAL B CA 1
ATOM 3009 C C . VAL B 1 113 ? 17.141 -17.203 6.098 1 96.38 113 VAL B C 1
ATOM 3011 O O . VAL B 1 113 ? 18.094 -17.969 6.219 1 96.38 113 VAL B O 1
ATOM 3014 N N . ILE B 1 114 ? 17.234 -15.922 5.836 1 94.25 114 ILE B N 1
ATOM 3015 C CA . ILE B 1 114 ? 18.562 -15.312 5.734 1 94.25 114 ILE B CA 1
ATOM 3016 C C . ILE B 1 114 ? 18.609 -14.055 6.605 1 94.25 114 ILE B C 1
ATOM 3018 O O . ILE B 1 114 ? 17.719 -13.211 6.543 1 94.25 114 ILE B O 1
ATOM 3022 N N . ASN B 1 115 ? 19.625 -13.977 7.344 1 90.81 115 ASN B N 1
ATOM 3023 C CA . ASN B 1 115 ? 19.812 -12.805 8.195 1 90.81 115 ASN B CA 1
ATOM 3024 C C . ASN B 1 115 ? 19.984 -11.531 7.367 1 90.81 115 ASN B C 1
ATOM 3026 O O . ASN B 1 115 ? 20.734 -11.523 6.387 1 90.81 115 ASN B O 1
ATOM 3030 N N . LYS B 1 116 ? 19.344 -10.5 7.809 1 87.88 116 LYS B N 1
ATOM 3031 C CA . LYS B 1 116 ? 19.391 -9.219 7.098 1 87.88 116 LYS B CA 1
ATOM 3032 C C . LYS B 1 116 ? 20.812 -8.695 7.004 1 87.88 116 LYS B C 1
ATOM 3034 O O . LYS B 1 116 ? 21.172 -8.023 6.035 1 87.88 116 LYS B O 1
ATOM 3039 N N . GLN B 1 117 ? 21.609 -9.023 7.984 1 86.75 117 GLN B N 1
ATOM 3040 C CA . GLN B 1 117 ? 23 -8.555 8.008 1 86.75 117 GLN B CA 1
ATOM 3041 C C . GLN B 1 117 ? 23.766 -9.062 6.793 1 86.75 117 GLN B C 1
ATOM 3043 O O . GLN B 1 117 ? 24.625 -8.352 6.25 1 86.75 117 GLN B O 1
ATOM 3048 N N . LYS B 1 118 ? 23.469 -10.203 6.414 1 91.56 118 LYS B N 1
ATOM 3049 C CA . LYS B 1 118 ? 24.141 -10.766 5.25 1 91.56 118 LYS B CA 1
ATOM 3050 C C . LYS B 1 118 ? 23.812 -9.984 3.984 1 91.56 118 LYS B C 1
ATOM 3052 O O . LYS B 1 118 ? 24.656 -9.82 3.105 1 91.56 118 LYS B O 1
ATOM 3057 N N . ILE B 1 119 ? 22.609 -9.562 3.945 1 89.25 119 ILE B N 1
ATOM 3058 C CA . ILE B 1 119 ? 22.188 -8.766 2.797 1 89.25 119 ILE B CA 1
ATOM 3059 C C . ILE B 1 119 ? 22.844 -7.387 2.848 1 89.25 119 ILE B C 1
ATOM 3061 O O . ILE B 1 119 ? 23.281 -6.863 1.823 1 89.25 119 ILE B O 1
ATOM 3065 N N . ARG B 1 120 ? 22.891 -6.902 4 1 85.19 120 ARG B N 1
ATOM 3066 C CA . ARG B 1 120 ? 23.516 -5.594 4.172 1 85.19 120 ARG B CA 1
ATOM 3067 C C . ARG B 1 120 ? 24.984 -5.629 3.729 1 85.19 120 ARG B C 1
ATOM 3069 O O . ARG B 1 120 ? 25.484 -4.664 3.145 1 85.19 120 ARG B O 1
ATOM 3076 N N . GLU B 1 121 ? 25.609 -6.648 3.922 1 88.75 121 GLU B N 1
ATOM 3077 C CA . GLU B 1 121 ? 27.016 -6.797 3.596 1 88.75 121 GLU B CA 1
ATOM 3078 C C . GLU B 1 121 ? 27.234 -6.824 2.086 1 88.75 121 GLU B C 1
ATOM 3080 O O . GLU B 1 121 ? 28.359 -6.598 1.612 1 88.75 121 GLU B O 1
ATOM 3085 N N . LEU B 1 122 ? 26.203 -7.117 1.396 1 88.19 122 LEU B N 1
ATOM 3086 C CA . LEU B 1 122 ? 26.328 -7.195 -0.057 1 88.19 122 LEU B CA 1
ATOM 3087 C C . LEU B 1 122 ? 26.688 -5.836 -0.646 1 88.19 122 LEU B C 1
ATOM 3089 O O . LEU B 1 122 ? 27.219 -5.758 -1.753 1 88.19 122 LEU B O 1
ATOM 3093 N N . VAL B 1 123 ? 26.359 -4.816 0.117 1 82.38 123 VAL B N 1
ATOM 3094 C CA . VAL B 1 123 ? 26.672 -3.475 -0.373 1 82.38 123 VAL B CA 1
ATOM 3095 C C . VAL B 1 123 ? 28.156 -3.359 -0.682 1 82.38 123 VAL B C 1
ATOM 3097 O O . VAL B 1 123 ? 28.547 -2.688 -1.639 1 82.38 123 VAL B O 1
ATOM 3100 N N . GLN B 1 124 ? 28.984 -4.059 0.061 1 86.62 124 GLN B N 1
ATOM 3101 C CA . GLN B 1 124 ? 30.438 -3.988 -0.078 1 86.62 124 GLN B CA 1
ATOM 3102 C C . GLN B 1 124 ? 30.969 -5.141 -0.929 1 86.62 124 GLN B C 1
ATOM 3104 O O . GLN B 1 124 ? 31.875 -4.949 -1.744 1 86.62 124 GLN B O 1
ATOM 3109 N N . THR B 1 125 ? 30.453 -6.238 -0.788 1 90.44 125 THR B N 1
ATOM 3110 C CA . THR B 1 125 ? 31.047 -7.445 -1.366 1 90.44 125 THR B CA 1
ATOM 3111 C C . THR B 1 125 ? 30.516 -7.68 -2.777 1 90.44 125 THR B C 1
ATOM 3113 O O . THR B 1 125 ? 31.234 -8.148 -3.652 1 90.44 125 THR B O 1
ATOM 3116 N N . ARG B 1 126 ? 29.219 -7.453 -2.939 1 91.25 126 ARG B N 1
ATOM 3117 C CA . ARG B 1 126 ? 28.547 -7.633 -4.223 1 91.25 126 ARG B CA 1
ATOM 3118 C C . ARG B 1 126 ? 27.531 -6.52 -4.469 1 91.25 126 ARG B C 1
ATOM 3120 O O . ARG B 1 126 ? 26.328 -6.758 -4.457 1 91.25 126 ARG B O 1
ATOM 3127 N N . PRO B 1 127 ? 28.031 -5.359 -4.809 1 84.69 127 PRO B N 1
ATOM 3128 C CA . PRO B 1 127 ? 27.141 -4.207 -4.98 1 84.69 127 PRO B CA 1
ATOM 3129 C C . PRO B 1 127 ? 26.094 -4.426 -6.07 1 84.69 127 PRO B C 1
ATOM 3131 O O . PRO B 1 127 ? 24.984 -3.887 -5.98 1 84.69 127 PRO B O 1
ATOM 3134 N N . ASP B 1 128 ? 26.422 -5.207 -7.031 1 85.81 128 ASP B N 1
ATOM 3135 C CA . ASP B 1 128 ? 25.469 -5.52 -8.086 1 85.81 128 ASP B CA 1
ATOM 3136 C C . ASP B 1 128 ? 24.281 -6.293 -7.539 1 85.81 128 ASP B C 1
ATOM 3138 O O . ASP B 1 128 ? 23.125 -5.98 -7.855 1 85.81 128 ASP B O 1
ATOM 3142 N N . LEU B 1 129 ? 24.578 -7.219 -6.711 1 90 129 LEU B N 1
ATOM 3143 C CA . LEU B 1 129 ? 23.516 -8.023 -6.102 1 90 129 LEU B CA 1
ATOM 3144 C C . LEU B 1 129 ? 22.688 -7.184 -5.133 1 90 129 LEU B C 1
ATOM 3146 O O . LEU B 1 129 ? 21.469 -7.324 -5.074 1 90 129 LEU B O 1
ATOM 3150 N N . PHE B 1 130 ? 23.375 -6.344 -4.477 1 86.44 130 PHE B N 1
ATOM 3151 C CA . PHE B 1 130 ? 22.672 -5.461 -3.551 1 86.44 130 PHE B CA 1
ATOM 3152 C C . PHE B 1 130 ? 21.734 -4.531 -4.301 1 86.44 130 PHE B C 1
ATOM 3154 O O . PHE B 1 130 ? 20.594 -4.328 -3.877 1 86.44 130 PHE B O 1
ATOM 3161 N N . SER B 1 131 ? 22.188 -4.035 -5.34 1 81 131 SER B N 1
ATOM 3162 C CA . SER B 1 131 ? 21.344 -3.16 -6.156 1 81 131 SER B CA 1
ATOM 3163 C C . SER B 1 131 ? 20.109 -3.893 -6.672 1 81 131 SER B C 1
ATOM 3165 O O . SER B 1 131 ? 19.016 -3.346 -6.664 1 81 131 SER B O 1
ATOM 3167 N N . GLN B 1 132 ? 20.312 -5.082 -7.066 1 84.44 132 GLN B N 1
ATOM 3168 C CA . GLN B 1 132 ? 19.188 -5.891 -7.527 1 84.44 132 GLN B CA 1
ATOM 3169 C C . GLN B 1 132 ? 18.203 -6.148 -6.402 1 84.44 132 GLN B C 1
ATOM 3171 O O . GLN B 1 132 ? 16.984 -6.062 -6.605 1 84.44 132 GLN B O 1
ATOM 3176 N N . PHE B 1 133 ? 18.734 -6.387 -5.27 1 87.38 133 PHE B N 1
ATOM 3177 C CA . PHE B 1 133 ? 17.875 -6.625 -4.113 1 87.38 133 PHE B CA 1
ATOM 3178 C C . PHE B 1 133 ? 17.047 -5.387 -3.789 1 87.38 133 PHE B C 1
ATOM 3180 O O . PHE B 1 133 ? 15.844 -5.488 -3.531 1 87.38 133 PHE B O 1
ATOM 3187 N N . THR B 1 134 ? 17.641 -4.293 -3.816 1 80.88 134 THR B N 1
ATOM 3188 C CA . THR B 1 134 ? 16.969 -3.035 -3.512 1 80.88 134 THR B CA 1
ATOM 3189 C C . THR B 1 134 ? 15.891 -2.73 -4.555 1 80.88 134 THR B C 1
ATOM 3191 O O . THR B 1 134 ? 14.812 -2.246 -4.215 1 80.88 134 THR B O 1
ATOM 3194 N N . LEU B 1 135 ? 16.172 -3.061 -5.734 1 78.06 135 LEU B N 1
ATOM 3195 C CA . LEU B 1 135 ? 15.188 -2.875 -6.797 1 78.06 135 LEU B CA 1
ATOM 3196 C C . LEU B 1 135 ? 14 -3.805 -6.602 1 78.06 135 LEU B C 1
ATOM 3198 O O . LEU B 1 135 ? 12.844 -3.383 -6.73 1 78.06 135 LEU B O 1
ATOM 3202 N N . ASP B 1 136 ? 14.297 -5.012 -6.297 1 83.44 136 ASP B N 1
ATOM 3203 C CA . ASP B 1 136 ? 13.234 -5.977 -6.035 1 83.44 136 ASP B CA 1
ATOM 3204 C C . ASP B 1 136 ? 12.367 -5.539 -4.855 1 83.44 136 ASP B C 1
ATOM 3206 O O . ASP B 1 136 ? 11.148 -5.699 -4.883 1 83.44 136 ASP B O 1
ATOM 3210 N N . ALA B 1 137 ? 13.031 -5.023 -3.879 1 83.5 137 ALA B N 1
ATOM 3211 C CA . ALA B 1 137 ? 12.312 -4.547 -2.699 1 83.5 137 ALA B CA 1
ATOM 3212 C C . ALA B 1 137 ? 11.375 -3.395 -3.055 1 83.5 137 ALA B C 1
ATOM 3214 O O . ALA B 1 137 ? 10.242 -3.342 -2.584 1 83.5 137 ALA B O 1
ATOM 3215 N N . ALA B 1 138 ? 11.844 -2.512 -3.838 1 78.94 138 ALA B N 1
ATOM 3216 C CA . ALA B 1 138 ? 11.031 -1.376 -4.27 1 78.94 138 ALA B CA 1
ATOM 3217 C C . ALA B 1 138 ? 9.812 -1.842 -5.055 1 78.94 138 ALA B C 1
ATOM 3219 O O . ALA B 1 138 ? 8.695 -1.367 -4.82 1 78.94 138 ALA B O 1
ATOM 3220 N N . TYR B 1 139 ? 10.023 -2.793 -5.891 1 79.75 139 TYR B N 1
ATOM 3221 C CA . TYR B 1 139 ? 8.922 -3.322 -6.691 1 79.75 139 TYR B CA 1
ATOM 3222 C C . TYR B 1 139 ? 7.922 -4.07 -5.82 1 79.75 139 TYR B C 1
ATOM 3224 O O . TYR B 1 139 ? 6.711 -3.98 -6.043 1 79.75 139 TYR B O 1
ATOM 3232 N N . TYR B 1 140 ? 8.453 -4.777 -4.949 1 84.81 140 TYR B N 1
ATOM 3233 C CA . TYR B 1 140 ? 7.586 -5.508 -4.031 1 84.81 140 TYR B CA 1
ATOM 3234 C C . TYR B 1 140 ? 6.648 -4.559 -3.293 1 84.81 140 TYR B C 1
ATOM 3236 O O . TYR B 1 140 ? 5.438 -4.793 -3.232 1 84.81 140 TYR B O 1
ATOM 3244 N N . THR B 1 141 ? 7.176 -3.535 -2.734 1 82.94 141 THR B N 1
ATOM 3245 C CA . THR B 1 141 ? 6.383 -2.609 -1.938 1 82.94 141 THR B CA 1
ATOM 3246 C C . THR B 1 141 ? 5.379 -1.862 -2.814 1 82.94 141 THR B C 1
ATOM 3248 O O . THR B 1 141 ? 4.254 -1.601 -2.395 1 82.94 141 THR B O 1
ATOM 3251 N N . GLU B 1 142 ? 5.812 -1.513 -3.928 1 80.62 142 GLU B N 1
ATOM 3252 C CA . GLU B 1 142 ? 4.895 -0.869 -4.859 1 80.62 142 GLU B CA 1
ATOM 3253 C C . GLU B 1 142 ? 3.715 -1.78 -5.188 1 80.62 142 GLU B C 1
ATOM 3255 O O . GLU B 1 142 ?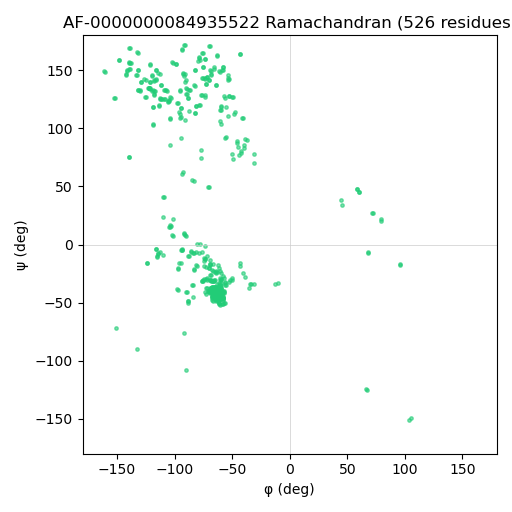 2.568 -1.328 -5.242 1 80.62 142 GLU B O 1
ATOM 3260 N N . ARG B 1 143 ? 4.023 -2.957 -5.398 1 84.5 143 ARG B N 1
ATOM 3261 C CA . ARG B 1 143 ? 2.977 -3.924 -5.707 1 84.5 143 ARG B CA 1
ATOM 3262 C C . ARG B 1 143 ? 2.02 -4.086 -4.531 1 84.5 143 ARG B C 1
ATOM 3264 O O . ARG B 1 143 ? 0.804 -4.18 -4.723 1 84.5 143 ARG B O 1
ATOM 3271 N N . GLN B 1 144 ? 2.582 -4.121 -3.369 1 86.38 144 GLN B N 1
ATOM 3272 C CA . GLN B 1 144 ? 1.736 -4.227 -2.186 1 86.38 144 GLN B CA 1
ATOM 3273 C C . GLN B 1 144 ? 0.819 -3.016 -2.053 1 86.38 144 GLN B C 1
ATOM 3275 O O . GLN B 1 144 ? -0.355 -3.154 -1.703 1 86.38 144 GLN B O 1
ATOM 3280 N N . THR B 1 145 ? 1.354 -1.907 -2.326 1 84.69 145 THR B N 1
ATOM 3281 C CA . THR B 1 145 ? 0.547 -0.694 -2.275 1 84.69 145 THR B CA 1
ATOM 3282 C C . THR B 1 145 ? -0.562 -0.739 -3.322 1 84.69 145 THR B C 1
ATOM 3284 O O . THR B 1 145 ? -1.723 -0.454 -3.02 1 84.69 145 THR B O 1
ATOM 3287 N N . THR B 1 146 ? -0.156 -1.1 -4.477 1 84.25 146 THR B N 1
ATOM 3288 C CA . THR B 1 146 ? -1.122 -1.19 -5.566 1 84.25 146 THR B CA 1
ATOM 3289 C C . THR B 1 146 ? -2.23 -2.182 -5.223 1 84.25 146 THR B C 1
ATOM 3291 O O . THR B 1 146 ? -3.408 -1.916 -5.48 1 84.25 146 THR B O 1
ATOM 3294 N N . LEU B 1 147 ? -1.849 -3.25 -4.684 1 89.12 147 LEU B N 1
ATOM 3295 C CA . LEU B 1 147 ? -2.832 -4.254 -4.289 1 89.12 147 LEU B CA 1
ATOM 3296 C C . LEU B 1 147 ? -3.793 -3.691 -3.246 1 89.12 147 LEU B C 1
ATOM 3298 O O . LEU B 1 147 ? -5.012 -3.836 -3.377 1 89.12 147 LEU B O 1
ATOM 3302 N N . ALA B 1 148 ? -3.232 -3.123 -2.258 1 87.81 148 ALA B N 1
ATOM 3303 C CA . ALA B 1 148 ? -4.074 -2.561 -1.204 1 87.81 148 ALA B CA 1
ATOM 3304 C C . ALA B 1 148 ? -5.039 -1.521 -1.769 1 87.81 148 ALA B C 1
ATOM 3306 O O . ALA B 1 148 ? -6.223 -1.514 -1.427 1 87.81 148 ALA B O 1
ATOM 3307 N N . VAL B 1 149 ? -4.539 -0.678 -2.582 1 86.38 149 VAL B N 1
ATOM 3308 C CA . VAL B 1 149 ? -5.367 0.353 -3.199 1 86.38 149 VAL B CA 1
ATOM 3309 C C . VAL B 1 149 ? -6.438 -0.298 -4.074 1 86.38 149 VAL B C 1
ATOM 3311 O O . VAL B 1 149 ? -7.602 0.109 -4.051 1 86.38 149 VAL B O 1
ATOM 3314 N N . PHE B 1 150 ? -6.051 -1.266 -4.812 1 86.69 150 PHE B N 1
ATOM 3315 C CA . PHE B 1 150 ? -6.98 -1.998 -5.664 1 86.69 150 PHE B CA 1
ATOM 3316 C C . PHE B 1 150 ? -8.109 -2.6 -4.84 1 86.69 150 PHE B C 1
ATOM 3318 O O . PHE B 1 150 ? -9.289 -2.457 -5.188 1 86.69 150 PHE B O 1
ATOM 3325 N N . LEU B 1 151 ? -7.77 -3.205 -3.811 1 89.94 151 LEU B N 1
ATOM 3326 C CA . LEU B 1 151 ? -8.766 -3.836 -2.951 1 89.94 151 LEU B CA 1
ATOM 3327 C C . LEU B 1 151 ? -9.672 -2.791 -2.316 1 89.94 151 LEU B C 1
ATOM 3329 O O . LEU B 1 151 ? -10.852 -3.055 -2.074 1 89.94 151 LEU B O 1
ATOM 3333 N N . LEU B 1 152 ? -9.133 -1.684 -2.113 1 87.56 152 LEU B N 1
ATOM 3334 C CA . LEU B 1 152 ? -9.859 -0.593 -1.474 1 87.56 152 LEU B CA 1
ATOM 3335 C C . LEU B 1 152 ? -10.844 0.048 -2.447 1 87.56 152 LEU B C 1
ATOM 3337 O O . LEU B 1 152 ? -11.93 0.488 -2.045 1 87.56 152 LEU B O 1
ATOM 3341 N N . THR B 1 153 ? -10.523 0.052 -3.711 1 85.5 153 THR B N 1
ATOM 3342 C CA . THR B 1 153 ? -11.266 0.922 -4.621 1 85.5 153 THR B CA 1
ATOM 3343 C C . THR B 1 153 ? -12.062 0.099 -5.629 1 85.5 153 THR B C 1
ATOM 3345 O O . THR B 1 153 ? -12.906 0.639 -6.352 1 85.5 153 THR B O 1
ATOM 3348 N N . SER B 1 154 ? -11.875 -1.164 -5.648 1 85.25 154 SER B N 1
ATOM 3349 C CA . SER B 1 154 ? -12.5 -1.984 -6.68 1 85.25 154 SER B CA 1
ATOM 3350 C C . SER B 1 154 ? -13.727 -2.715 -6.137 1 85.25 154 SER B C 1
ATOM 3352 O O . SER B 1 154 ? -13.812 -2.979 -4.934 1 85.25 154 SER B O 1
ATOM 3354 N N . SER B 1 155 ? -14.578 -3.053 -7.07 1 87.12 155 SER B N 1
ATOM 3355 C CA . SER B 1 155 ? -15.742 -3.854 -6.711 1 87.12 155 SER B CA 1
ATOM 3356 C C . SER B 1 155 ? -15.359 -5.301 -6.43 1 87.12 155 SER B C 1
ATOM 3358 O O . SER B 1 155 ? -14.32 -5.773 -6.898 1 87.12 155 SER B O 1
ATOM 3360 N N . PRO B 1 156 ? -16.203 -5.961 -5.727 1 92.75 156 PRO B N 1
ATOM 3361 C CA . PRO B 1 156 ? -15.945 -7.383 -5.496 1 92.75 156 PRO B CA 1
ATOM 3362 C C . PRO B 1 156 ? -15.766 -8.164 -6.797 1 92.75 156 PRO B C 1
ATOM 3364 O O . PRO B 1 156 ? -14.93 -9.07 -6.867 1 92.75 156 PRO B O 1
ATOM 3367 N N . GLU B 1 157 ? -16.469 -7.781 -7.781 1 91 157 GLU B N 1
ATOM 3368 C CA . GLU B 1 157 ? -16.375 -8.469 -9.062 1 91 157 GLU B CA 1
ATOM 3369 C C . GLU B 1 157 ? -15.008 -8.258 -9.711 1 91 157 GLU B C 1
ATOM 3371 O O . GLU B 1 157 ? -14.406 -9.195 -10.234 1 91 157 GLU B O 1
ATOM 3376 N N . ASP B 1 158 ? -14.586 -7.059 -9.602 1 88.06 158 ASP B N 1
ATOM 3377 C CA . ASP B 1 158 ? -13.266 -6.75 -10.148 1 88.06 158 ASP B CA 1
ATOM 3378 C C . ASP B 1 158 ? -12.172 -7.484 -9.383 1 88.06 158 ASP B C 1
ATOM 3380 O O . ASP B 1 158 ? -11.195 -7.949 -9.977 1 88.06 158 ASP B O 1
ATOM 3384 N N . LYS B 1 159 ? -12.344 -7.516 -8.125 1 91.5 159 LYS B N 1
ATOM 3385 C CA . LYS B 1 159 ? -11.375 -8.195 -7.277 1 91.5 159 LYS B CA 1
ATOM 3386 C C . LYS B 1 159 ? -11.266 -9.672 -7.645 1 91.5 159 LYS B C 1
ATOM 3388 O O . LYS B 1 159 ? -10.156 -10.195 -7.809 1 91.5 159 LYS B O 1
ATOM 3393 N N . LEU B 1 160 ? -12.398 -10.305 -7.805 1 94.56 160 LEU B N 1
ATOM 3394 C CA . LEU B 1 160 ? -12.398 -11.727 -8.141 1 94.56 160 LEU B CA 1
ATOM 3395 C C . LEU B 1 160 ? -11.789 -11.953 -9.523 1 94.56 160 LEU B C 1
ATOM 3397 O O . LEU B 1 160 ? -10.977 -12.867 -9.703 1 94.56 160 LEU B O 1
ATOM 3401 N N . LEU B 1 161 ? -12.148 -11.109 -10.398 1 92.5 161 LEU B N 1
ATOM 3402 C CA . LEU B 1 161 ? -11.641 -11.203 -11.766 1 92.5 161 LEU B CA 1
ATOM 3403 C C . LEU B 1 161 ? -10.117 -11.125 -11.781 1 92.5 161 LEU B C 1
ATOM 3405 O O . LEU B 1 161 ? -9.453 -11.984 -12.359 1 92.5 161 LEU B O 1
ATOM 3409 N N . LYS B 1 162 ? -9.586 -10.141 -11.148 1 91.31 162 LYS B N 1
ATOM 3410 C CA . LYS B 1 162 ? -8.141 -9.922 -11.133 1 91.31 162 LYS B CA 1
ATOM 3411 C C . LYS B 1 162 ? -7.426 -11.031 -10.359 1 91.31 162 LYS B C 1
ATOM 3413 O O . LYS B 1 162 ? -6.348 -11.469 -10.758 1 91.31 162 LYS B O 1
ATOM 3418 N N . PHE B 1 163 ? -8.039 -11.469 -9.344 1 94 163 PHE B N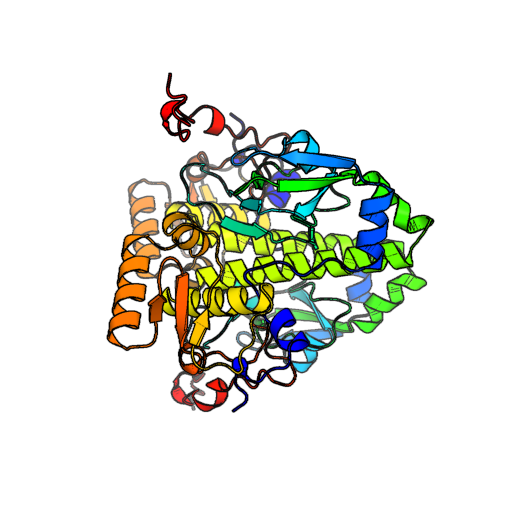 1
ATOM 3419 C CA . PHE B 1 163 ? -7.449 -12.516 -8.523 1 94 163 PHE B CA 1
ATOM 3420 C C . PHE B 1 163 ? -7.309 -13.812 -9.32 1 94 163 PHE B C 1
ATOM 3422 O O . PHE B 1 163 ? -6.246 -14.43 -9.32 1 94 163 PHE B O 1
ATOM 3429 N N . LEU B 1 164 ? -8.352 -14.133 -9.945 1 94.44 164 LEU B N 1
ATOM 3430 C CA . LEU B 1 164 ? -8.328 -15.367 -10.719 1 94.44 164 LEU B CA 1
ATOM 3431 C C . LEU B 1 164 ? -7.332 -15.273 -11.867 1 94.44 164 LEU B C 1
ATOM 3433 O O . LEU B 1 164 ? -6.586 -16.219 -12.133 1 94.44 164 LEU B O 1
ATOM 3437 N N . PHE B 1 165 ? -7.312 -14.172 -12.445 1 92.19 165 PHE B N 1
ATOM 3438 C CA . PHE B 1 165 ? -6.352 -13.969 -13.523 1 92.19 165 PHE B CA 1
ATOM 3439 C C . PHE B 1 165 ? -4.922 -14.109 -13.008 1 92.19 165 PHE B C 1
ATOM 3441 O O . PHE B 1 165 ? -4.121 -14.852 -13.578 1 92.19 165 PHE B O 1
ATOM 3448 N N . ASP B 1 166 ? -4.645 -13.398 -11.953 1 92.19 166 ASP B N 1
ATOM 3449 C CA . ASP B 1 166 ? -3.303 -13.43 -11.383 1 92.19 166 ASP B CA 1
ATOM 3450 C C . ASP B 1 166 ? -2.916 -14.844 -10.961 1 92.19 166 ASP B C 1
ATOM 3452 O O . ASP B 1 166 ? -1.759 -15.242 -11.102 1 92.19 166 ASP B O 1
ATOM 3456 N N . THR B 1 167 ? -3.863 -15.547 -10.453 1 94.31 167 THR B N 1
ATOM 3457 C CA . THR B 1 167 ? -3.611 -16.922 -10.023 1 94.31 167 THR B CA 1
ATOM 3458 C C . THR B 1 167 ? -3.215 -17.797 -11.203 1 94.31 167 THR B C 1
ATOM 3460 O O . THR B 1 167 ? -2.242 -18.547 -11.125 1 94.31 167 THR B O 1
ATOM 3463 N N . LEU B 1 168 ? -3.924 -17.625 -12.219 1 94.25 168 LEU B N 1
ATOM 3464 C CA . LEU B 1 168 ? -3.625 -18.406 -13.414 1 94.25 168 LEU B CA 1
ATOM 3465 C C . LEU B 1 168 ? -2.246 -18.062 -13.961 1 94.25 168 LEU B C 1
ATOM 3467 O O . LEU B 1 168 ? -1.502 -18.938 -14.391 1 94.25 168 LEU B O 1
ATOM 3471 N N . VAL B 1 169 ? -1.903 -16.859 -13.906 1 90.81 169 VAL B N 1
ATOM 3472 C CA . VAL B 1 169 ? -0.619 -16.391 -14.422 1 90.81 169 VAL B CA 1
ATOM 3473 C C . VAL B 1 169 ? 0.514 -16.953 -13.562 1 90.81 169 VAL B C 1
ATOM 3475 O O . VAL B 1 169 ? 1.478 -17.516 -14.086 1 90.81 169 VAL B O 1
ATOM 3478 N N . VAL B 1 170 ? 0.373 -16.844 -12.312 1 91.31 170 VAL B N 1
ATOM 3479 C CA . VAL B 1 170 ? 1.46 -17.203 -11.414 1 91.31 170 VAL B CA 1
ATOM 3480 C C . VAL B 1 170 ? 1.658 -18.719 -11.438 1 91.31 170 VAL B C 1
ATOM 3482 O O . VAL B 1 170 ? 2.77 -19.203 -11.227 1 91.31 170 VAL B O 1
ATOM 3485 N N . LEU B 1 171 ? 0.631 -19.422 -11.742 1 92.38 171 LEU B N 1
ATOM 3486 C CA . LEU B 1 171 ? 0.725 -20.875 -11.812 1 92.38 171 LEU B CA 1
ATOM 3487 C C . LEU B 1 171 ? 1.057 -21.328 -13.227 1 92.38 171 LEU B C 1
ATOM 3489 O O . LEU B 1 171 ? 0.923 -22.516 -13.547 1 92.38 171 LEU B O 1
ATOM 3493 N N . ASP B 1 172 ? 1.38 -20.453 -14.031 1 90.56 172 ASP B N 1
ATOM 3494 C CA . ASP B 1 172 ? 1.859 -20.688 -15.391 1 90.56 172 ASP B CA 1
ATOM 3495 C C . ASP B 1 172 ? 0.816 -21.438 -16.219 1 90.56 172 ASP B C 1
ATOM 3497 O O . ASP B 1 172 ? 1.148 -22.375 -16.938 1 90.56 172 ASP B O 1
ATOM 3501 N N . THR B 1 173 ? -0.37 -21 -16.109 1 92.12 173 THR B N 1
ATOM 3502 C CA . THR B 1 173 ? -1.459 -21.594 -16.875 1 92.12 173 THR B CA 1
ATOM 3503 C C . THR B 1 173 ? -1.381 -21.188 -18.328 1 92.12 173 THR B C 1
ATOM 3505 O O . THR B 1 173 ? -1.045 -20.047 -18.656 1 92.12 173 THR B O 1
ATOM 3508 N N . ASP B 1 174 ? -1.723 -22.156 -19.188 1 90.19 174 ASP B N 1
ATOM 3509 C CA . ASP B 1 174 ? -1.822 -21.891 -20.609 1 90.19 174 ASP B CA 1
ATOM 3510 C C . ASP B 1 174 ? -3.164 -21.25 -20.969 1 90.19 174 ASP B C 1
ATOM 3512 O O . ASP B 1 174 ? -4.211 -21.891 -20.844 1 90.19 174 ASP B O 1
ATOM 3516 N N . PHE B 1 175 ? -3.107 -20.031 -21.516 1 91.06 175 PHE B N 1
ATOM 3517 C CA . PHE B 1 175 ? -4.324 -19.266 -21.766 1 91.06 175 PHE B CA 1
ATOM 3518 C C . PHE B 1 175 ? -4.867 -19.547 -23.172 1 91.06 175 PHE B C 1
ATOM 3520 O O . PHE B 1 175 ? -5.828 -18.906 -23.609 1 91.06 175 PHE B O 1
ATOM 3527 N N . SER B 1 176 ? -4.324 -20.469 -23.844 1 90.12 176 SER B N 1
ATOM 3528 C CA . SER B 1 176 ? -4.797 -20.812 -25.188 1 90.12 176 SER B CA 1
ATOM 3529 C C . SER B 1 176 ? -6.023 -21.703 -25.125 1 90.12 176 SER B C 1
ATOM 3531 O O . SER B 1 176 ? -6.734 -21.859 -26.125 1 90.12 176 SER B O 1
ATOM 3533 N N . GLN B 1 177 ? -6.242 -22.312 -24 1 92 177 GLN B N 1
ATOM 3534 C CA . GLN B 1 177 ? -7.402 -23.188 -23.828 1 92 177 GLN B CA 1
ATOM 3535 C C . GLN B 1 177 ? -8.656 -22.375 -23.5 1 92 177 GLN B C 1
ATOM 3537 O O . GLN B 1 177 ? -8.57 -21.297 -22.922 1 92 177 GLN B O 1
ATOM 3542 N N . GLN B 1 178 ? -9.719 -22.906 -23.906 1 93.88 178 GLN B N 1
ATOM 3543 C CA . GLN B 1 178 ? -10.984 -22.234 -23.625 1 93.88 178 GLN B CA 1
ATOM 3544 C C . GLN B 1 178 ? -11.305 -22.25 -22.125 1 93.88 178 GLN B C 1
ATOM 3546 O O . GLN B 1 178 ? -11.789 -21.266 -21.578 1 93.88 178 GLN B O 1
ATOM 3551 N N . TRP B 1 179 ? -11.109 -23.438 -21.547 1 95.69 179 TRP B N 1
ATOM 3552 C CA . TRP B 1 179 ? -11.32 -23.594 -20.109 1 95.69 179 TRP B CA 1
ATOM 3553 C C . TRP B 1 179 ? -9.992 -23.672 -19.359 1 95.69 179 TRP B C 1
ATOM 3555 O O . TRP B 1 179 ? -9.141 -24.516 -19.688 1 95.69 179 TRP B O 1
ATOM 3565 N N . LEU B 1 180 ? -9.883 -22.766 -18.422 1 95.69 180 LEU B N 1
ATOM 3566 C CA . LEU B 1 180 ? -8.656 -22.672 -17.625 1 95.69 180 LEU B CA 1
ATOM 3567 C C . LEU B 1 180 ? -8.859 -23.281 -16.234 1 95.69 180 LEU B C 1
ATOM 3569 O O . LEU B 1 180 ? -9.758 -22.859 -15.508 1 95.69 180 LEU B O 1
ATOM 3573 N N . THR B 1 181 ? -8 -24.172 -15.914 1 94.44 181 THR B N 1
ATOM 3574 C CA . THR B 1 181 ? -8.109 -24.828 -14.617 1 94.44 181 THR B CA 1
ATOM 3575 C C . THR B 1 181 ? -7.352 -24.031 -13.555 1 94.44 181 THR B C 1
ATOM 3577 O O . THR B 1 181 ? -6.184 -23.688 -13.742 1 94.44 181 THR B O 1
ATOM 3580 N N . VAL B 1 182 ? -8.039 -23.703 -12.492 1 91.44 182 VAL B N 1
ATOM 3581 C CA . VAL B 1 182 ? -7.434 -22.969 -11.383 1 91.44 182 VAL B CA 1
ATOM 3582 C C . VAL B 1 182 ? -6.965 -23.953 -10.312 1 91.44 182 VAL B C 1
ATOM 3584 O O . VAL B 1 182 ? -7.785 -24.547 -9.602 1 91.44 182 VAL B O 1
ATOM 3587 N N . HIS B 1 183 ? -5.68 -24.094 -10.195 1 85.25 183 HIS B N 1
ATOM 3588 C CA . HIS B 1 183 ? -5.094 -24.969 -9.195 1 85.25 183 HIS B CA 1
ATOM 3589 C C . HIS B 1 183 ? -4.777 -24.219 -7.91 1 85.25 183 HIS B C 1
ATOM 3591 O O . HIS B 1 183 ? -3.607 -24.062 -7.551 1 85.25 183 HIS B O 1
ATOM 3597 N N . LEU B 1 184 ? -5.828 -23.75 -7.383 1 76.94 184 LEU B N 1
ATOM 3598 C CA . LEU B 1 184 ? -5.621 -22.953 -6.176 1 76.94 184 LEU B CA 1
ATOM 3599 C C . LEU B 1 184 ? -5.828 -23.812 -4.926 1 76.94 184 LEU B C 1
ATOM 3601 O O . LEU B 1 184 ? -6.883 -24.422 -4.758 1 76.94 184 LEU B O 1
ATOM 3605 N N . LYS B 1 185 ? -4.844 -24.016 -4.211 1 81.69 185 LYS B N 1
ATOM 3606 C CA . LYS B 1 185 ? -4.988 -24.719 -2.939 1 81.69 185 LYS B CA 1
ATOM 3607 C C . LYS B 1 185 ? -5.391 -23.75 -1.823 1 81.69 185 LYS B C 1
ATOM 3609 O O . LYS B 1 185 ? -4.688 -23.625 -0.818 1 81.69 185 LYS B O 1
ATOM 3614 N N . LEU B 1 186 ? -6.504 -23.062 -2.086 1 89.12 186 LEU B N 1
ATOM 3615 C CA . LEU B 1 186 ? -7.078 -22.156 -1.103 1 89.12 186 LEU B CA 1
ATOM 3616 C C . LEU B 1 186 ? -8.547 -22.484 -0.845 1 89.12 186 LEU B C 1
ATOM 3618 O O . LEU B 1 186 ? -9.281 -22.844 -1.771 1 89.12 186 LEU B O 1
ATOM 3622 N N . THR B 1 187 ? -8.898 -22.344 0.379 1 89.19 187 THR B N 1
ATOM 3623 C CA . THR B 1 187 ? -10.305 -22.5 0.729 1 89.19 187 THR B CA 1
ATOM 3624 C C . THR B 1 187 ? -11.109 -21.266 0.32 1 89.19 187 THR B C 1
ATOM 3626 O O . THR B 1 187 ? -10.539 -20.219 0.031 1 89.19 187 THR B O 1
ATOM 3629 N N . ARG B 1 188 ? -12.445 -21.469 0.323 1 91.5 188 ARG B N 1
ATOM 3630 C CA . ARG B 1 188 ? -13.328 -20.344 0.029 1 91.5 188 ARG B CA 1
ATOM 3631 C C . ARG B 1 188 ? -13.141 -19.219 1.044 1 91.5 188 ARG B C 1
ATOM 3633 O O . ARG B 1 188 ? -13.141 -18.047 0.68 1 91.5 188 ARG B O 1
ATOM 3640 N N . GLN B 1 189 ? -12.945 -19.594 2.236 1 91.94 189 GLN B N 1
ATOM 3641 C CA . GLN B 1 189 ? -12.75 -18.594 3.279 1 91.94 189 GLN B CA 1
ATOM 3642 C C . GLN B 1 189 ? -11.445 -17.828 3.068 1 91.94 189 GLN B C 1
ATOM 3644 O O . GLN B 1 189 ? -11.406 -16.609 3.223 1 91.94 189 GLN B O 1
ATOM 3649 N N . GLU B 1 190 ? -10.422 -18.547 2.732 1 91.06 190 GLU B N 1
ATOM 3650 C CA . GLU B 1 190 ? -9.133 -17.906 2.488 1 91.06 190 GLU B CA 1
ATOM 3651 C C . GLU B 1 190 ? -9.219 -16.922 1.321 1 91.06 190 GLU B C 1
ATOM 3653 O O . GLU B 1 190 ? -8.703 -15.812 1.401 1 91.06 190 GLU B O 1
ATOM 3658 N N . ILE B 1 191 ? -9.875 -17.312 0.328 1 94.56 191 ILE B N 1
ATOM 3659 C CA . ILE B 1 191 ? -10.031 -16.453 -0.838 1 94.56 191 ILE B CA 1
ATOM 3660 C C . ILE B 1 191 ? -10.828 -15.211 -0.455 1 94.56 191 ILE B C 1
ATOM 3662 O O . ILE B 1 191 ? -10.445 -14.086 -0.804 1 94.56 191 ILE B O 1
ATOM 3666 N N . ALA B 1 192 ? -11.906 -15.383 0.247 1 95 192 ALA B N 1
ATOM 3667 C CA . ALA B 1 192 ? -12.727 -14.266 0.695 1 95 192 ALA B CA 1
ATOM 3668 C C . ALA B 1 192 ? -11.914 -13.281 1.529 1 95 192 ALA B C 1
ATOM 3670 O O . ALA B 1 192 ? -12.039 -12.07 1.357 1 95 192 ALA B O 1
ATOM 3671 N N . ASP B 1 193 ? -11.086 -13.805 2.369 1 90.75 193 ASP B N 1
ATOM 3672 C CA . ASP B 1 193 ? -10.242 -12.969 3.213 1 90.75 193 ASP B CA 1
ATOM 3673 C C . ASP B 1 193 ? -9.25 -12.164 2.375 1 90.75 193 ASP B C 1
ATOM 3675 O O . ASP B 1 193 ? -9.023 -10.984 2.633 1 90.75 193 ASP B O 1
ATOM 3679 N N . ILE B 1 194 ? -8.703 -12.828 1.426 1 94.19 194 ILE B N 1
ATOM 3680 C CA . ILE B 1 194 ? -7.734 -12.18 0.546 1 94.19 194 ILE B CA 1
ATOM 3681 C C . ILE B 1 194 ? -8.414 -11.039 -0.211 1 94.19 194 ILE B C 1
ATOM 3683 O O . ILE B 1 194 ? -7.84 -9.961 -0.37 1 94.19 194 ILE B O 1
ATOM 3687 N N . LEU B 1 195 ? -9.633 -11.273 -0.558 1 95.06 195 LEU B N 1
ATOM 3688 C CA . LEU B 1 195 ? -10.359 -10.312 -1.382 1 95.06 195 LEU B CA 1
ATOM 3689 C C . LEU B 1 195 ? -11.047 -9.266 -0.516 1 95.06 195 LEU B C 1
ATOM 3691 O O . LEU B 1 195 ? -11.586 -8.281 -1.032 1 95.06 195 LEU B O 1
ATOM 3695 N N . HIS B 1 196 ? -11.055 -9.492 0.738 1 91.5 196 HIS B N 1
ATOM 3696 C CA . HIS B 1 196 ? -11.734 -8.617 1.683 1 91.5 196 HIS B CA 1
ATOM 3697 C C . HIS B 1 196 ? -13.219 -8.5 1.353 1 91.5 196 HIS B C 1
ATOM 3699 O O . HIS B 1 196 ? -13.766 -7.398 1.301 1 91.5 196 HIS B O 1
ATOM 3705 N N . ILE B 1 197 ? -13.789 -9.641 1.143 1 94.25 197 ILE B N 1
ATOM 3706 C CA . ILE B 1 197 ? -15.234 -9.773 0.975 1 94.25 197 ILE B CA 1
ATOM 3707 C C . ILE B 1 197 ? -15.75 -10.914 1.847 1 94.25 197 ILE B C 1
ATOM 3709 O O . ILE B 1 197 ? -14.961 -11.664 2.434 1 94.25 197 ILE B O 1
ATOM 3713 N N . SER B 1 198 ? -17.031 -10.93 2.004 1 94.31 198 SER B N 1
ATOM 3714 C CA . SER B 1 198 ? -17.609 -12.039 2.754 1 94.31 198 SER B CA 1
ATOM 3715 C C . SER B 1 198 ? -17.625 -13.32 1.919 1 94.31 198 SER B C 1
ATOM 3717 O O . SER B 1 198 ? -17.703 -13.258 0.69 1 94.31 198 SER B O 1
ATOM 3719 N N . VAL B 1 199 ? -17.578 -14.391 2.648 1 95.69 199 VAL B N 1
ATOM 3720 C CA . VAL B 1 199 ? -17.625 -15.688 1.974 1 95.69 199 VAL B CA 1
ATOM 3721 C C . VAL B 1 199 ? -18.969 -15.828 1.244 1 95.69 199 VAL B C 1
ATOM 3723 O O . VAL B 1 199 ? -19.031 -16.406 0.152 1 95.69 199 VAL B O 1
ATOM 3726 N N . ILE B 1 200 ? -19.984 -15.281 1.792 1 97.5 200 ILE B N 1
ATOM 3727 C CA . ILE B 1 200 ? -21.312 -15.32 1.173 1 97.5 200 ILE B CA 1
ATOM 3728 C C . ILE B 1 200 ? -21.266 -14.586 -0.167 1 97.5 200 ILE B C 1
ATOM 3730 O O . ILE B 1 200 ? -21.766 -15.102 -1.176 1 97.5 200 ILE B O 1
ATOM 3734 N N . LYS B 1 201 ? -20.703 -13.422 -0.156 1 97.75 201 LYS B N 1
ATOM 3735 C CA . LYS B 1 201 ? -20.578 -12.648 -1.389 1 97.75 201 LYS B CA 1
ATOM 3736 C C . LYS B 1 201 ? -19.781 -13.414 -2.436 1 97.75 201 LYS B C 1
ATOM 3738 O O . LYS B 1 201 ? -20.125 -13.414 -3.617 1 97.75 201 LYS B O 1
ATOM 3743 N N . LEU B 1 202 ? -18.75 -14.047 -2.027 1 97.38 202 LEU B N 1
ATOM 3744 C CA . LEU B 1 202 ? -17.938 -14.836 -2.941 1 97.38 202 LEU B CA 1
ATOM 3745 C C . LEU B 1 202 ? -18.75 -15.961 -3.561 1 97.38 202 LEU B C 1
ATOM 3747 O O . LEU B 1 202 ? -18.719 -16.156 -4.777 1 97.38 202 LEU B O 1
ATOM 3751 N N . ASP B 1 203 ? -19.422 -16.641 -2.758 1 97.06 203 ASP B N 1
ATOM 3752 C CA . ASP B 1 203 ? -20.234 -17.75 -3.229 1 97.06 203 ASP B CA 1
ATOM 3753 C C . ASP B 1 203 ? -21.297 -17.297 -4.219 1 97.06 203 ASP B C 1
ATOM 3755 O O . ASP B 1 203 ? -21.547 -17.953 -5.23 1 97.06 203 ASP B O 1
ATOM 3759 N N . LEU B 1 204 ? -21.891 -16.188 -3.887 1 98 204 LEU B N 1
ATOM 3760 C CA . LEU B 1 204 ? -22.891 -15.625 -4.789 1 98 204 LEU B CA 1
ATOM 3761 C C . LEU B 1 204 ? -22.266 -15.273 -6.137 1 98 204 LEU B C 1
ATOM 3763 O O . LEU B 1 204 ? -22.859 -15.539 -7.188 1 98 204 LEU B O 1
ATOM 3767 N N . MET B 1 205 ? -21.156 -14.719 -6.109 1 97.75 205 MET B N 1
ATOM 3768 C CA . MET B 1 205 ? -20.469 -14.344 -7.344 1 97.75 205 MET B CA 1
ATOM 3769 C C . MET B 1 205 ? -20.109 -15.57 -8.164 1 97.75 205 MET B C 1
ATOM 3771 O O . MET B 1 205 ? -20.312 -15.594 -9.375 1 97.75 205 MET B O 1
ATOM 3775 N N . LEU B 1 206 ? -19.609 -16.578 -7.523 1 96.44 206 LEU B N 1
ATOM 3776 C CA . LEU B 1 206 ? -19.266 -17.812 -8.219 1 96.44 206 LEU B CA 1
ATOM 3777 C C . LEU B 1 206 ? -20.5 -18.484 -8.781 1 96.44 206 LEU B C 1
ATOM 3779 O O . LEU B 1 206 ? -20.469 -19.047 -9.875 1 96.44 206 LEU B O 1
ATOM 3783 N N . GLY B 1 207 ? -21.516 -18.406 -7.973 1 97.06 207 GLY B N 1
ATOM 3784 C CA . GLY B 1 207 ? -22.781 -18.938 -8.453 1 97.06 207 GLY B CA 1
ATOM 3785 C C . GLY B 1 207 ? -23.297 -18.234 -9.695 1 97.06 207 GLY B C 1
ATOM 3786 O O . GLY B 1 207 ? -23.734 -18.891 -10.641 1 97.06 207 GLY B O 1
ATOM 3787 N N . GLU B 1 208 ? -23.234 -16.953 -9.703 1 97.62 208 GLU B N 1
ATOM 3788 C CA . GLU B 1 208 ? -23.656 -16.172 -10.852 1 97.62 208 GLU B CA 1
ATOM 3789 C C . GLU B 1 208 ? -22.812 -16.484 -12.078 1 97.62 208 GLU B C 1
ATOM 3791 O O . GLU B 1 208 ? -23.328 -16.578 -13.195 1 97.62 208 GLU B O 1
ATOM 3796 N N . LEU B 1 209 ? -21.578 -16.641 -11.875 1 97.19 209 LEU B N 1
ATOM 3797 C CA . LEU B 1 209 ? -20.672 -16.953 -12.977 1 97.19 209 LEU B CA 1
ATOM 3798 C C . LEU B 1 209 ? -20.969 -18.344 -13.531 1 97.19 209 LEU B C 1
ATOM 3800 O O . LEU B 1 209 ? -20.859 -18.578 -14.742 1 97.19 209 LEU B O 1
ATOM 3804 N N . LYS B 1 210 ? -21.297 -19.219 -12.719 1 97 210 LYS B N 1
ATOM 3805 C CA . LYS B 1 210 ? -21.688 -20.562 -13.148 1 97 210 LYS B CA 1
ATOM 3806 C C . LYS B 1 210 ? -22.938 -20.516 -14.016 1 97 210 LYS B C 1
ATOM 3808 O O . LYS B 1 210 ? -22.984 -21.156 -15.07 1 97 210 LYS B O 1
ATOM 3813 N N . LYS B 1 211 ? -23.859 -19.766 -13.57 1 97.5 211 LYS B N 1
ATOM 3814 C CA . LYS B 1 211 ? -25.094 -19.609 -14.328 1 97.5 211 LYS B CA 1
ATOM 3815 C C . LYS B 1 211 ? -24.828 -19.031 -15.719 1 97.5 211 LYS B C 1
ATOM 3817 O O . LYS B 1 211 ? -25.484 -19.391 -16.688 1 97.5 211 LYS B O 1
ATOM 3822 N N . GLN B 1 212 ? -23.844 -18.203 -15.766 1 97.06 212 GLN B N 1
ATOM 3823 C CA . GLN B 1 212 ? -23.5 -17.547 -17.016 1 97.06 212 GLN B CA 1
ATOM 3824 C C . GLN B 1 212 ? -22.609 -18.438 -17.875 1 97.06 212 GLN B C 1
ATOM 3826 O O . GLN B 1 212 ? -22.25 -18.062 -19 1 97.06 212 GLN B O 1
ATOM 3831 N N . GLY B 1 213 ? -22.188 -19.547 -17.312 1 96.44 213 GLY B N 1
ATOM 3832 C CA . GLY B 1 213 ? -21.312 -20.469 -18.047 1 96.44 213 GLY B CA 1
ATOM 3833 C C . GLY B 1 213 ? -19.859 -20.016 -18.062 1 96.44 213 GLY B C 1
ATOM 3834 O O . GLY B 1 213 ? -19.109 -20.438 -18.953 1 96.44 213 GLY B O 1
ATOM 3835 N N . LEU B 1 214 ? -19.5 -19.203 -17.172 1 97.31 214 LEU B N 1
ATOM 3836 C CA . LEU B 1 214 ? -18.141 -18.672 -17.156 1 97.31 214 LEU B CA 1
ATOM 3837 C C . LEU B 1 214 ? -17.266 -19.453 -16.188 1 97.31 214 LEU B C 1
ATOM 3839 O O . LEU B 1 214 ? -16.031 -19.375 -16.266 1 97.31 214 LEU B O 1
ATOM 3843 N N . VAL B 1 215 ? -17.906 -20.125 -15.297 1 96.75 215 VAL B N 1
ATOM 3844 C CA . VAL B 1 215 ? -17.188 -20.969 -14.344 1 96.75 215 VAL B CA 1
ATOM 3845 C C . VAL B 1 215 ? -17.844 -22.344 -14.25 1 96.75 215 VAL B C 1
ATOM 3847 O O . VAL B 1 215 ? -19.078 -22.453 -14.375 1 96.75 215 VAL B O 1
ATOM 3850 N N . ARG B 1 216 ? -17.062 -23.359 -14.055 1 95.5 216 ARG B N 1
ATOM 3851 C CA . ARG B 1 216 ? -17.594 -24.703 -13.812 1 95.5 216 ARG B CA 1
ATOM 3852 C C . ARG B 1 216 ? -16.672 -25.5 -12.898 1 95.5 216 ARG B C 1
ATOM 3854 O O . ARG B 1 216 ? -15.516 -25.109 -12.68 1 95.5 216 ARG B O 1
ATOM 3861 N N . ARG B 1 217 ? -17.219 -26.469 -12.312 1 91.62 217 ARG B N 1
ATOM 3862 C CA . ARG B 1 217 ? -16.438 -27.391 -11.492 1 91.62 217 ARG B CA 1
ATOM 3863 C C . ARG B 1 217 ? -16.297 -28.75 -12.172 1 91.62 217 ARG B C 1
ATOM 3865 O O . ARG B 1 217 ? -17.281 -29.328 -12.617 1 91.62 217 ARG B O 1
ATOM 3872 N N . VAL B 1 218 ? -15.148 -29.156 -12.32 1 91.06 218 VAL B N 1
ATOM 3873 C CA . VAL B 1 218 ? -14.844 -30.484 -12.828 1 91.06 218 VAL B CA 1
ATOM 3874 C C . VAL B 1 218 ? -14.07 -31.281 -11.781 1 91.06 218 VAL B C 1
ATOM 3876 O O . VAL B 1 218 ? -12.883 -31.031 -11.547 1 91.06 218 VAL B O 1
ATOM 3879 N N . GLY B 1 219 ? -14.773 -32.156 -11.156 1 86.5 219 GLY B N 1
ATOM 3880 C CA . GLY B 1 219 ? -14.188 -32.781 -9.977 1 86.5 219 GLY B CA 1
ATOM 3881 C C . GLY B 1 219 ? -14 -31.812 -8.828 1 86.5 219 GLY B C 1
ATOM 3882 O O . GLY B 1 219 ? -14.945 -31.125 -8.43 1 86.5 219 GLY B O 1
ATOM 3883 N N . ASN B 1 220 ? -12.773 -31.703 -8.312 1 84.06 220 ASN B N 1
ATOM 3884 C CA . ASN B 1 220 ? -12.477 -30.797 -7.207 1 84.06 220 ASN B CA 1
ATOM 3885 C C . ASN B 1 220 ? -11.773 -29.531 -7.688 1 84.06 220 ASN B C 1
ATOM 3887 O O . ASN B 1 220 ? -11.234 -28.766 -6.883 1 84.06 220 ASN B O 1
ATOM 3891 N N . LYS B 1 221 ? -11.891 -29.375 -9.047 1 89.5 221 LYS B N 1
ATOM 3892 C CA . LYS B 1 221 ? -11.148 -28.234 -9.594 1 89.5 221 LYS B CA 1
ATOM 3893 C C . LYS B 1 221 ? -12.102 -27.203 -10.195 1 89.5 221 LYS B C 1
ATOM 3895 O O . LYS B 1 221 ? -13.109 -27.562 -10.812 1 89.5 221 LYS B O 1
ATOM 3900 N N . LEU B 1 222 ? -11.711 -26.016 -9.961 1 92.56 222 LEU B N 1
ATOM 3901 C CA . LEU B 1 222 ? -12.438 -24.891 -10.562 1 92.56 222 LEU B CA 1
ATOM 3902 C C . LEU B 1 222 ? -11.867 -24.547 -11.938 1 92.56 222 LEU B C 1
ATOM 3904 O O . LEU B 1 222 ? -10.648 -24.484 -12.109 1 92.56 222 LEU B O 1
ATOM 3908 N N . GLN B 1 223 ? -12.758 -24.453 -12.898 1 96.19 223 GLN B N 1
ATOM 3909 C CA . GLN B 1 223 ? -12.352 -24 -14.227 1 96.19 223 GLN B CA 1
ATOM 3910 C C . GLN B 1 223 ? -13.055 -22.703 -14.602 1 96.19 223 GLN B C 1
ATOM 3912 O O . GLN B 1 223 ? -14.234 -22.516 -14.289 1 96.19 223 GLN B O 1
ATOM 3917 N N . VAL B 1 224 ? -12.344 -21.828 -15.242 1 96.94 224 VAL B N 1
ATOM 3918 C CA . VAL B 1 224 ? -12.859 -20.531 -15.68 1 96.94 224 VAL B CA 1
ATOM 3919 C C . VAL B 1 224 ? -12.711 -20.391 -17.188 1 96.94 224 VAL B C 1
ATOM 3921 O O . VAL B 1 224 ? -11.672 -20.766 -17.75 1 96.94 224 VAL B O 1
ATOM 3924 N N . ARG B 1 225 ? -13.734 -19.938 -17.797 1 96.75 225 ARG B N 1
ATOM 3925 C CA . ARG B 1 225 ? -13.656 -19.672 -19.234 1 96.75 225 ARG B CA 1
ATOM 3926 C C . ARG B 1 225 ? -12.75 -18.469 -19.516 1 96.75 225 ARG B C 1
ATOM 3928 O O . ARG B 1 225 ? -12.82 -17.469 -18.812 1 96.75 225 ARG B O 1
ATOM 3935 N N . VAL B 1 226 ? -12.023 -18.578 -20.547 1 94.56 226 VAL B N 1
ATOM 3936 C CA . VAL B 1 226 ? -11.039 -17.547 -20.859 1 94.56 226 VAL B CA 1
ATOM 3937 C C . VAL B 1 226 ? -11.75 -16.219 -21.156 1 94.56 226 VAL B C 1
ATOM 3939 O O . VAL B 1 226 ? -11.211 -15.141 -20.875 1 94.56 226 VAL B O 1
ATOM 3942 N N . ASP B 1 227 ? -12.992 -16.219 -21.578 1 92.5 227 ASP B N 1
ATOM 3943 C CA . ASP B 1 227 ? -13.773 -15.039 -21.922 1 92.5 227 ASP B CA 1
ATOM 3944 C C . ASP B 1 227 ? -14.039 -14.18 -20.672 1 92.5 227 ASP B C 1
ATOM 3946 O O . ASP B 1 227 ? -14.312 -12.984 -20.797 1 92.5 227 ASP B O 1
ATOM 3950 N N . TYR B 1 228 ? -13.969 -14.812 -19.578 1 93.62 228 TYR B N 1
ATOM 3951 C CA . TYR B 1 228 ? -14.195 -14.109 -18.312 1 93.62 228 TYR B CA 1
ATOM 3952 C C . TYR B 1 228 ? -13.195 -12.984 -18.141 1 93.62 228 TYR B C 1
ATOM 3954 O O . TYR B 1 228 ? -13.5 -11.961 -17.516 1 93.62 228 TYR B O 1
ATOM 3962 N N . PHE B 1 229 ? -12.086 -13.062 -18.75 1 91.12 229 PHE B N 1
ATOM 3963 C CA . PHE B 1 229 ? -11 -12.133 -18.5 1 91.12 229 PHE B CA 1
ATOM 3964 C C . PHE B 1 229 ? -10.922 -11.07 -19.594 1 91.12 229 PHE B C 1
ATOM 3966 O O . PHE B 1 229 ? -10.047 -10.203 -19.562 1 91.12 229 PHE B O 1
ATOM 3973 N N . HIS B 1 230 ? -11.82 -11.008 -20.453 1 85 230 HIS B N 1
ATOM 3974 C CA . HIS B 1 230 ? -11.781 -10.094 -21.594 1 85 230 HIS B CA 1
ATOM 3975 C C . HIS B 1 230 ? -11.883 -8.641 -21.125 1 85 230 HIS B C 1
ATOM 3977 O O . HIS B 1 230 ? -11.266 -7.758 -21.734 1 85 230 HIS B O 1
ATOM 3983 N N . PRO B 1 231 ? -12.57 -8.414 -20.062 1 79.31 231 PRO B N 1
ATOM 3984 C CA . PRO B 1 231 ? -12.688 -7.023 -19.625 1 79.31 231 PRO B CA 1
ATOM 3985 C C . PRO B 1 231 ? -11.398 -6.488 -19 1 79.31 231 PRO B C 1
ATOM 3987 O O . PRO B 1 231 ? -11.266 -5.277 -18.797 1 79.31 231 PRO B O 1
ATOM 3990 N N . LEU B 1 232 ? -10.477 -7.367 -18.703 1 80.44 232 LEU B N 1
ATOM 3991 C CA . LEU B 1 232 ? -9.273 -6.926 -18.016 1 80.44 232 LEU B CA 1
ATOM 3992 C C . LEU B 1 232 ? -8.359 -6.152 -18.953 1 80.44 232 LEU B C 1
ATOM 3994 O O . LEU B 1 232 ? -8.086 -6.605 -20.078 1 80.44 232 LEU B O 1
ATOM 3998 N N . SER B 1 233 ? -8.023 -5.008 -18.438 1 68.12 233 SER B N 1
ATOM 3999 C CA . SER B 1 233 ? -7.09 -4.164 -19.172 1 68.12 233 SER B CA 1
ATOM 4000 C C . SER B 1 233 ? -5.672 -4.719 -19.109 1 68.12 233 SER B C 1
ATOM 4002 O O . SER B 1 233 ? -5.27 -5.285 -18.094 1 68.12 233 SER B O 1
ATOM 4004 N N . PRO B 1 234 ? -5.012 -4.645 -20.312 1 61.16 234 PRO B N 1
ATOM 4005 C CA . PRO B 1 234 ? -3.635 -5.137 -20.312 1 61.16 234 PRO B CA 1
ATOM 4006 C C . PRO B 1 234 ? -2.725 -4.336 -19.375 1 61.16 234 PRO B C 1
ATOM 4008 O O . PRO B 1 234 ? -1.578 -4.727 -19.141 1 61.16 234 PRO B O 1
ATOM 4011 N N . CYS B 1 235 ? -3.119 -3.232 -19.016 1 55.94 235 CYS B N 1
ATOM 4012 C CA . CYS B 1 235 ? -2.203 -2.408 -18.234 1 55.94 235 CYS B CA 1
ATOM 4013 C C . CYS B 1 235 ? -1.822 -3.1 -16.938 1 55.94 235 CYS B C 1
ATOM 4015 O O . CYS B 1 235 ? -2.693 -3.494 -16.156 1 55.94 235 CYS B O 1
ATOM 4017 N N . PRO B 1 236 ? -0.579 -3.557 -16.984 1 45.28 236 PRO B N 1
ATOM 4018 C CA . PRO B 1 236 ? -0.048 -4.18 -15.766 1 45.28 236 PRO B CA 1
ATOM 4019 C C . PRO B 1 236 ? -0.17 -3.275 -14.539 1 45.28 236 PRO B C 1
ATOM 4021 O O . PRO B 1 236 ? -0.067 -2.051 -14.656 1 45.28 236 PRO B O 1
ATOM 4024 N N . LEU B 1 237 ? -0.451 -3.943 -13.391 1 44.34 237 LEU B N 1
ATOM 4025 C CA . LEU B 1 237 ? -0.337 -3.43 -12.031 1 44.34 237 LEU B CA 1
ATOM 4026 C C . LEU B 1 237 ? -0.926 -2.027 -11.93 1 44.34 237 LEU B C 1
ATOM 4028 O O . LEU B 1 237 ? -0.351 -1.154 -11.273 1 44.34 237 LEU B O 1
ATOM 4032 N N . GLY B 1 238 ? -2.105 -1.701 -12.664 1 43.5 238 GLY B N 1
ATOM 4033 C CA . GLY B 1 238 ? -2.465 -0.296 -12.547 1 43.5 238 GLY B CA 1
ATOM 4034 C C . GLY B 1 238 ? -1.475 0.629 -13.234 1 43.5 238 GLY B C 1
ATOM 4035 O O . GLY B 1 238 ? -1.543 1.85 -13.062 1 43.5 238 GLY B O 1
ATOM 4036 N N . ARG B 1 239 ? -0.336 -0.018 -13.703 1 42.81 239 ARG B N 1
ATOM 4037 C CA . ARG B 1 239 ? 0.68 0.755 -14.406 1 42.81 239 ARG B CA 1
ATOM 4038 C C . ARG B 1 239 ? 0.239 1.06 -15.836 1 42.81 239 ARG B C 1
ATOM 4040 O O . ARG B 1 239 ? 0.139 0.155 -16.672 1 42.81 239 ARG B O 1
ATOM 4047 N N . GLU B 1 240 ? -0.553 1.844 -16.047 1 39.81 240 GLU B N 1
ATOM 4048 C CA . GLU B 1 240 ? -0.974 2.244 -17.391 1 39.81 240 GLU B CA 1
ATOM 4049 C C . GLU B 1 240 ? 0.214 2.305 -18.344 1 39.81 240 GLU B C 1
ATOM 4051 O O . GLU B 1 240 ? 0.034 2.381 -19.562 1 39.81 240 GLU B O 1
ATOM 4056 N N . ASP B 1 241 ? 1.308 2.541 -17.969 1 35 241 ASP B N 1
ATOM 4057 C CA . ASP B 1 241 ? 2.334 2.795 -18.969 1 35 241 ASP B CA 1
ATOM 4058 C C . ASP B 1 241 ? 2.758 1.501 -19.656 1 35 241 ASP B C 1
ATOM 4060 O O . ASP B 1 241 ? 3.703 1.495 -20.453 1 35 241 ASP B O 1
ATOM 4064 N N . ALA B 1 242 ? 2.367 0.404 -19.141 1 35.25 242 ALA B N 1
ATOM 4065 C CA . ALA B 1 242 ? 2.936 -0.616 -20.016 1 35.25 242 ALA B CA 1
ATOM 4066 C C . ALA B 1 242 ? 2.51 -0.39 -21.453 1 35.25 242 ALA B C 1
ATOM 4068 O O . ALA B 1 242 ? 1.421 0.126 -21.719 1 35.25 242 ALA B O 1
ATOM 4069 N N . ASN B 1 243 ? 3.4 -0.159 -22.297 1 38.25 243 ASN B N 1
ATOM 4070 C CA . ASN B 1 243 ? 3.086 0.037 -23.703 1 38.25 243 ASN B CA 1
ATOM 4071 C C . ASN B 1 243 ? 1.651 -0.376 -24.016 1 38.25 243 ASN B C 1
ATOM 4073 O O . ASN B 1 243 ? 1.057 0.116 -24.984 1 38.25 243 ASN B O 1
ATOM 4077 N N . GLY B 1 244 ? 1.093 -1.351 -23.406 1 34.28 244 GLY B N 1
ATOM 4078 C CA . GLY B 1 244 ? -0.247 -1.835 -23.703 1 34.28 244 GLY B CA 1
ATOM 4079 C C . GLY B 1 244 ? -1.303 -1.263 -22.781 1 34.28 244 GLY B C 1
ATOM 4080 O O . GLY B 1 244 ? -2.451 -1.712 -22.781 1 34.28 244 GLY B O 1
ATOM 4081 N N . CYS B 1 245 ? -1 -0.743 -21.781 1 37.38 245 CYS B N 1
ATOM 4082 C CA . CYS B 1 245 ? -2.148 -0.217 -21.062 1 37.38 245 CYS B CA 1
ATOM 4083 C C . CYS B 1 245 ? -2.73 1.001 -21.766 1 37.38 245 CYS B C 1
ATOM 4085 O O . CYS B 1 245 ? -2.252 2.121 -21.578 1 37.38 245 CYS B O 1
ATOM 4087 N N . GLN B 1 246 ? -2.975 1.028 -22.906 1 32.94 246 GLN B N 1
ATOM 4088 C CA . GLN B 1 246 ? -3.979 1.969 -23.391 1 32.94 246 GLN B CA 1
ATOM 4089 C C . GLN B 1 246 ? -5.203 1.983 -22.484 1 32.94 246 GLN B C 1
ATOM 4091 O O . GLN B 1 246 ? -5.867 0.958 -22.297 1 32.94 246 GLN B O 1
ATOM 4096 N N . SER B 1 247 ? -5.129 2.598 -21.391 1 31.11 247 SER B N 1
ATOM 4097 C CA . SER B 1 247 ? -6.441 2.729 -20.766 1 31.11 247 SER B CA 1
ATOM 4098 C C . SER B 1 247 ? -7.543 2.814 -21.812 1 31.11 247 SER B C 1
ATOM 4100 O O . SER B 1 247 ? -7.523 3.699 -22.672 1 31.11 247 SER B O 1
ATOM 4102 N N . ASN B 1 248 ? -7.922 1.913 -22.344 1 29.77 248 ASN B N 1
ATOM 4103 C CA . ASN B 1 248 ? -9.156 1.944 -23.125 1 29.77 248 ASN B CA 1
ATOM 4104 C C . ASN B 1 248 ? -10.18 2.887 -22.516 1 29.77 248 ASN B C 1
ATOM 4106 O O . ASN B 1 248 ? -11.195 3.203 -23.141 1 29.77 248 ASN B O 1
ATOM 4110 N N . ASN B 1 249 ? -10.211 3.004 -21.203 1 29.02 249 ASN B N 1
ATOM 4111 C CA . ASN B 1 249 ? -11.328 3.828 -20.75 1 29.02 249 ASN B CA 1
ATOM 4112 C C . ASN B 1 249 ? -11.133 5.293 -21.141 1 29.02 249 ASN B C 1
ATOM 4114 O O . ASN B 1 249 ? -11.938 6.148 -20.766 1 29.02 249 ASN B O 1
ATOM 4118 N N . MET B 1 250 ? -10.062 5.664 -21.531 1 28.38 250 MET B N 1
ATOM 4119 C CA . MET B 1 250 ? -10.102 7.043 -22.016 1 28.38 250 MET B CA 1
ATOM 4120 C C . MET B 1 250 ? -11.109 7.195 -23.141 1 28.38 250 MET B C 1
ATOM 4122 O O . MET B 1 250 ? -11.539 8.312 -23.453 1 28.38 250 MET B O 1
ATOM 4126 N N . SER B 1 251 ? -11.375 6.277 -23.828 1 27.92 251 SER B N 1
ATOM 4127 C CA . SER B 1 251 ? -12.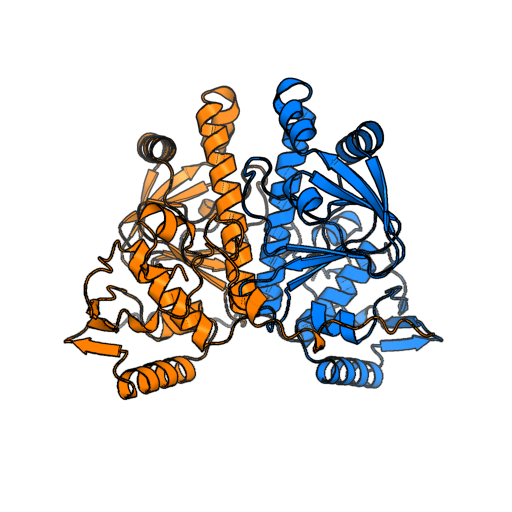391 6.492 -24.859 1 27.92 251 SER B CA 1
ATOM 4128 C C . SER B 1 251 ? -13.789 6.551 -24.25 1 27.92 251 SER B C 1
ATOM 4130 O O . SER B 1 251 ? -14.734 6.988 -24.906 1 27.92 251 SER B O 1
ATOM 4132 N N . LYS B 1 252 ? -14.008 5.855 -23.141 1 27.97 252 LYS B N 1
ATOM 4133 C CA . LYS B 1 252 ? -15.359 6.012 -22.609 1 27.97 252 LYS B CA 1
ATOM 4134 C C . LYS B 1 252 ? -15.461 7.242 -21.719 1 27.97 252 LYS B C 1
ATOM 4136 O O . LYS B 1 252 ? -16.469 7.438 -21.031 1 27.97 252 LYS B O 1
ATOM 4141 N N . PHE B 1 253 ? -14.445 7.902 -21.438 1 26.81 253 PHE B N 1
ATOM 4142 C CA . PHE B 1 253 ? -14.625 9.188 -20.781 1 26.81 253 PHE B CA 1
ATOM 4143 C C . PHE B 1 253 ? -15.547 10.094 -21.578 1 26.81 253 PHE B C 1
ATOM 4145 O O . PHE B 1 253 ? -15.227 10.469 -22.703 1 26.81 253 PHE B O 1
ATOM 4152 N N . ARG B 1 254 ? -16.828 10 -21.219 1 27.7 254 ARG B N 1
ATOM 4153 C CA . ARG B 1 254 ? -17.656 11.086 -21.719 1 27.7 254 ARG B CA 1
ATOM 4154 C C . ARG B 1 254 ? -17.125 12.438 -21.266 1 27.7 254 ARG B C 1
ATOM 4156 O O . ARG B 1 254 ? -16.656 12.586 -20.141 1 27.7 254 ARG B O 1
ATOM 4163 N N . ALA B 1 255 ? -16.891 13.398 -22.031 1 26.45 255 ALA B N 1
ATOM 4164 C CA . ALA B 1 255 ? -16.516 14.797 -21.891 1 26.45 255 ALA B CA 1
ATOM 4165 C C . ALA B 1 255 ? -17.156 15.414 -20.656 1 26.45 255 ALA B C 1
ATOM 4167 O O . ALA B 1 255 ? -16.578 16.312 -20.031 1 26.45 255 ALA B O 1
ATOM 4168 N N . GLY B 1 256 ? -18.281 15.023 -20.312 1 27.25 256 GLY B N 1
ATOM 4169 C CA . GLY B 1 256 ? -19.094 15.758 -19.359 1 27.25 256 GLY B CA 1
ATOM 4170 C C . GLY B 1 256 ? -18.594 15.648 -17.938 1 27.25 256 GLY B C 1
ATOM 4171 O O . GLY B 1 256 ? -19.016 16.422 -17.062 1 27.25 256 GLY B O 1
ATOM 4172 N N . ASN B 1 257 ? -18.234 14.516 -17.594 1 24.92 257 ASN B N 1
ATOM 4173 C CA . ASN B 1 257 ? -18.031 14.453 -16.156 1 24.92 257 ASN B CA 1
ATOM 4174 C C . ASN B 1 257 ? -16.703 15.078 -15.742 1 24.92 257 ASN B C 1
ATOM 4176 O O . ASN B 1 257 ? -16.203 14.836 -14.641 1 24.92 257 ASN B O 1
ATOM 4180 N N . LEU B 1 258 ? -15.898 15.586 -16.547 1 25.88 258 LEU B N 1
ATOM 4181 C CA . LEU B 1 258 ? -14.844 16.547 -16.25 1 25.88 258 LEU B CA 1
ATOM 4182 C C . LEU B 1 258 ? -15.375 17.688 -15.398 1 25.88 258 LEU B C 1
ATOM 4184 O O . LEU B 1 258 ? -16.484 18.188 -15.633 1 25.88 258 LEU B O 1
ATOM 4188 N N . ILE B 1 259 ? -14.992 17.781 -14.297 1 25.44 259 ILE B N 1
ATOM 4189 C CA . ILE B 1 259 ? -15.312 19.078 -13.703 1 25.44 259 ILE B CA 1
ATOM 4190 C C . ILE B 1 259 ? -15.125 20.188 -14.734 1 25.44 259 ILE B C 1
ATOM 4192 O O . ILE B 1 259 ? -14.016 20.391 -15.227 1 25.44 259 ILE B O 1
ATOM 4196 N N . THR B 1 260 ? -16.031 20.406 -15.523 1 23.61 260 THR B N 1
ATOM 4197 C CA . THR B 1 260 ? -16.078 21.672 -16.234 1 23.61 260 THR B CA 1
ATOM 4198 C C . THR B 1 260 ? -15.797 22.844 -15.297 1 23.61 260 THR B C 1
ATOM 4200 O O . THR B 1 260 ? -16.531 23.062 -14.336 1 23.61 260 THR B O 1
ATOM 4203 N N . LEU B 1 261 ? -14.57 23.141 -15.055 1 23.67 261 LEU B N 1
ATOM 4204 C CA . LEU B 1 261 ? -14.422 24.516 -14.586 1 23.67 261 LEU B CA 1
ATOM 4205 C C . LEU B 1 261 ? -15.234 25.484 -15.445 1 23.67 261 LEU B C 1
ATOM 4207 O O . LEU B 1 261 ? -15.094 25.5 -16.672 1 23.67 261 LEU B O 1
ATOM 4211 N N . ASN B 1 262 ? -16.484 25.703 -15.078 1 21.97 262 ASN B N 1
ATOM 4212 C CA . ASN B 1 262 ? -17.219 26.828 -15.633 1 21.97 262 ASN B CA 1
ATOM 4213 C C . ASN B 1 262 ? -16.328 28.062 -15.82 1 21.97 262 ASN B C 1
ATOM 4215 O O . ASN B 1 262 ? -15.781 28.594 -14.859 1 21.97 262 ASN B O 1
ATOM 4219 N N . ASN B 1 263 ? -15.742 28.172 -16.906 1 20.59 263 ASN B N 1
ATOM 4220 C CA . ASN B 1 263 ? -15.438 29.516 -17.391 1 20.59 263 ASN B CA 1
ATOM 4221 C C . ASN B 1 263 ? -16.672 30.422 -17.359 1 20.59 263 ASN B C 1
ATOM 4223 O O . ASN B 1 263 ? -17.656 30.141 -18.031 1 20.59 263 ASN B O 1
ATOM 4227 N N . GLY B 1 264 ? -17.109 30.969 -16.281 1 20.23 264 GLY B N 1
ATOM 4228 C CA . GLY B 1 264 ? -17.891 32.188 -16.469 1 20.23 264 GLY B CA 1
ATOM 4229 C C . GLY B 1 264 ? -17.297 33.094 -17.531 1 20.23 264 GLY B C 1
ATOM 4230 O O . GLY B 1 264 ? -16.109 33.406 -17.516 1 20.23 264 GLY B O 1
ATOM 4231 N N . GLY B 1 265 ? -18.016 33.125 -18.625 1 19.59 265 GLY B N 1
ATOM 4232 C CA . GLY B 1 265 ? -18.25 34.406 -19.25 1 19.59 265 GLY B CA 1
ATOM 4233 C C . GLY B 1 265 ? -18.906 35.406 -18.312 1 19.59 265 GLY B C 1
ATOM 4234 O O . GLY B 1 265 ? -19.562 35.031 -17.344 1 19.59 265 GLY B O 1
#

Solvent-accessible surface area (backbone atoms only — not comparable to full-atom values): 28576 Å² total; per-residue (Å²): 127,76,31,37,79,72,46,53,72,70,56,43,56,63,27,34,41,69,45,73,64,70,56,54,68,70,56,47,51,48,44,69,71,71,31,45,82,44,80,37,50,56,70,36,65,62,53,67,72,51,58,50,45,29,38,44,30,30,65,39,50,32,35,36,35,33,39,43,60,76,57,84,86,40,64,52,49,54,35,54,36,54,54,50,19,57,69,54,64,65,63,84,82,53,75,61,58,51,58,26,52,46,42,33,22,73,29,58,24,34,31,34,41,32,53,42,66,64,55,58,48,20,59,76,79,37,46,69,59,33,51,50,49,53,50,51,32,53,52,46,42,51,34,51,26,46,34,32,43,38,60,59,42,47,50,72,66,53,48,50,51,52,47,53,49,34,50,34,49,76,67,67,55,68,78,86,40,62,68,35,72,49,87,64,96,63,52,69,60,56,51,16,45,54,60,70,48,52,52,66,58,49,51,51,50,54,50,52,32,35,75,71,65,37,34,49,71,61,86,95,35,44,29,35,31,54,72,70,47,56,82,39,63,36,26,21,57,31,21,30,39,41,92,56,14,61,66,60,59,64,73,66,56,63,79,72,77,49,80,68,76,74,73,75,126,127,75,33,35,78,70,46,52,72,71,56,42,56,62,28,34,39,67,45,72,63,68,56,54,67,73,58,46,52,49,46,69,70,71,30,44,82,45,80,35,50,56,70,36,64,61,52,65,72,50,61,45,47,29,39,44,31,30,64,38,50,31,35,37,34,34,40,44,60,78,55,85,86,38,65,53,48,53,37,54,37,52,54,51,19,56,70,53,64,66,63,84,80,53,74,58,51,54,60,27,51,47,40,33,21,74,29,59,24,35,31,33,41,30,52,42,64,65,58,58,47,20,58,75,77,36,45,69,58,33,52,51,50,54,51,51,32,52,51,48,43,50,35,50,25,46,33,32,43,39,61,58,45,48,51,72,65,55,46,51,52,52,47,52,50,34,50,34,50,75,68,66,55,68,78,85,42,62,67,35,72,49,87,66,95,63,52,68,61,55,50,17,46,55,61,71,47,51,52,66,58,47,52,51,51,54,51,52,32,35,75,68,65,36,34,49,70,60,86,96,35,45,30,34,31,54,73,69,47,56,82,39,64,37,25,21,54,34,21,29,36,41,93,56,14,60,65,63,61,66,73,66,55,62,78,71,78,50,80,67,76,74,73,76,125

Sequence (530 aa):
MVRAVSLNAGMKEKATIFFPGKVDDSILTFFLTHGESVNLAKGDTVPKKTLINSFVFLREGLLFYTTRTNNYSKPKFITVIFPNRLADYHLLFDDNCTCCKGIFAARDSEIIVINKQKIRELVQTRPDLFSQFTLDAAYYTERQTTLAVFLLTSSPEDKLLKFLFDTLVVLDTDFSQQWLTVHLKLTRQEIADILHISVIKLDLMLGELKKQGLVRRVGNKLQVRVDYFHPLSPCPLGREDANGCQSNNMSKFRAGNLITLNNGGMVRAVSLNAGMKEKATIFFPGKVDDSILTFFLTHGESVNLAKGDTVPKKTLINSFVFLREGLLFYTTRTNNYSKPKFITVIFPNRLADYHLLFDDNCTCCKGIFAARDSEIIVINKQKIRELVQTRPDLFSQFTLDAAYYTERQTTLAVFLLTSSPEDKLLKFLFDTLVVLDTDFSQQWLTVHLKLTRQEIADILHISVIKLDLMLGELKKQGLVRRVGNKLQVRVDYFHPLSPCPLGREDANGCQSNNMSKFRAGNLITLNNGG

InterPro domains:
  IPR012318 Crp-type HTH domain [PF13545] (171-223)
  IPR014710 RmlC-like jelly roll fold [G3DSA:2.60.120.10] (26-226)
  IPR018490 Cyclic nucleotide-binding domain superfamily [SSF51206] (23-138)
  IPR036390 Winged helix DNA-binding domain superfamily [SSF46785] (156-224)